Protein AF-A0A1V2YFG5-F1 (afdb_monomer)

Sequence (477 aa):
MMEQLKQEFSERKSLYIMLTVICTMIVMVLFNLSYLQMQFYIQFDNTSGIIKIISAQATKEEETQKWYFRAGLNYLLDDMSAQSVNFFQSNFSKFNSNDQDKILATFNNQEKFFSNNNEVFETLARMNYTTENQKYINRMSIEQFELALSDYFGPELYVNPTYVELLYNISSKYKTRLSLNNFQISMYNLFSLATNNDMAVNVLQNIDKTVLYNNLFKELEVRPVHADVFEDWMELLNKLGTLTTQEYAKFTNNYTILNQLLAQYEQLRMQENELNYMKAQMELEILPLYNELEEYHNEIMELIDSVKEAEQYLMELQDYETYEFYIGDMLPNGDYVASNPVRTFFGGYSYGDEDMRIVLTKTIPNNEGMYTITAIQDGVTEEGLPHFIELSRMQELEMVALASSIDTTNNKIAYTASKYDELYLLIQDKIDNSGLDQNQELLEALYNQMANLETRILDQKEVIEEAFGVGELEVYY

Structure (mmCIF, N/CA/C/O backbone):
data_AF-A0A1V2YFG5-F1
#
_entry.id   AF-A0A1V2YFG5-F1
#
loop_
_atom_site.group_PDB
_atom_site.id
_atom_site.type_symbol
_atom_site.label_atom_id
_atom_site.label_alt_id
_atom_site.label_comp_id
_atom_site.label_asym_id
_atom_site.label_entity_id
_atom_site.label_seq_id
_atom_site.pdbx_PDB_ins_code
_atom_site.Cartn_x
_atom_site.Cartn_y
_atom_site.Cartn_z
_atom_site.occupancy
_atom_site.B_iso_or_equiv
_atom_site.auth_seq_id
_atom_site.auth_comp_id
_atom_site.auth_asym_id
_atom_site.auth_atom_id
_atom_site.pdbx_PDB_model_num
ATOM 1 N N . MET A 1 1 ? -21.021 62.438 81.975 1.00 57.00 1 MET A N 1
ATOM 2 C CA . MET A 1 1 ? -21.282 61.686 80.725 1.00 57.00 1 MET A CA 1
ATOM 3 C C . MET A 1 1 ? -20.838 60.223 80.818 1.00 57.00 1 MET A C 1
ATOM 5 O O . MET A 1 1 ? -21.683 59.356 80.668 1.00 57.00 1 MET A O 1
ATOM 9 N N . MET A 1 2 ? -19.571 59.917 81.139 1.00 56.97 2 MET A N 1
ATOM 10 C CA . MET A 1 2 ? -19.104 58.519 81.253 1.00 56.97 2 MET A CA 1
ATOM 11 C C . MET A 1 2 ? -19.666 57.766 82.478 1.00 56.97 2 MET A C 1
ATOM 13 O O . MET A 1 2 ? -19.910 56.567 82.398 1.00 56.97 2 MET A O 1
ATOM 17 N N . GLU A 1 3 ? -19.932 58.463 83.588 1.00 65.19 3 GLU A N 1
ATOM 18 C CA . GLU A 1 3 ? -20.612 57.889 84.766 1.00 65.19 3 GLU A CA 1
ATOM 19 C C . GLU A 1 3 ? -22.113 57.656 84.543 1.00 65.19 3 GLU A C 1
ATOM 21 O O . GLU A 1 3 ? -22.618 56.603 84.914 1.00 65.19 3 GLU A O 1
ATOM 26 N N . GLN A 1 4 ? -22.808 58.570 83.856 1.00 63.25 4 GLN A N 1
ATOM 27 C CA . GLN A 1 4 ? -24.220 58.390 83.478 1.00 63.25 4 GLN A CA 1
ATOM 28 C C . GLN A 1 4 ? -24.410 57.204 82.525 1.00 63.25 4 GLN A C 1
ATOM 30 O O . GLN A 1 4 ? -25.295 56.386 82.747 1.00 63.25 4 GLN A O 1
ATOM 35 N N . LEU A 1 5 ? -23.525 57.045 81.532 1.00 58.47 5 LEU A N 1
ATOM 36 C CA . LEU A 1 5 ? -23.513 55.868 80.658 1.00 58.47 5 LEU A CA 1
ATOM 37 C C . LEU A 1 5 ? -23.274 54.568 81.442 1.00 58.47 5 LEU A C 1
ATOM 39 O O . LEU A 1 5 ? -23.927 53.569 81.167 1.00 58.47 5 LEU A O 1
ATOM 43 N N . LYS A 1 6 ? -22.384 54.564 82.448 1.00 64.06 6 LYS A N 1
ATOM 44 C CA . LYS A 1 6 ? -22.164 53.392 83.320 1.00 64.06 6 LYS A CA 1
ATOM 45 C C . LYS A 1 6 ? -23.390 53.055 84.172 1.00 64.06 6 LYS A C 1
ATOM 47 O O . LYS A 1 6 ? -23.669 51.877 84.386 1.00 64.06 6 LYS A O 1
ATOM 52 N N . GLN A 1 7 ? -24.115 54.066 84.641 1.00 67.69 7 GLN A N 1
ATOM 53 C CA . GLN A 1 7 ? -25.302 53.896 85.475 1.00 67.69 7 GLN A CA 1
ATOM 54 C C . GLN A 1 7 ? -26.508 53.405 84.656 1.00 67.69 7 GLN A C 1
ATOM 56 O O . GLN A 1 7 ? -27.133 52.419 85.040 1.00 67.69 7 GLN A O 1
ATOM 61 N N . GLU A 1 8 ? -26.750 53.964 83.465 1.00 63.84 8 GLU A N 1
ATOM 62 C CA . GLU A 1 8 ? -27.763 53.447 82.529 1.00 63.84 8 GLU A CA 1
ATOM 63 C C . GLU A 1 8 ? -27.440 52.027 82.040 1.00 63.84 8 GLU A C 1
ATOM 65 O O . GLU A 1 8 ? -28.339 51.194 81.898 1.00 63.84 8 GLU A O 1
ATOM 70 N N . PHE A 1 9 ? -26.159 51.712 81.816 1.00 62.41 9 PHE A N 1
ATOM 71 C CA . PHE A 1 9 ? -25.732 50.362 81.440 1.00 62.41 9 PHE A CA 1
ATOM 72 C C . PHE A 1 9 ? -25.923 49.359 82.585 1.00 62.41 9 PHE A C 1
ATOM 74 O O . PHE A 1 9 ? -26.264 48.207 82.333 1.00 62.41 9 PHE A O 1
ATOM 81 N N . SER A 1 10 ? -25.740 49.791 83.839 1.00 67.56 10 SER A N 1
ATOM 82 C CA . SER A 1 10 ? -25.999 48.992 85.044 1.00 67.56 10 SER A CA 1
ATOM 83 C C . SER A 1 10 ? -27.491 48.700 85.231 1.00 67.56 10 SER A C 1
ATOM 85 O O . SER A 1 10 ? -27.862 47.556 85.488 1.00 67.56 10 SER A O 1
ATOM 87 N N . GLU A 1 11 ? -28.354 49.704 85.061 1.00 70.62 11 GLU A N 1
ATOM 88 C CA . GLU A 1 11 ? -29.806 49.569 85.252 1.00 70.62 11 GLU A CA 1
ATOM 89 C C . GLU A 1 11 ? -30.489 48.781 84.127 1.00 70.62 11 GLU A C 1
ATOM 91 O O . GLU A 1 11 ? -31.405 48.001 84.381 1.00 70.62 11 GLU A O 1
ATOM 96 N N . ARG A 1 12 ? -30.022 48.921 82.878 1.00 72.25 12 ARG A N 1
ATOM 97 C CA . ARG A 1 12 ? -30.575 48.210 81.7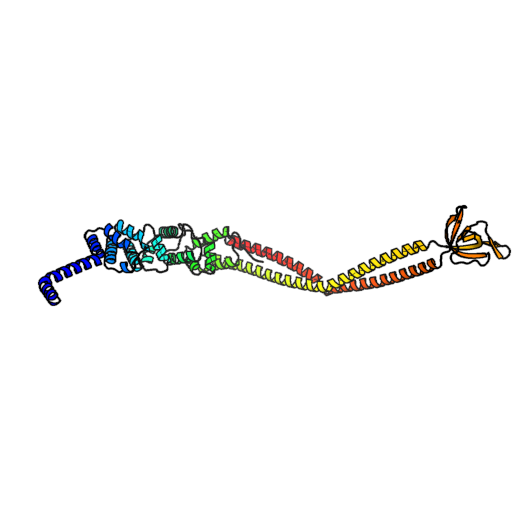08 1.00 72.25 12 ARG A CA 1
ATOM 98 C C . ARG A 1 12 ? -29.764 46.979 81.301 1.00 72.25 12 ARG A C 1
ATOM 100 O O . ARG A 1 12 ? -30.019 46.396 80.247 1.00 72.25 12 ARG A O 1
ATOM 107 N N . LYS A 1 13 ? -28.813 46.551 82.139 1.00 74.12 13 LYS A N 1
ATOM 108 C CA . LYS A 1 13 ? -27.907 45.417 81.890 1.00 74.12 13 LYS A CA 1
ATOM 109 C C . LYS A 1 13 ? -28.653 44.151 81.467 1.00 74.12 13 LYS A C 1
ATOM 111 O O . LYS A 1 13 ? -28.252 43.489 80.516 1.00 74.12 13 LYS A O 1
ATOM 116 N N . SER A 1 14 ? -29.749 43.828 82.152 1.00 73.31 14 SER A N 1
ATOM 117 C CA . SER A 1 14 ? -30.589 42.662 81.851 1.00 73.31 14 SER A CA 1
ATOM 118 C C . SER A 1 14 ? -31.243 42.754 80.470 1.00 73.31 14 SER A C 1
ATOM 120 O O . SER A 1 14 ? -31.279 41.764 79.745 1.00 73.31 14 SER A O 1
ATOM 122 N N . LEU A 1 15 ? -31.700 43.946 80.081 1.00 78.25 15 LEU A N 1
ATOM 123 C CA . LEU A 1 15 ? -32.343 44.202 78.796 1.00 78.25 15 LEU A CA 1
ATOM 124 C C . LEU A 1 1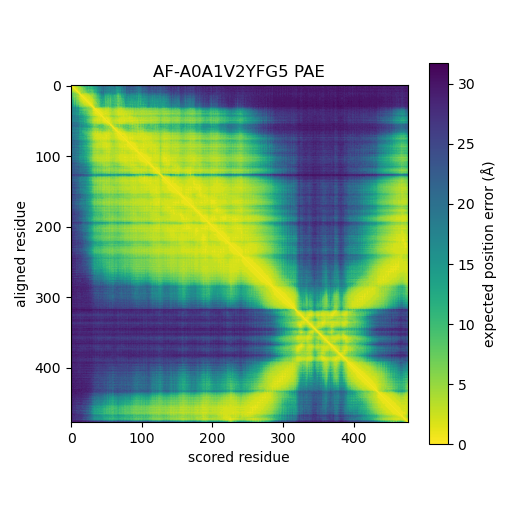5 ? -31.335 44.117 77.641 1.00 78.25 15 LEU A C 1
ATOM 126 O O . LEU A 1 15 ? -31.627 43.485 76.632 1.00 78.25 15 LEU A O 1
ATOM 130 N N . TYR A 1 16 ? -30.123 44.655 77.815 1.00 78.94 16 TYR A N 1
ATOM 131 C CA . TYR A 1 16 ? -29.044 44.507 76.832 1.00 78.94 16 TYR A CA 1
ATOM 132 C C . TYR A 1 16 ? -28.563 43.061 76.695 1.00 78.94 16 TYR A C 1
ATOM 134 O O . TYR A 1 16 ? -28.351 42.606 75.574 1.00 78.94 16 TYR A O 1
ATOM 142 N N . ILE A 1 17 ? -28.444 42.308 77.795 1.00 80.06 17 ILE A N 1
ATOM 143 C CA . ILE A 1 17 ? -28.132 40.870 77.741 1.00 80.06 17 ILE A CA 1
ATOM 144 C C . ILE A 1 17 ? -29.222 40.123 76.965 1.00 80.06 17 ILE A C 1
ATOM 146 O O . ILE A 1 17 ? -28.901 39.348 76.071 1.00 80.06 17 ILE A O 1
ATOM 150 N N . MET A 1 18 ? -30.499 40.391 77.250 1.00 80.19 18 MET A N 1
ATOM 151 C CA . MET A 1 18 ? -31.622 39.738 76.573 1.00 80.19 18 MET A CA 1
ATOM 152 C C . MET A 1 18 ? -31.657 40.071 75.074 1.00 80.19 18 MET A C 1
ATOM 154 O O . MET A 1 18 ? -31.801 39.169 74.252 1.00 80.19 18 MET A O 1
ATOM 158 N N . LEU A 1 19 ? -31.448 41.340 74.708 1.00 81.50 19 LEU A N 1
ATOM 159 C CA . LEU A 1 19 ? -31.391 41.775 73.311 1.00 81.50 19 LEU A CA 1
ATOM 160 C C . LEU A 1 19 ? -30.200 41.148 72.579 1.00 81.50 19 LEU A C 1
ATOM 162 O O . LEU A 1 19 ? -30.344 40.708 71.444 1.00 81.50 19 LEU A O 1
ATOM 166 N N . THR A 1 20 ? -29.045 41.057 73.246 1.00 79.19 20 THR A N 1
ATOM 167 C CA . THR A 1 20 ? -27.861 40.396 72.690 1.00 79.19 20 THR A CA 1
ATOM 168 C C . THR A 1 20 ? -28.163 38.925 72.450 1.00 79.19 20 THR A C 1
ATOM 170 O O . THR A 1 20 ? -27.998 38.490 71.326 1.00 79.19 20 THR A O 1
ATOM 173 N N . VAL A 1 21 ? -28.700 38.193 73.437 1.00 81.75 21 VAL A N 1
ATOM 174 C CA . VAL A 1 21 ? -29.085 36.773 73.312 1.00 81.75 21 VAL A CA 1
ATOM 175 C C . VAL A 1 21 ? -30.083 36.544 72.173 1.00 81.75 21 VAL A C 1
ATOM 177 O O . VAL A 1 21 ? -29.891 35.624 71.381 1.00 81.75 21 VAL A O 1
ATOM 180 N N . ILE A 1 22 ? -31.118 37.381 72.055 1.00 81.81 22 ILE A N 1
ATOM 181 C CA . ILE A 1 22 ? -32.098 37.298 70.962 1.00 81.81 22 ILE A CA 1
ATOM 182 C C . ILE A 1 22 ? -31.417 37.553 69.614 1.00 81.81 22 ILE A C 1
ATOM 184 O O . ILE A 1 22 ? -31.614 36.775 68.684 1.00 81.81 22 ILE A O 1
ATOM 188 N N . CYS A 1 23 ? -30.573 38.582 69.504 1.00 79.75 23 CYS A N 1
ATOM 189 C CA . CYS A 1 23 ? -29.792 38.834 68.295 1.00 79.75 23 CYS A CA 1
ATOM 190 C C . CYS A 1 23 ? -28.861 37.661 67.967 1.00 79.75 23 CYS A C 1
ATOM 192 O O . CYS A 1 23 ? -28.817 37.254 66.812 1.00 79.75 23 CYS A O 1
ATOM 194 N N . THR A 1 24 ? -28.172 37.058 68.944 1.00 76.50 24 THR A N 1
ATOM 195 C CA . THR A 1 24 ? -27.323 35.882 68.701 1.00 76.50 24 THR A CA 1
ATOM 196 C C . THR A 1 24 ? -28.145 34.685 68.236 1.00 76.50 24 THR A C 1
ATOM 198 O O . THR A 1 24 ? -27.706 33.984 67.331 1.00 76.50 24 THR A O 1
ATOM 201 N N . MET A 1 25 ? -29.341 34.462 68.794 1.00 75.25 25 MET A N 1
ATOM 202 C CA . MET A 1 25 ? -30.247 33.403 68.334 1.00 75.25 25 MET A CA 1
ATOM 203 C C . MET A 1 25 ? -30.749 33.660 66.911 1.00 75.25 25 MET A C 1
ATOM 205 O O . MET A 1 25 ? -30.706 32.753 66.087 1.00 75.25 25 MET A O 1
ATOM 209 N N . ILE A 1 26 ? -31.178 34.886 66.592 1.00 76.81 26 ILE A N 1
ATOM 210 C CA . ILE A 1 26 ? -31.624 35.258 65.241 1.00 76.81 26 ILE A CA 1
ATOM 211 C C . ILE A 1 26 ? -30.477 35.088 64.243 1.00 76.81 26 ILE A C 1
ATOM 213 O O . ILE A 1 26 ? -30.672 34.500 63.185 1.00 76.81 26 ILE A O 1
ATOM 217 N N . VAL A 1 27 ? -29.270 35.539 64.593 1.00 73.56 27 VAL A N 1
ATOM 218 C CA . VAL A 1 27 ? -28.066 35.359 63.774 1.00 73.56 27 VAL A CA 1
ATOM 219 C C . VAL A 1 27 ? -27.764 33.868 63.599 1.00 73.56 27 VAL A C 1
ATOM 221 O O . VAL A 1 27 ? -27.594 33.428 62.468 1.00 73.56 27 VAL A O 1
ATOM 224 N N . MET A 1 28 ? -27.794 33.052 64.658 1.00 70.44 28 MET A N 1
ATOM 225 C CA . MET A 1 28 ? -27.611 31.597 64.549 1.00 70.44 28 MET A CA 1
ATOM 226 C C . MET A 1 28 ? -28.658 30.928 63.648 1.00 70.44 28 MET A C 1
ATOM 228 O O . MET A 1 28 ? -28.298 30.056 62.859 1.00 70.44 28 MET A O 1
ATOM 232 N N . VAL A 1 29 ? -29.927 31.336 63.731 1.00 70.06 29 VAL A N 1
ATOM 233 C CA . VAL A 1 29 ? -31.016 30.822 62.882 1.00 70.06 29 VAL A CA 1
ATOM 234 C C . VAL A 1 29 ? -30.823 31.241 61.426 1.00 70.06 29 VAL A C 1
ATOM 236 O O . VAL A 1 29 ? -30.962 30.408 60.537 1.00 70.06 29 VAL A O 1
ATOM 239 N N . LEU A 1 30 ? -30.451 32.497 61.169 1.00 67.38 30 LEU A N 1
ATOM 240 C CA . LEU A 1 30 ? -30.193 33.001 59.818 1.00 67.38 30 LEU A CA 1
ATOM 241 C C . LEU A 1 30 ? -28.968 32.330 59.180 1.00 67.38 30 LEU A C 1
ATOM 243 O O . LEU A 1 30 ? -29.028 31.957 58.011 1.00 67.38 30 LEU A O 1
ATOM 247 N N . PHE A 1 31 ? -27.895 32.101 59.944 1.00 67.44 31 PHE A N 1
ATOM 248 C CA . PHE A 1 31 ? -26.709 31.377 59.470 1.00 67.44 31 PHE A CA 1
ATOM 249 C C . PHE A 1 31 ? -26.979 29.886 59.201 1.00 67.44 31 PHE A C 1
ATOM 251 O O . PHE A 1 31 ? -26.295 29.288 58.374 1.00 67.44 31 PHE A O 1
ATOM 258 N N . ASN A 1 32 ? -27.983 29.289 59.856 1.00 75.62 32 ASN A N 1
ATOM 259 C CA . ASN A 1 32 ? -28.334 27.869 59.722 1.00 75.62 32 ASN A CA 1
ATOM 260 C C . ASN A 1 32 ? -29.703 27.639 59.061 1.00 75.62 32 ASN A C 1
ATOM 262 O O . ASN A 1 32 ? -30.284 26.561 59.199 1.00 75.62 32 ASN A O 1
ATOM 266 N N . LEU A 1 33 ? -30.233 28.622 58.326 1.00 80.00 33 LEU A N 1
ATOM 267 C CA . LEU A 1 33 ? -31.585 28.548 57.769 1.00 80.00 33 LEU A CA 1
ATOM 268 C C . LEU A 1 33 ? -31.765 27.316 56.866 1.00 80.00 33 LEU A C 1
ATOM 270 O O . LEU A 1 33 ? -32.758 26.608 56.994 1.00 80.00 33 LEU A O 1
ATOM 274 N N . SER A 1 34 ? -30.774 27.005 56.024 1.00 77.56 34 SER A N 1
ATOM 275 C CA . SER A 1 34 ? -30.788 25.824 55.148 1.00 77.56 34 SER A CA 1
ATOM 276 C C . SER A 1 34 ? -30.817 24.506 55.925 1.00 77.56 34 SER A C 1
ATOM 278 O O . SER A 1 34 ? -31.468 23.555 55.503 1.00 77.56 34 SER A O 1
ATOM 280 N N . TYR A 1 35 ? -30.150 24.448 57.082 1.00 82.25 35 TYR A N 1
ATOM 281 C CA . TYR A 1 35 ? -30.189 23.288 57.975 1.00 82.25 35 TYR A CA 1
ATOM 282 C C . TYR A 1 35 ? -31.582 23.104 58.578 1.00 82.25 35 TYR A C 1
ATOM 284 O O . TYR A 1 35 ? -32.135 22.008 58.526 1.00 82.25 35 TYR A O 1
ATOM 292 N N . LEU A 1 36 ? -32.169 24.181 59.108 1.00 82.50 36 LEU A N 1
ATOM 293 C CA . LEU A 1 36 ? -33.495 24.137 59.727 1.00 82.50 36 LEU A CA 1
ATOM 294 C C . LEU A 1 36 ? -34.587 23.822 58.700 1.00 82.50 36 LEU A C 1
ATOM 296 O O . LEU A 1 36 ? -35.467 23.013 58.977 1.00 82.50 36 LEU A O 1
ATOM 300 N N . GLN A 1 37 ? -34.504 24.403 57.500 1.00 84.88 37 GLN A N 1
ATOM 301 C CA . GLN A 1 37 ? -35.407 24.086 56.394 1.00 84.88 37 GLN A CA 1
ATOM 302 C C . GLN A 1 37 ? -35.272 22.625 55.954 1.00 84.88 37 GLN A C 1
ATOM 304 O O . GLN A 1 37 ? -36.287 21.972 55.734 1.00 84.88 37 GLN A O 1
ATOM 309 N N . MET A 1 38 ? -34.047 22.096 55.873 1.00 88.56 38 MET A N 1
ATOM 310 C CA . MET A 1 38 ? -33.820 20.688 55.542 1.00 88.56 38 MET A CA 1
ATOM 311 C C . MET A 1 38 ? -34.437 19.757 56.589 1.00 88.56 38 MET A C 1
ATOM 313 O O . MET A 1 38 ? -35.170 18.843 56.231 1.00 88.56 38 MET A O 1
ATOM 317 N N . GLN A 1 39 ? -34.191 20.004 57.879 1.00 85.50 39 GLN A N 1
ATOM 318 C CA . GLN A 1 39 ? -34.778 19.206 58.960 1.00 85.50 39 GLN A CA 1
ATOM 319 C C . GLN A 1 39 ? -36.304 19.279 58.971 1.00 85.50 39 GLN A C 1
ATOM 321 O O . GLN A 1 39 ? -36.961 18.254 59.121 1.00 85.50 39 GLN A O 1
ATOM 326 N N . PHE A 1 40 ? -36.867 20.468 58.744 1.00 89.12 40 PHE A N 1
ATOM 327 C CA . PHE A 1 40 ? -38.307 20.638 58.591 1.00 89.12 40 PHE A CA 1
ATOM 328 C C . PHE A 1 40 ? -38.843 19.801 57.422 1.00 89.12 40 PHE A C 1
ATOM 330 O O . PHE A 1 40 ? -39.796 19.053 57.599 1.00 89.12 40 PHE A O 1
ATOM 337 N N . TYR A 1 41 ? -38.225 19.861 56.239 1.00 90.94 41 TYR A N 1
ATOM 338 C CA . TYR A 1 41 ? -38.704 19.076 55.101 1.00 90.94 41 TYR A CA 1
ATOM 339 C C . TYR A 1 41 ? -38.540 17.567 55.291 1.00 90.94 41 TYR A C 1
ATOM 341 O O . TYR A 1 41 ? -39.440 16.839 54.890 1.00 90.94 41 TYR A O 1
ATOM 349 N N . ILE A 1 42 ? -37.464 17.108 55.937 1.00 89.56 42 ILE A N 1
ATOM 350 C CA . ILE A 1 42 ? -37.278 15.693 56.296 1.00 89.56 42 ILE A CA 1
ATOM 351 C C . ILE A 1 42 ? -38.363 15.236 57.280 1.00 89.56 42 ILE A C 1
ATOM 353 O O . ILE A 1 42 ? -38.949 14.182 57.089 1.00 89.56 42 ILE A O 1
ATOM 357 N N . GLN A 1 43 ? -38.678 16.029 58.309 1.00 89.62 43 GLN A N 1
ATOM 358 C CA . GLN A 1 43 ? -39.678 15.664 59.321 1.00 89.62 43 GLN A CA 1
ATOM 359 C C . GLN A 1 43 ? -41.100 15.512 58.752 1.00 89.62 43 GLN A C 1
ATOM 361 O O . GLN A 1 43 ? -41.912 14.779 59.315 1.00 89.62 43 GLN A O 1
ATOM 366 N N . PHE A 1 44 ? -41.413 16.234 57.676 1.00 90.75 44 PHE A N 1
ATOM 367 C CA . PHE A 1 44 ? -42.724 16.214 57.021 1.00 90.75 44 PHE A CA 1
ATOM 368 C C . PHE A 1 44 ? -42.715 15.457 55.682 1.00 90.75 44 PHE A C 1
ATOM 370 O O . PHE A 1 44 ? -43.612 15.677 54.870 1.00 90.75 44 PHE A O 1
ATOM 377 N N . ASP A 1 45 ? -41.697 14.623 55.435 1.00 87.69 45 ASP A N 1
ATOM 378 C CA . ASP A 1 45 ? -41.520 13.820 54.216 1.00 87.69 45 ASP A CA 1
ATOM 379 C C . ASP A 1 45 ? -41.695 14.624 52.905 1.00 87.69 45 ASP A C 1
ATOM 381 O O . ASP A 1 45 ? -42.241 14.163 51.900 1.00 87.69 45 ASP A O 1
ATOM 385 N N . ASN A 1 46 ? -41.251 15.887 52.899 1.00 90.69 46 ASN A N 1
ATOM 386 C CA . ASN A 1 46 ? -41.404 16.796 51.766 1.00 90.69 46 ASN A CA 1
ATOM 387 C C . ASN A 1 46 ? -40.222 16.679 50.792 1.00 90.69 46 ASN A C 1
ATOM 389 O O . ASN A 1 46 ? -39.362 17.564 50.709 1.00 90.69 46 ASN A O 1
ATOM 393 N N . THR A 1 47 ? -40.221 15.604 50.004 1.00 90.69 47 THR A N 1
ATOM 394 C CA . THR A 1 47 ? -39.191 15.294 48.998 1.00 90.69 47 THR A CA 1
ATOM 395 C C . THR A 1 47 ? -38.943 16.450 48.020 1.00 90.69 47 THR A C 1
ATOM 397 O O . THR A 1 47 ? -37.795 16.787 47.728 1.00 90.69 47 THR A O 1
ATOM 400 N N . SER A 1 48 ? -39.993 17.150 47.575 1.00 89.12 48 SER A N 1
ATOM 401 C CA . SER A 1 48 ? -39.860 18.323 46.691 1.00 89.12 48 SER A CA 1
ATOM 402 C C . SER A 1 48 ? -39.080 19.472 47.344 1.00 89.12 48 SER A C 1
ATOM 404 O O . SER A 1 48 ? -38.240 20.111 46.704 1.00 89.12 48 SER A O 1
ATOM 406 N N . GLY A 1 49 ? -39.346 19.739 48.626 1.00 87.19 49 GLY A N 1
ATOM 407 C CA . GLY A 1 49 ? -38.640 20.753 49.410 1.00 87.19 49 GLY A CA 1
ATOM 408 C C . GLY A 1 49 ? -37.160 20.417 49.593 1.00 87.19 49 GLY A C 1
ATOM 409 O O . GLY A 1 49 ? -36.306 21.290 49.429 1.00 87.19 49 GLY A O 1
ATOM 410 N N . ILE A 1 50 ? -36.855 19.143 49.852 1.00 89.50 50 ILE A N 1
ATOM 411 C CA . ILE A 1 50 ? -35.486 18.624 49.985 1.00 89.50 50 ILE A CA 1
ATOM 412 C C . ILE A 1 50 ? -34.725 18.774 48.665 1.00 89.50 50 ILE A C 1
ATOM 414 O O . ILE A 1 50 ? -33.656 19.389 48.642 1.00 89.50 50 ILE A O 1
ATOM 418 N N . ILE A 1 51 ? -35.309 18.310 47.553 1.00 91.19 51 ILE A N 1
ATOM 419 C CA . ILE A 1 51 ? -34.732 18.448 46.208 1.00 91.19 51 ILE A CA 1
ATOM 420 C C . ILE A 1 51 ? -34.422 19.915 45.905 1.00 91.19 51 ILE A C 1
ATOM 422 O O . ILE A 1 51 ? -33.332 20.218 45.422 1.00 91.19 51 ILE A O 1
ATOM 426 N N . LYS A 1 52 ? -35.330 20.846 46.220 1.00 87.38 52 LYS A N 1
ATOM 427 C CA . LYS A 1 52 ? -35.122 22.280 45.971 1.00 87.38 52 LYS A CA 1
ATOM 428 C C . LYS A 1 52 ? -33.887 22.831 46.694 1.00 87.38 52 LYS A C 1
ATOM 430 O O . LYS A 1 52 ? -33.167 23.642 46.113 1.00 87.38 52 LYS A O 1
ATOM 435 N N . ILE A 1 53 ? -33.631 22.396 47.931 1.00 85.19 53 ILE A N 1
ATOM 436 C CA . ILE A 1 53 ? -32.438 22.810 48.685 1.00 85.19 53 ILE A CA 1
ATOM 437 C C . ILE A 1 53 ? -31.172 22.196 48.074 1.00 85.19 53 ILE A C 1
ATOM 439 O O . ILE A 1 53 ? -30.202 22.915 47.844 1.00 85.19 53 ILE A O 1
ATOM 443 N N . ILE A 1 54 ? -31.177 20.890 47.793 1.00 88.25 54 ILE A N 1
ATOM 444 C CA . ILE A 1 54 ? -29.990 20.167 47.301 1.00 88.25 54 ILE A CA 1
ATOM 445 C C . ILE A 1 54 ? -29.617 20.624 45.889 1.00 88.25 54 ILE A C 1
ATOM 447 O O . ILE A 1 54 ? -28.448 20.889 45.622 1.00 88.25 54 ILE A O 1
ATOM 451 N N . SER A 1 55 ? -30.598 20.795 45.000 1.00 83.25 55 SER A N 1
ATOM 452 C CA . SER A 1 55 ? -30.381 21.197 43.600 1.00 83.25 55 SER A CA 1
ATOM 453 C C . SER A 1 55 ? -29.603 22.508 43.479 1.00 83.25 55 SER A C 1
ATOM 455 O O . SER A 1 55 ? -28.742 22.640 42.617 1.00 83.25 55 SER A O 1
ATOM 457 N N .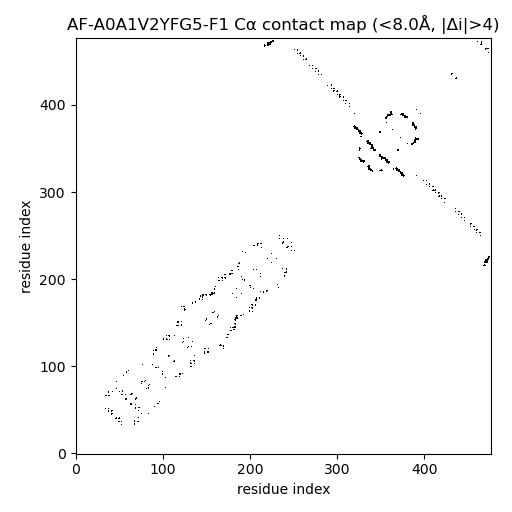 ALA A 1 56 ? -29.883 23.477 44.357 1.00 74.62 56 ALA A N 1
ATOM 458 C CA . ALA A 1 56 ? -29.227 24.785 44.350 1.00 74.62 56 ALA A CA 1
ATOM 459 C C . ALA A 1 56 ? -27.755 24.742 44.808 1.00 74.62 56 ALA A C 1
ATOM 461 O O . ALA A 1 56 ? -27.033 25.730 44.649 1.00 74.62 56 ALA A O 1
ATOM 462 N N . GLN A 1 57 ? -27.330 23.623 45.401 1.00 77.69 57 GLN A N 1
ATOM 463 C CA . GLN A 1 57 ? -26.046 23.477 46.085 1.00 77.69 57 GLN A CA 1
ATOM 464 C C . GLN A 1 57 ? -25.194 22.317 45.551 1.00 77.69 57 GLN A C 1
ATOM 466 O O . GLN A 1 57 ? -24.003 22.274 45.839 1.00 77.69 57 GLN A O 1
ATOM 471 N N . ALA A 1 58 ? -25.767 21.410 44.752 1.00 70.25 58 ALA A N 1
ATOM 472 C CA . ALA A 1 58 ? -25.105 20.194 44.273 1.00 70.25 58 ALA A CA 1
ATOM 473 C C . ALA A 1 58 ? -23.800 20.454 43.503 1.00 70.25 58 ALA A C 1
ATOM 475 O O . ALA A 1 58 ? -22.886 19.647 43.582 1.00 70.25 58 ALA A O 1
ATOM 476 N N . THR A 1 59 ? -23.680 21.598 42.822 1.00 68.88 59 THR A N 1
ATOM 477 C CA . THR A 1 59 ? -22.490 21.969 42.037 1.00 68.88 59 THR A CA 1
ATOM 478 C C . THR A 1 59 ? -21.434 22.748 42.830 1.00 68.88 59 THR A C 1
ATOM 480 O O . THR A 1 59 ? -20.424 23.151 42.260 1.00 68.88 59 THR A O 1
ATOM 483 N N . LYS A 1 60 ? -21.671 23.050 44.115 1.00 77.75 60 LYS A N 1
ATOM 484 C CA . LYS A 1 60 ? -20.767 23.858 44.947 1.00 77.75 60 LYS A CA 1
ATOM 485 C C . LYS A 1 60 ? -20.083 22.969 45.973 1.00 77.75 60 LYS A C 1
ATOM 487 O O . LYS A 1 60 ? -20.695 22.590 46.968 1.00 77.75 60 LYS A O 1
ATOM 492 N N . GLU A 1 61 ? -18.806 22.680 45.757 1.00 72.56 61 GLU A N 1
ATOM 493 C CA . GLU A 1 61 ? -18.043 21.725 46.569 1.00 72.56 61 GLU A CA 1
ATOM 494 C C . GLU A 1 61 ? -18.122 22.022 48.078 1.00 72.56 61 GLU A C 1
ATOM 496 O O . GLU A 1 61 ? -18.474 21.139 48.862 1.00 72.56 61 GLU A O 1
ATOM 501 N N . GLU A 1 62 ? -17.935 23.282 48.485 1.00 77.06 62 GLU A N 1
ATOM 502 C CA . GLU A 1 62 ? -18.046 23.711 49.889 1.00 77.06 62 GLU A CA 1
ATOM 503 C C . GLU A 1 62 ? -19.426 23.431 50.508 1.00 77.06 62 GLU A C 1
ATOM 505 O O . GLU A 1 62 ? -19.539 23.147 51.701 1.00 77.06 62 GLU A O 1
ATOM 510 N N . GLU A 1 63 ? -20.494 23.498 49.712 1.00 78.94 63 GLU A N 1
ATOM 511 C CA . GLU A 1 63 ? -21.864 23.275 50.175 1.00 78.94 63 GLU A CA 1
ATOM 512 C C . GLU A 1 63 ? -22.189 21.781 50.268 1.00 78.94 63 GLU A C 1
ATOM 514 O O . GLU A 1 63 ? -22.870 21.368 51.208 1.00 78.94 63 GLU A O 1
ATOM 519 N N . THR A 1 64 ? -21.638 20.952 49.371 1.00 78.12 64 THR A N 1
ATOM 520 C CA . THR A 1 64 ? -21.811 19.485 49.415 1.00 78.12 64 THR A CA 1
ATOM 521 C C . THR A 1 64 ? -21.214 18.848 50.675 1.00 78.12 64 THR A C 1
ATOM 523 O O . THR A 1 64 ? -21.675 17.808 51.151 1.00 78.12 64 THR A O 1
ATOM 526 N N . GLN A 1 65 ? -20.225 19.502 51.291 1.00 79.12 65 GLN A N 1
ATOM 527 C CA . GLN A 1 65 ? -19.633 19.044 52.548 1.00 79.12 65 GLN A CA 1
ATOM 528 C C . GLN A 1 65 ? -20.485 19.378 53.780 1.00 79.12 65 GLN A C 1
ATOM 530 O O . GLN A 1 65 ? -20.276 18.786 54.845 1.00 79.12 65 GLN A O 1
ATOM 535 N N . LYS A 1 66 ? -21.455 20.295 53.665 1.00 83.56 66 LYS A N 1
ATOM 536 C CA . LYS A 1 66 ? -22.268 20.731 54.804 1.00 83.56 66 LYS A CA 1
ATOM 537 C C . LYS A 1 66 ? -23.251 19.648 55.233 1.00 83.56 66 LYS A C 1
ATOM 539 O O . LYS A 1 66 ? -23.800 18.895 54.431 1.00 83.56 66 LYS A O 1
ATOM 544 N N . TRP A 1 67 ? -23.520 19.607 56.536 1.00 82.56 67 TRP A N 1
ATOM 545 C CA . TRP A 1 67 ? -24.354 18.567 57.139 1.00 82.56 67 TRP A CA 1
ATOM 546 C C . TRP A 1 67 ? -25.762 18.503 56.540 1.00 82.56 67 TRP A C 1
ATOM 548 O O . TRP A 1 67 ? -26.270 17.415 56.297 1.00 82.56 67 TRP A O 1
ATOM 558 N N . TYR A 1 68 ? -26.379 19.656 56.258 1.00 84.06 68 TYR A N 1
ATOM 559 C CA . TYR A 1 68 ? -27.735 19.697 55.706 1.00 84.06 68 TYR A CA 1
ATOM 560 C C . TYR A 1 68 ? -27.805 19.073 54.305 1.00 84.06 68 TYR A C 1
ATOM 562 O O . TYR A 1 68 ? -28.786 18.409 53.989 1.00 84.06 68 TYR A O 1
ATOM 570 N N . PHE A 1 69 ? -26.758 19.232 53.488 1.00 88.44 69 PHE A N 1
ATOM 571 C CA . PHE A 1 69 ? -26.685 18.607 52.172 1.00 88.44 69 PHE A CA 1
ATOM 572 C C . PHE A 1 69 ? -26.602 17.087 52.311 1.00 88.44 69 PHE A C 1
ATOM 574 O O . PHE A 1 69 ? -27.394 16.378 51.703 1.00 88.44 69 PHE A O 1
ATOM 581 N N . ARG A 1 70 ? -25.716 16.589 53.185 1.00 88.00 70 ARG A N 1
ATOM 582 C CA . ARG A 1 70 ? -25.570 15.149 53.458 1.00 88.00 70 ARG A CA 1
ATOM 583 C C . ARG A 1 70 ? -26.846 14.523 54.022 1.00 88.00 70 ARG A C 1
ATOM 585 O O . ARG A 1 70 ? -27.216 13.435 53.601 1.00 88.00 70 ARG A O 1
ATOM 592 N N . ALA A 1 71 ? -27.522 15.206 54.947 1.00 88.06 71 ALA A N 1
ATOM 593 C CA . ALA A 1 71 ? -28.789 14.744 55.514 1.00 88.06 71 ALA A CA 1
ATOM 594 C C . ALA A 1 71 ? -29.881 14.643 54.441 1.00 88.06 71 ALA A C 1
ATOM 596 O O . ALA A 1 71 ? -30.575 13.635 54.365 1.00 88.06 71 ALA A O 1
ATOM 597 N N . GLY A 1 72 ? -29.989 15.658 53.579 1.00 90.62 72 GLY A N 1
ATOM 598 C CA . GLY A 1 72 ? -30.920 15.633 52.458 1.00 90.62 72 GLY A CA 1
ATOM 599 C C . GLY A 1 72 ? -30.576 14.563 51.420 1.00 90.62 72 GLY A C 1
ATOM 600 O O . GLY A 1 72 ? -31.468 13.865 50.954 1.00 90.62 72 GLY A O 1
ATOM 601 N N . LEU A 1 73 ? -29.294 14.400 51.075 1.00 92.06 73 LEU A N 1
ATOM 602 C CA . LEU A 1 73 ? -28.838 13.374 50.137 1.00 92.06 73 LEU A CA 1
ATOM 603 C C . LEU A 1 73 ? -29.176 11.973 50.654 1.00 92.06 73 LEU A C 1
ATOM 605 O O . LEU A 1 73 ? -29.772 11.193 49.921 1.00 92.06 73 LEU A O 1
ATOM 609 N N . ASN A 1 74 ? -28.852 11.678 51.916 1.00 92.19 74 ASN A N 1
ATOM 610 C CA . ASN A 1 74 ? -29.177 10.394 52.538 1.00 92.19 74 ASN A CA 1
ATOM 611 C C . ASN A 1 74 ? -30.689 10.150 52.565 1.00 92.19 74 ASN A C 1
ATOM 613 O O . ASN A 1 74 ? -31.120 9.066 52.198 1.00 92.19 74 ASN A O 1
ATOM 617 N N . TYR A 1 75 ? -31.494 11.169 52.895 1.00 94.00 75 TYR A N 1
ATOM 618 C CA . TYR A 1 75 ? -32.951 11.054 52.813 1.00 94.00 75 TYR A CA 1
ATOM 619 C C . TYR A 1 75 ? -33.409 10.655 51.402 1.00 94.00 75 TYR A C 1
ATOM 621 O O . TYR A 1 75 ? -34.211 9.740 51.261 1.00 94.00 75 TYR A O 1
ATOM 629 N N . LEU A 1 76 ? -32.896 11.300 50.345 1.00 93.94 76 LEU A N 1
ATOM 630 C CA . LEU A 1 76 ? -33.286 10.963 48.969 1.00 93.94 76 LEU A CA 1
ATOM 631 C C . LEU A 1 76 ? -32.815 9.559 48.549 1.00 93.94 76 LEU A C 1
ATOM 633 O O . LEU A 1 76 ? -33.519 8.883 47.796 1.00 93.94 76 LEU A O 1
ATOM 637 N N . LEU A 1 77 ? -31.642 9.126 49.029 1.00 94.06 77 LEU A N 1
ATOM 638 C CA . LEU A 1 77 ? -31.108 7.775 48.813 1.00 94.06 77 LEU A CA 1
ATOM 639 C C . LEU A 1 77 ? -31.920 6.696 49.546 1.00 94.06 77 LEU A C 1
ATOM 641 O O . LEU A 1 77 ? -31.974 5.570 49.060 1.00 94.06 77 LEU A O 1
ATOM 645 N N . ASP A 1 78 ? -32.553 7.027 50.671 1.00 92.12 78 ASP A N 1
ATOM 646 C CA . ASP A 1 78 ? -33.439 6.117 51.404 1.00 92.12 78 ASP A CA 1
ATOM 647 C C . ASP A 1 78 ? -34.859 6.109 50.807 1.00 92.12 78 ASP A C 1
ATOM 649 O O . ASP A 1 78 ? -35.455 5.046 50.633 1.00 92.12 78 ASP A O 1
ATOM 653 N N . ASP A 1 79 ? -35.392 7.283 50.446 1.00 92.69 79 ASP A N 1
ATOM 654 C CA . ASP A 1 79 ? -36.742 7.461 49.897 1.00 92.69 79 ASP A CA 1
ATOM 655 C C . ASP A 1 79 ? -36.913 6.758 48.541 1.00 92.69 79 ASP A C 1
ATOM 657 O O . ASP A 1 79 ? -37.889 6.038 48.332 1.00 92.69 79 ASP A O 1
ATOM 661 N N . MET A 1 80 ? -35.971 6.957 47.605 1.00 89.94 80 MET A N 1
ATOM 662 C CA . MET A 1 80 ? -35.960 6.329 46.268 1.00 89.94 80 MET A CA 1
ATOM 663 C C . MET A 1 80 ? -37.310 6.351 45.520 1.00 89.94 80 MET A C 1
ATOM 665 O O . MET A 1 80 ? -37.563 5.507 44.645 1.00 89.94 80 MET A O 1
ATOM 669 N N . SER A 1 81 ? -38.164 7.335 45.827 1.00 91.06 81 SER A N 1
ATOM 670 C CA . SER A 1 81 ? -39.417 7.596 45.126 1.00 91.06 81 SER A CA 1
ATOM 671 C C . SER A 1 81 ? -39.150 8.048 43.689 1.00 91.06 81 SER A C 1
ATOM 673 O O . SER A 1 81 ? -38.024 8.383 43.318 1.00 91.06 81 SER A O 1
ATOM 675 N N . ALA A 1 82 ? -40.194 8.115 42.859 1.00 90.00 82 ALA A N 1
ATOM 676 C CA . ALA A 1 82 ? -40.059 8.604 41.485 1.00 90.00 82 ALA A CA 1
ATOM 677 C C . ALA A 1 82 ? -39.438 10.016 41.415 1.00 90.00 82 ALA A C 1
ATOM 679 O O . ALA A 1 82 ? -38.669 10.302 40.502 1.00 90.00 82 ALA A O 1
ATOM 680 N N . GLN A 1 83 ? -39.719 10.886 42.396 1.00 91.25 83 GLN A N 1
ATOM 681 C CA . GLN A 1 83 ? -39.134 12.231 42.459 1.00 91.25 83 GLN A CA 1
ATOM 682 C C . GLN A 1 83 ? -37.633 12.180 42.761 1.00 91.25 83 GLN A C 1
ATOM 684 O O . GLN A 1 83 ? -36.854 12.837 42.071 1.00 91.25 83 GLN A O 1
ATOM 689 N N . SER A 1 84 ? -37.230 11.374 43.745 1.00 91.88 84 SER A N 1
ATOM 690 C CA . SER A 1 84 ? -35.826 11.189 44.128 1.00 91.88 84 SER A CA 1
ATOM 691 C C . SER A 1 84 ? -35.018 10.544 43.002 1.00 91.88 84 SER A C 1
ATOM 693 O O . SER A 1 84 ? -33.947 11.033 42.648 1.00 91.88 84 SER A O 1
ATOM 695 N N . VAL A 1 85 ? -35.570 9.512 42.355 1.00 91.75 85 VAL A N 1
ATOM 696 C CA . VAL A 1 85 ? -34.956 8.863 41.188 1.00 91.75 85 VAL A CA 1
ATOM 697 C C . VAL A 1 85 ? -34.780 9.859 40.040 1.00 91.75 85 VAL A C 1
ATOM 699 O O . VAL A 1 85 ? -33.669 9.993 39.532 1.00 91.75 85 VAL A O 1
ATOM 702 N N . ASN A 1 86 ? -35.824 10.605 39.665 1.00 91.06 86 ASN A N 1
ATOM 703 C CA . ASN A 1 86 ? -35.733 11.613 38.603 1.00 91.06 86 ASN A CA 1
ATOM 704 C C . ASN A 1 86 ? -34.709 12.706 38.927 1.00 91.06 86 ASN A C 1
ATOM 706 O O . ASN A 1 86 ? -33.992 13.168 38.038 1.00 91.06 86 ASN A O 1
ATOM 710 N N . PHE A 1 87 ? -34.619 13.115 40.194 1.00 91.12 87 PHE A N 1
ATOM 711 C CA . PHE A 1 87 ? -33.612 14.067 40.643 1.00 91.12 87 PHE A CA 1
ATOM 712 C C . PHE A 1 87 ? -32.188 13.531 40.460 1.00 91.12 87 PHE A C 1
ATOM 714 O O . PHE A 1 87 ? -31.365 14.241 39.878 1.00 91.12 87 PHE A O 1
ATOM 721 N N . PHE A 1 88 ? -31.908 12.296 40.894 1.00 92.06 88 PHE A N 1
ATOM 722 C CA . PHE A 1 88 ? -30.594 11.675 40.705 1.00 92.06 88 PHE A CA 1
ATOM 723 C C . PHE A 1 88 ? -30.251 11.512 39.227 1.00 92.06 88 PHE A C 1
ATOM 725 O O . PHE A 1 88 ? -29.164 11.908 38.816 1.00 92.06 88 PHE A O 1
ATOM 732 N N . GLN A 1 89 ? -31.192 11.020 38.417 1.00 90.06 89 GLN A N 1
ATOM 733 C CA . GLN A 1 89 ? -31.003 10.861 36.973 1.00 90.06 89 GLN A CA 1
ATOM 734 C C . GLN A 1 89 ? -30.682 12.189 36.277 1.00 90.06 89 GLN A C 1
ATOM 736 O O . GLN A 1 89 ? -29.819 12.230 35.411 1.00 90.06 89 GLN A O 1
ATOM 741 N N . SER A 1 90 ? -31.321 13.287 36.691 1.00 88.12 90 SER A N 1
ATOM 742 C CA . SER A 1 90 ? -31.164 14.599 36.040 1.00 88.12 90 SER A CA 1
ATOM 743 C C . SER A 1 90 ? -29.948 15.402 36.520 1.00 88.12 90 SER A C 1
ATOM 745 O O . SER A 1 90 ? -29.677 16.482 35.993 1.00 88.12 90 SER A O 1
ATOM 747 N N . ASN A 1 91 ? -29.265 14.959 37.579 1.00 87.88 91 ASN A N 1
ATOM 748 C CA . ASN A 1 91 ? -28.179 15.722 38.205 1.00 87.88 91 ASN A CA 1
ATOM 749 C C . ASN A 1 91 ? -26.935 14.874 38.491 1.00 87.88 91 ASN A C 1
ATOM 751 O O . ASN A 1 91 ? -26.046 15.349 39.190 1.00 87.88 91 ASN A O 1
ATOM 755 N N . PHE A 1 92 ? -26.853 13.647 37.971 1.00 89.38 92 PHE A N 1
ATOM 756 C CA . PHE A 1 92 ? -25.790 12.699 38.305 1.00 89.38 92 PHE A CA 1
ATOM 757 C C . PHE A 1 92 ? -24.376 13.265 38.086 1.00 89.38 92 PHE A C 1
ATOM 759 O O . PHE A 1 92 ? -23.555 13.234 39.002 1.00 89.38 92 PHE A O 1
ATOM 766 N N . SER A 1 93 ? -24.110 13.882 36.931 1.00 86.00 93 SER A N 1
ATOM 767 C CA . SER A 1 93 ? -22.818 14.525 36.624 1.00 86.00 93 SER A CA 1
ATOM 768 C C . SER A 1 93 ? -22.471 15.732 37.493 1.00 86.00 93 SER A C 1
ATOM 770 O O . SER A 1 93 ? -21.313 16.141 37.532 1.00 86.00 93 SER A O 1
ATOM 772 N N . LYS A 1 94 ? -23.450 16.320 38.190 1.00 84.56 94 LYS A N 1
ATOM 773 C CA . LYS A 1 94 ? -23.232 17.487 39.058 1.00 84.56 94 LYS A CA 1
ATOM 774 C C . LYS A 1 94 ? -22.709 17.105 40.435 1.00 84.56 94 LYS A C 1
ATOM 776 O O . LYS A 1 94 ? -22.194 17.973 41.132 1.00 84.56 94 LYS A O 1
ATOM 781 N N . PHE A 1 95 ? -22.876 15.849 40.843 1.00 86.25 95 PHE A N 1
ATOM 782 C CA . PHE A 1 95 ? -22.362 15.362 42.117 1.00 86.25 95 PHE A CA 1
ATOM 783 C C . PHE A 1 95 ? -20.856 15.103 42.037 1.00 86.25 95 PHE A C 1
ATOM 785 O O . PHE A 1 95 ? -20.321 14.757 40.988 1.00 86.25 95 PHE A O 1
ATOM 792 N N . ASN A 1 96 ? -20.169 15.246 43.172 1.00 85.06 96 ASN A N 1
ATOM 793 C CA . ASN A 1 96 ? -18.783 14.795 43.291 1.00 85.06 96 ASN A CA 1
ATOM 794 C C . ASN A 1 96 ? -18.708 13.255 43.224 1.00 85.06 96 ASN A C 1
ATOM 796 O O . ASN A 1 96 ? -19.702 12.564 43.454 1.00 85.06 96 ASN A O 1
ATOM 800 N N . SER A 1 97 ? -17.514 12.712 42.981 1.00 85.81 97 SER A N 1
ATOM 801 C CA . SER A 1 97 ? -17.311 11.269 42.780 1.00 85.81 97 SER A CA 1
ATOM 802 C C . SER A 1 97 ? -17.770 10.394 43.955 1.00 85.81 97 SER A C 1
ATOM 804 O O . SER A 1 97 ? -18.311 9.318 43.739 1.00 85.81 97 SER A O 1
ATOM 806 N N . ASN A 1 98 ? -17.624 10.853 45.203 1.00 87.38 98 ASN A N 1
ATOM 807 C CA . ASN A 1 98 ? -18.074 10.093 46.378 1.00 87.38 98 ASN A CA 1
ATOM 808 C C . ASN A 1 98 ? -19.607 10.003 46.446 1.00 87.38 98 ASN A C 1
ATOM 810 O O . ASN A 1 98 ? -20.172 8.977 46.817 1.00 87.38 98 ASN A O 1
ATOM 814 N N . ASP A 1 99 ? -20.301 11.082 46.097 1.00 88.94 99 ASP A N 1
ATOM 815 C CA . ASP A 1 99 ? -21.760 11.088 46.084 1.00 88.94 99 ASP A CA 1
ATOM 816 C C . ASP A 1 99 ? -2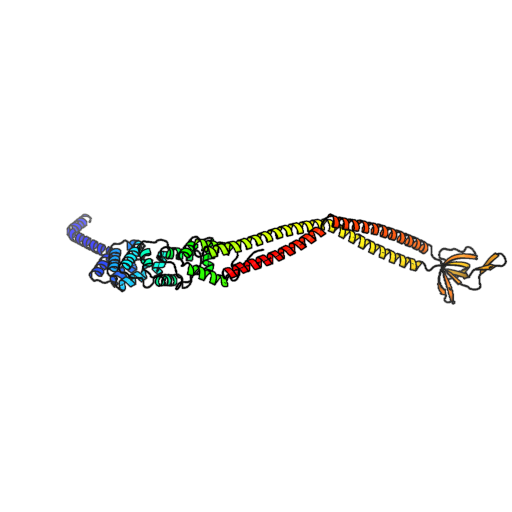2.311 10.329 44.865 1.00 88.94 99 ASP A C 1
ATOM 818 O O . ASP A 1 99 ? -23.297 9.608 45.011 1.00 88.94 99 ASP A O 1
ATOM 822 N N . GLN A 1 100 ? -21.637 10.389 43.710 1.00 89.94 100 GLN A N 1
ATOM 823 C CA . GLN A 1 100 ? -21.932 9.532 42.552 1.00 89.94 100 GLN A CA 1
ATOM 824 C C . GLN A 1 100 ? -21.840 8.042 42.909 1.00 89.94 100 GLN A C 1
ATOM 826 O O . GLN A 1 100 ? -22.769 7.289 42.613 1.00 89.94 100 GLN A O 1
ATOM 831 N N . ASP A 1 101 ? -20.787 7.633 43.619 1.00 91.00 101 ASP A N 1
ATOM 832 C CA . ASP A 1 101 ? -20.616 6.258 44.097 1.00 91.00 101 ASP A CA 1
ATOM 833 C C . ASP A 1 101 ? -21.744 5.810 45.023 1.00 91.00 101 ASP A C 1
ATOM 835 O O . ASP A 1 101 ? -22.276 4.713 44.860 1.00 91.00 101 ASP A O 1
ATOM 839 N N . LYS A 1 102 ? -22.159 6.651 45.978 1.00 92.38 102 LYS A N 1
ATOM 840 C CA . LYS A 1 102 ? -23.291 6.329 46.866 1.00 92.38 102 LYS A CA 1
ATOM 841 C C . LYS A 1 102 ? -24.592 6.182 46.091 1.00 92.38 102 LYS A C 1
ATOM 843 O O . LYS A 1 102 ? -25.363 5.266 46.368 1.00 92.38 102 LYS A O 1
ATOM 848 N N . ILE A 1 103 ? -24.836 7.069 45.125 1.00 93.50 103 ILE A N 1
ATOM 849 C CA . ILE A 1 103 ? -26.015 6.990 44.259 1.00 93.50 103 ILE A CA 1
ATOM 850 C C . ILE A 1 103 ? -25.997 5.661 43.497 1.00 93.50 103 ILE A C 1
ATOM 852 O O . ILE A 1 103 ? -26.985 4.926 43.535 1.00 93.50 103 ILE A O 1
ATOM 856 N N . LEU A 1 104 ? -24.874 5.300 42.869 1.00 94.00 104 LEU A N 1
ATOM 857 C CA . LEU A 1 104 ? -24.742 4.025 42.162 1.00 94.00 104 LEU A CA 1
ATOM 858 C C . LEU A 1 104 ? -24.869 2.819 43.099 1.00 94.00 104 LEU A C 1
ATOM 860 O O . LEU A 1 104 ? -25.554 1.865 42.737 1.00 94.00 104 LEU A O 1
ATOM 864 N N . ALA A 1 105 ? -24.312 2.871 44.312 1.00 95.00 105 ALA A N 1
ATOM 865 C CA . ALA A 1 105 ? -24.468 1.824 45.322 1.00 95.00 105 ALA A CA 1
ATOM 866 C C . ALA A 1 105 ? -25.944 1.581 45.659 1.00 95.00 105 ALA A C 1
ATOM 868 O O . ALA A 1 105 ? -26.405 0.437 45.678 1.00 95.00 105 ALA A O 1
ATOM 869 N N . THR A 1 106 ? -26.713 2.651 45.867 1.00 95.25 106 THR A N 1
ATOM 870 C CA . THR A 1 106 ? -28.152 2.557 46.126 1.00 95.25 106 THR A CA 1
ATOM 871 C C . THR A 1 106 ? -28.905 2.000 44.919 1.00 95.25 106 THR A C 1
ATOM 873 O O . THR A 1 106 ? -29.716 1.089 45.081 1.00 95.25 106 THR A O 1
ATOM 876 N N . PHE A 1 107 ? -28.617 2.469 43.700 1.00 94.75 107 PHE A N 1
ATOM 877 C CA . PHE A 1 107 ? -29.220 1.916 42.478 1.00 94.75 107 PHE A CA 1
ATOM 878 C C . PHE A 1 107 ? -28.885 0.430 42.293 1.00 94.75 107 PHE A C 1
ATOM 880 O O . PHE A 1 107 ? -29.758 -0.355 41.921 1.00 94.75 107 PHE A O 1
ATOM 887 N N . ASN A 1 108 ? -27.651 0.031 42.607 1.00 94.75 108 ASN A N 1
ATOM 888 C CA . ASN A 1 108 ? -27.202 -1.355 42.587 1.00 94.75 108 ASN A CA 1
ATOM 889 C C . ASN A 1 108 ? -27.937 -2.227 43.600 1.00 94.75 108 ASN A C 1
ATOM 891 O O . ASN A 1 108 ? -28.373 -3.319 43.245 1.00 94.75 108 ASN A O 1
ATOM 895 N N . ASN A 1 109 ? -28.101 -1.750 44.832 1.00 94.38 109 ASN A N 1
ATOM 896 C CA . ASN A 1 109 ? -28.787 -2.489 45.892 1.00 94.38 109 ASN A CA 1
ATOM 897 C C . ASN A 1 109 ? -30.299 -2.603 45.652 1.00 94.38 109 ASN A C 1
ATOM 899 O O . ASN A 1 109 ? -30.904 -3.589 46.053 1.00 94.38 109 ASN A O 1
ATOM 903 N N . GLN A 1 110 ? -30.898 -1.612 44.990 1.00 92.44 110 GLN A N 1
ATOM 904 C CA . GLN A 1 110 ? -32.323 -1.587 44.635 1.00 92.44 110 GLN A CA 1
ATOM 905 C C . GLN A 1 110 ? -32.623 -2.253 43.285 1.00 92.44 110 GLN A C 1
ATOM 907 O O . GLN A 1 110 ? -33.753 -2.197 42.809 1.00 92.44 110 GLN A O 1
ATOM 912 N N . GLU A 1 111 ? -31.606 -2.817 42.633 1.00 91.69 111 GLU A N 1
ATOM 913 C CA . GLU A 1 111 ? -31.689 -3.411 41.300 1.00 91.69 111 GLU A CA 1
ATOM 914 C C . GLU A 1 111 ? -32.288 -2.484 40.218 1.00 91.69 111 GLU A C 1
ATOM 916 O O . GLU A 1 111 ? -32.840 -2.938 39.216 1.00 91.69 111 GLU A O 1
ATOM 921 N N . LYS A 1 112 ? -32.108 -1.166 40.354 1.00 90.19 112 LYS A N 1
ATOM 922 C CA . LYS A 1 112 ? -32.592 -0.165 39.390 1.00 90.19 112 LYS A CA 1
ATOM 923 C C . LYS A 1 112 ? -31.513 0.204 38.369 1.00 90.19 112 LYS A C 1
ATOM 925 O O . LYS A 1 112 ? -30.316 0.044 38.623 1.00 90.19 112 LYS A O 1
ATOM 930 N N . PHE A 1 113 ? -31.962 0.725 37.229 1.00 91.56 113 PHE A N 1
ATOM 931 C CA . PHE A 1 113 ? -31.138 1.395 36.224 1.00 91.56 113 PHE A CA 1
ATOM 932 C C . PHE A 1 113 ? -31.611 2.840 36.043 1.00 91.56 113 PHE A C 1
ATOM 934 O O . PHE A 1 113 ? -32.759 3.185 36.336 1.00 91.56 113 PHE A O 1
ATOM 941 N N . PHE A 1 114 ? -30.709 3.690 35.573 1.00 90.81 114 PHE A N 1
ATOM 942 C CA . PHE A 1 114 ? -31.030 5.007 35.056 1.00 90.81 114 PHE A CA 1
ATOM 943 C C . PHE A 1 114 ? -31.820 4.852 33.755 1.00 90.81 114 PHE A C 1
ATOM 945 O O . PHE A 1 114 ? -31.523 3.978 32.942 1.00 90.81 114 PHE A O 1
ATOM 952 N N . SER A 1 115 ? -32.820 5.712 33.553 1.00 87.56 115 SER A N 1
ATOM 953 C CA . SER A 1 115 ? -33.603 5.727 32.310 1.00 87.56 115 SER A CA 1
ATOM 954 C C . SER A 1 115 ? -32.765 6.209 31.121 1.00 87.56 115 SER A C 1
ATOM 956 O O . SER A 1 115 ? -32.997 5.784 29.999 1.00 87.56 115 SER A O 1
ATOM 958 N N . ASN A 1 116 ? -31.790 7.087 31.379 1.00 86.81 116 ASN A N 1
ATOM 959 C CA . ASN A 1 116 ? -30.771 7.532 30.435 1.00 86.81 116 ASN A CA 1
ATOM 960 C C . ASN A 1 116 ? -29.396 7.277 31.068 1.00 86.81 116 ASN A C 1
ATOM 962 O O . ASN A 1 116 ? -29.116 7.783 32.156 1.00 86.81 116 ASN A O 1
ATOM 966 N N . ASN A 1 117 ? -28.559 6.481 30.403 1.00 89.88 117 ASN A N 1
ATOM 967 C CA . ASN A 1 117 ? -27.252 6.082 30.922 1.00 89.88 117 ASN A CA 1
ATOM 968 C C . ASN A 1 117 ? -26.109 7.019 30.502 1.00 89.88 117 ASN A C 1
ATOM 970 O O . ASN A 1 117 ? -24.992 6.816 30.972 1.00 89.88 117 ASN A O 1
ATOM 974 N N . ASN A 1 118 ? -26.362 8.054 29.693 1.00 89.44 118 ASN A N 1
ATOM 975 C CA . ASN A 1 118 ? -25.323 8.936 29.150 1.00 89.44 118 ASN A CA 1
ATOM 976 C C . ASN A 1 118 ? -24.476 9.581 30.247 1.00 89.44 118 ASN A C 1
ATOM 978 O O . ASN A 1 118 ? -23.257 9.562 30.166 1.00 89.44 118 ASN A O 1
ATOM 982 N N . GLU A 1 119 ? -25.105 10.076 31.312 1.00 87.00 119 GLU A N 1
ATOM 983 C CA . GLU A 1 119 ? -24.415 10.698 32.453 1.00 87.00 119 GLU A CA 1
ATOM 984 C C . GLU A 1 119 ? -23.521 9.694 33.209 1.00 87.00 119 GLU A C 1
ATOM 986 O O . GLU A 1 119 ? -22.436 10.023 33.699 1.00 87.00 119 GLU A O 1
ATOM 991 N N . VAL A 1 120 ? -23.965 8.434 33.294 1.00 88.94 120 VAL A N 1
ATOM 992 C CA . VAL A 1 120 ? -23.169 7.350 33.883 1.00 88.94 120 VAL A CA 1
ATOM 993 C C . VAL A 1 120 ? -21.986 7.035 32.969 1.00 88.94 120 VAL A C 1
ATOM 995 O O . VAL A 1 120 ? -20.858 6.964 33.443 1.00 88.94 120 VAL A O 1
ATOM 998 N N . PHE A 1 121 ? -22.214 6.908 31.662 1.00 91.38 121 PHE A N 1
ATOM 999 C CA . PHE A 1 121 ? -21.183 6.581 30.675 1.00 91.38 121 PHE A CA 1
ATOM 1000 C C . PHE A 1 121 ? -20.153 7.699 30.522 1.00 91.38 121 PHE A C 1
ATOM 1002 O O . PHE A 1 121 ? -18.960 7.417 30.464 1.00 91.38 121 PHE A O 1
ATOM 1009 N N . GLU A 1 122 ? -20.574 8.960 30.595 1.00 88.75 122 GLU A N 1
ATOM 1010 C CA . GLU A 1 122 ? -19.674 10.108 30.660 1.00 88.75 122 GLU A CA 1
ATOM 1011 C C . GLU A 1 122 ? -18.753 10.033 31.885 1.00 88.75 122 GLU A C 1
ATOM 1013 O O . GLU A 1 122 ? -17.563 10.334 31.797 1.00 88.75 122 GLU A O 1
ATOM 1018 N N . THR A 1 123 ? -19.278 9.576 33.025 1.00 85.69 123 THR A N 1
ATOM 1019 C CA . THR A 1 123 ? -18.480 9.372 34.241 1.00 85.69 123 THR A CA 1
ATOM 1020 C C . THR A 1 123 ? -17.476 8.227 34.062 1.00 85.69 123 THR A C 1
ATOM 1022 O O . THR A 1 123 ? -16.308 8.375 34.422 1.00 85.69 123 THR A O 1
ATOM 1025 N N . LEU A 1 124 ? -17.895 7.111 33.453 1.00 87.44 124 LEU A N 1
ATOM 1026 C CA . LEU A 1 124 ? -17.025 5.965 33.145 1.00 87.44 124 LEU A CA 1
ATOM 1027 C C . LEU A 1 124 ? -15.903 6.333 32.164 1.00 87.44 124 LEU A C 1
ATOM 1029 O O . LEU A 1 124 ? -14.783 5.838 32.287 1.00 87.44 124 LEU A O 1
ATOM 1033 N N . ALA A 1 125 ? -16.181 7.223 31.213 1.00 88.62 125 ALA A N 1
ATOM 1034 C CA . ALA A 1 125 ? -15.229 7.612 30.183 1.00 88.62 125 ALA A CA 1
ATOM 1035 C C . ALA A 1 125 ? -14.033 8.425 30.729 1.00 88.62 125 ALA A C 1
ATOM 1037 O O . ALA A 1 125 ? -12.968 8.430 30.116 1.00 88.62 125 ALA A O 1
ATOM 1038 N N . ARG A 1 126 ? -14.167 9.061 31.905 1.00 83.19 126 ARG A N 1
ATOM 1039 C CA . ARG A 1 126 ? -13.164 9.951 32.536 1.00 83.19 126 ARG A CA 1
ATOM 1040 C C . ARG A 1 126 ? -12.087 9.227 33.381 1.00 83.19 126 ARG A C 1
ATOM 1042 O O . ARG A 1 126 ? -11.481 9.847 34.249 1.00 83.19 126 ARG A O 1
ATOM 1049 N N . MET A 1 127 ? -11.856 7.927 33.165 1.00 66.50 127 MET A N 1
ATOM 1050 C CA . MET A 1 127 ? -10.862 7.055 33.844 1.00 66.50 127 MET A CA 1
ATOM 1051 C C . MET A 1 127 ? -10.979 6.842 35.372 1.00 66.50 127 MET A C 1
ATOM 1053 O O . MET A 1 127 ? -10.206 6.064 35.931 1.00 66.50 127 MET A O 1
ATOM 1057 N N . ASN A 1 128 ? -11.959 7.421 36.070 1.00 70.38 128 ASN A N 1
ATOM 1058 C CA . ASN A 1 128 ? -12.147 7.216 37.516 1.00 70.38 128 ASN A CA 1
ATOM 1059 C C . ASN A 1 128 ? -13.161 6.101 37.811 1.00 70.38 128 ASN A C 1
ATOM 1061 O O . ASN A 1 128 ? -14.283 6.356 38.244 1.00 70.38 128 ASN A O 1
ATOM 1065 N N . TYR A 1 129 ? -12.771 4.851 37.555 1.00 75.69 129 TYR A N 1
ATOM 1066 C CA . TYR A 1 129 ? -13.625 3.693 37.826 1.00 75.69 129 TYR A CA 1
ATOM 1067 C C . TYR A 1 129 ? -13.678 3.331 39.305 1.00 75.69 129 TYR A C 1
ATOM 1069 O O . TYR A 1 129 ? -12.649 3.116 39.945 1.00 75.69 129 TYR A O 1
ATOM 1077 N N . THR A 1 130 ? -14.892 3.143 39.806 1.00 85.62 130 THR A N 1
ATOM 1078 C CA . THR A 1 130 ? -15.147 2.626 41.151 1.00 85.62 130 THR A CA 1
ATOM 1079 C C . THR A 1 130 ? -15.803 1.247 41.072 1.00 85.62 130 THR A C 1
ATOM 1081 O O . THR A 1 130 ? -16.270 0.802 40.016 1.00 85.62 130 THR A O 1
ATOM 1084 N N . THR A 1 131 ? -15.835 0.530 42.195 1.00 88.50 131 THR A N 1
ATOM 1085 C CA . THR A 1 131 ? -16.477 -0.791 42.271 1.00 88.50 131 THR A CA 1
ATOM 1086 C C . THR A 1 131 ? -17.966 -0.715 41.922 1.00 88.50 131 THR A C 1
ATOM 1088 O O . THR A 1 131 ? -18.502 -1.630 41.295 1.00 88.50 131 THR A O 1
ATOM 1091 N N . GLU A 1 132 ? -18.637 0.383 42.281 1.00 91.88 132 GLU A N 1
ATOM 1092 C CA . GLU A 1 132 ? -20.069 0.561 42.033 1.00 91.88 132 GLU A CA 1
ATOM 1093 C C . GLU A 1 132 ? -20.364 0.869 40.567 1.00 91.88 132 GLU A C 1
ATOM 1095 O O . GLU A 1 132 ? -21.309 0.303 40.012 1.00 91.88 132 GLU A O 1
ATOM 1100 N N . ASN A 1 133 ? -19.505 1.654 39.911 1.00 90.00 133 ASN A N 1
ATOM 1101 C CA . ASN A 1 133 ? -19.509 1.848 38.461 1.00 90.00 133 ASN A CA 1
ATOM 1102 C C . ASN A 1 133 ? -19.436 0.507 37.719 1.00 90.00 133 ASN A C 1
ATOM 1104 O O . ASN A 1 133 ? -20.278 0.211 36.869 1.00 90.00 133 ASN A O 1
ATOM 1108 N N . GLN A 1 134 ? -18.467 -0.339 38.081 1.00 90.31 134 GLN A N 1
ATOM 1109 C CA . GLN A 1 134 ? -18.288 -1.644 37.448 1.00 90.31 134 GLN A CA 1
ATOM 1110 C C . GLN A 1 134 ? -19.467 -2.590 37.728 1.00 90.31 134 GLN A C 1
ATOM 1112 O O . GLN A 1 134 ? -19.941 -3.279 36.823 1.00 90.31 134 GLN A O 1
ATOM 1117 N N . LYS A 1 135 ? -19.967 -2.631 38.970 1.00 93.00 135 LYS A N 1
ATOM 1118 C CA . LYS A 1 135 ? -21.137 -3.441 39.342 1.00 93.00 135 LYS A CA 1
ATOM 1119 C C . LYS A 1 135 ? -22.385 -3.004 38.575 1.00 93.00 135 LYS A C 1
ATOM 1121 O O . LYS A 1 135 ? -23.146 -3.862 38.133 1.00 93.00 135 LYS A O 1
ATOM 1126 N N . TYR A 1 136 ? -22.564 -1.699 38.381 1.00 94.00 136 TYR A N 1
ATOM 1127 C CA . TYR A 1 136 ? -23.698 -1.131 37.661 1.00 94.00 136 TYR A CA 1
ATOM 1128 C C . TYR A 1 136 ? -23.722 -1.574 36.194 1.00 94.00 136 TYR A C 1
ATOM 1130 O O . TYR A 1 136 ? -24.702 -2.186 35.764 1.00 94.00 136 TYR A O 1
ATOM 1138 N N . ILE A 1 137 ? -22.629 -1.373 35.446 1.00 93.62 137 ILE A N 1
ATOM 1139 C CA . ILE A 1 137 ? -22.574 -1.796 34.036 1.00 93.62 137 ILE A CA 1
ATOM 1140 C C . ILE A 1 137 ? -22.666 -3.315 33.892 1.00 93.62 137 ILE A C 1
ATOM 1142 O O . ILE A 1 137 ? -23.365 -3.809 33.017 1.00 93.62 137 ILE A O 1
ATOM 1146 N N . ASN A 1 138 ? -22.065 -4.087 34.802 1.00 94.75 138 ASN A N 1
ATOM 1147 C CA . ASN A 1 138 ? -22.082 -5.548 34.728 1.00 94.75 138 ASN A CA 1
ATOM 1148 C C . ASN A 1 138 ? -23.432 -6.178 35.081 1.00 94.75 138 ASN A C 1
ATOM 1150 O O . ASN A 1 138 ? -23.611 -7.382 34.884 1.00 94.75 138 ASN A O 1
ATOM 1154 N N . ARG A 1 139 ? -24.398 -5.401 35.576 1.00 94.94 139 ARG A N 1
ATOM 1155 C CA . ARG A 1 139 ? -25.792 -5.843 35.702 1.00 94.94 139 ARG A CA 1
ATOM 1156 C C . ARG A 1 139 ? -26.571 -5.704 34.394 1.00 94.94 139 ARG A C 1
ATOM 1158 O O . ARG A 1 139 ? -27.560 -6.412 34.234 1.00 94.94 139 ARG A O 1
ATOM 1165 N N . MET A 1 140 ? -26.140 -4.841 33.472 1.00 95.38 140 MET A N 1
ATOM 1166 C CA . MET A 1 140 ? -26.787 -4.687 32.169 1.00 95.38 140 MET A CA 1
ATOM 1167 C C . MET A 1 140 ? -26.613 -5.956 31.330 1.00 95.38 140 MET A C 1
ATOM 1169 O O . MET A 1 140 ? -25.533 -6.560 31.294 1.00 95.38 140 MET A O 1
ATOM 1173 N N . SER A 1 141 ? -27.679 -6.349 30.633 1.00 95.44 141 SER A N 1
ATOM 1174 C CA . SER A 1 141 ? -27.565 -7.285 29.509 1.00 95.44 141 SER A CA 1
ATOM 1175 C C . SER A 1 141 ? -26.729 -6.667 28.382 1.00 95.44 141 SER A C 1
ATOM 1177 O O . SER A 1 141 ? -26.580 -5.445 28.327 1.00 95.44 141 SER A O 1
ATOM 1179 N N . ILE A 1 142 ? -26.193 -7.496 27.482 1.00 96.12 142 ILE A N 1
ATOM 1180 C CA . ILE A 1 142 ? -25.391 -7.003 26.352 1.00 96.12 142 ILE A CA 1
ATOM 1181 C C . ILE A 1 142 ? -26.196 -6.040 25.469 1.00 96.12 142 ILE A C 1
ATOM 1183 O O . ILE A 1 142 ? -25.689 -4.993 25.084 1.00 96.12 142 ILE A O 1
ATOM 1187 N N . GLU A 1 143 ? -27.477 -6.339 25.245 1.00 95.81 143 GLU A N 1
ATOM 1188 C CA . GLU A 1 143 ? -28.397 -5.487 24.486 1.00 95.81 143 GLU A CA 1
ATOM 1189 C C . GLU A 1 143 ? -28.549 -4.106 25.136 1.00 95.81 143 GLU A C 1
ATOM 1191 O O . GLU A 1 143 ? -28.397 -3.086 24.471 1.00 95.81 143 GLU A O 1
ATOM 1196 N N . GLN A 1 144 ? -28.781 -4.059 26.452 1.00 95.12 144 GLN A N 1
ATOM 1197 C CA . GLN A 1 144 ? -28.892 -2.799 27.194 1.00 95.12 144 GLN A CA 1
ATOM 1198 C C . GLN A 1 144 ? -27.580 -2.011 27.205 1.00 95.12 144 GLN A C 1
ATOM 1200 O O . GLN A 1 144 ? -27.607 -0.785 27.128 1.00 95.12 144 GLN A O 1
ATOM 1205 N N . PHE A 1 145 ? -26.443 -2.701 27.316 1.00 96.25 145 PHE A N 1
ATOM 1206 C CA . PHE A 1 145 ? -25.131 -2.064 27.320 1.00 96.25 145 PHE A CA 1
ATOM 1207 C C . PHE A 1 145 ? -24.804 -1.442 25.958 1.00 96.25 145 PHE A C 1
ATOM 1209 O O . PHE A 1 145 ? -24.375 -0.294 25.902 1.00 96.25 145 PHE A O 1
ATOM 1216 N N . GLU A 1 146 ? -25.060 -2.155 24.860 1.00 96.38 146 GLU A N 1
ATOM 1217 C CA . GLU A 1 146 ? -24.855 -1.626 23.508 1.00 96.38 146 GLU A CA 1
ATOM 1218 C C . GLU A 1 146 ? -25.824 -0.493 23.166 1.00 96.38 146 GLU A C 1
ATOM 1220 O O . GLU A 1 146 ? -25.402 0.489 22.566 1.00 96.38 146 GLU A O 1
ATOM 1225 N N . LEU A 1 147 ? -27.090 -0.566 23.594 1.00 95.31 147 LEU A N 1
ATOM 1226 C CA . LEU A 1 147 ? -28.018 0.561 23.447 1.00 95.31 147 LEU A CA 1
ATOM 1227 C C . LEU A 1 147 ? -27.523 1.796 24.209 1.00 95.31 147 LEU A C 1
ATOM 1229 O O . LEU A 1 147 ? -27.551 2.894 23.668 1.00 95.31 147 LEU A O 1
ATOM 1233 N N . ALA A 1 148 ? -26.987 1.621 25.421 1.00 94.56 148 ALA A N 1
ATOM 1234 C CA . ALA A 1 148 ? -26.390 2.722 26.175 1.00 94.56 148 ALA A CA 1
ATOM 1235 C C . ALA A 1 148 ? -25.115 3.280 25.511 1.00 94.56 148 ALA A C 1
ATOM 1237 O O . ALA A 1 148 ? -24.901 4.491 25.531 1.00 94.56 148 ALA A O 1
ATOM 1238 N N . LEU A 1 149 ? -24.283 2.430 24.892 1.00 96.12 149 LEU A N 1
ATOM 1239 C CA . LEU A 1 149 ? -23.159 2.886 24.063 1.00 96.12 149 LEU A CA 1
ATOM 1240 C C . LEU A 1 149 ? -23.656 3.699 22.863 1.00 96.12 149 LEU A C 1
ATOM 1242 O O . LEU A 1 149 ? -23.108 4.765 22.594 1.00 96.12 149 LEU A O 1
ATOM 1246 N N . SER A 1 150 ? -24.708 3.228 22.190 1.00 95.94 150 SER A N 1
ATOM 1247 C CA . SER A 1 150 ? -25.332 3.920 21.061 1.00 95.94 150 SER A CA 1
ATOM 1248 C C . SER A 1 150 ? -25.939 5.266 21.467 1.00 95.94 150 SER A C 1
ATOM 1250 O O . SER A 1 150 ? -25.807 6.247 20.742 1.00 95.94 150 SER A O 1
ATOM 1252 N N . ASP A 1 151 ? -26.577 5.355 22.632 1.00 94.19 151 ASP A N 1
ATOM 1253 C CA . ASP A 1 151 ? -27.130 6.615 23.142 1.00 94.19 151 ASP A CA 1
ATOM 1254 C C . ASP A 1 151 ? -26.032 7.639 23.490 1.00 94.19 151 ASP A C 1
ATOM 1256 O O . ASP A 1 151 ? -26.263 8.850 23.406 1.00 94.19 151 ASP A O 1
ATOM 1260 N N . TYR A 1 152 ? -24.839 7.163 23.872 1.00 94.44 152 TYR A N 1
ATOM 1261 C CA . TYR A 1 152 ? -23.704 8.002 24.261 1.00 94.44 152 TYR A CA 1
ATOM 1262 C C . TYR A 1 152 ? -22.831 8.435 23.072 1.00 94.44 152 TYR A C 1
ATOM 1264 O O . TYR A 1 152 ? -22.502 9.614 22.950 1.00 94.44 152 TYR A O 1
ATOM 1272 N N . PHE A 1 153 ? -22.455 7.503 22.191 1.00 95.12 153 PHE A N 1
ATOM 1273 C CA . PHE A 1 153 ? -21.578 7.760 21.039 1.00 95.12 153 PHE A CA 1
ATOM 1274 C C . PHE A 1 153 ? -22.336 8.052 19.737 1.00 95.12 153 PHE A C 1
ATOM 1276 O O . PHE A 1 153 ? -21.742 8.564 18.789 1.00 95.12 153 PHE A O 1
ATOM 1283 N N . GLY A 1 154 ? -23.630 7.739 19.683 1.00 94.38 154 GLY A N 1
ATOM 1284 C CA . GLY A 1 154 ? -24.384 7.585 18.442 1.00 94.38 154 GLY A CA 1
ATOM 1285 C C . GLY A 1 154 ? -24.433 6.120 17.976 1.00 94.38 154 GLY A C 1
ATOM 1286 O O . GLY A 1 154 ? -23.699 5.277 18.493 1.00 94.38 154 GLY A O 1
ATOM 1287 N N . PRO A 1 155 ? -25.280 5.799 16.980 1.00 91.31 155 PRO A N 1
ATOM 1288 C CA . PRO A 1 155 ? -25.487 4.425 16.502 1.00 91.31 155 PRO A CA 1
ATOM 1289 C C . PRO A 1 155 ? -24.231 3.780 15.900 1.00 91.31 155 PRO A C 1
ATOM 1291 O O . PRO A 1 155 ? -24.111 2.555 15.888 1.00 91.31 155 PRO A O 1
ATOM 1294 N N . GLU A 1 156 ? -23.295 4.598 15.417 1.00 94.75 156 GLU A N 1
ATOM 1295 C CA . GLU A 1 156 ? -21.990 4.179 14.917 1.00 94.75 156 GLU A CA 1
ATOM 1296 C C . GLU A 1 156 ? -20.896 5.044 15.550 1.00 94.75 156 GLU A C 1
ATOM 1298 O O . GLU A 1 156 ? -20.990 6.274 15.565 1.00 94.75 156 GLU A O 1
ATOM 1303 N N . LEU A 1 157 ? -19.846 4.402 16.064 1.00 96.31 157 LEU A N 1
ATOM 1304 C CA . LEU A 1 157 ? -18.693 5.089 16.633 1.00 96.31 157 LEU A CA 1
ATOM 1305 C C . LEU A 1 157 ? -17.883 5.802 15.545 1.00 96.31 157 LEU A C 1
ATOM 1307 O O . LEU A 1 157 ? -17.353 5.169 14.631 1.00 96.31 157 LEU A O 1
ATOM 1311 N N . TYR A 1 158 ? -17.645 7.102 15.723 1.00 95.81 158 TYR A N 1
ATOM 1312 C CA . TYR A 1 158 ? -16.618 7.802 14.955 1.00 95.81 158 TYR A CA 1
ATOM 1313 C C . TYR A 1 158 ? -15.216 7.397 15.438 1.00 95.81 158 TYR A C 1
ATOM 1315 O O . TYR A 1 158 ? -14.747 7.851 16.483 1.00 95.81 158 TYR A O 1
ATOM 1323 N N . VAL A 1 159 ? -14.545 6.523 14.686 1.00 95.62 159 VAL A N 1
ATOM 1324 C CA . VAL A 1 159 ? -13.245 5.954 15.070 1.00 95.62 159 VAL A CA 1
ATOM 1325 C C . VAL A 1 159 ? -12.135 7.007 14.977 1.00 95.62 159 VAL A C 1
ATOM 1327 O O . VAL A 1 159 ? -11.657 7.345 13.898 1.00 95.62 159 VAL A O 1
ATOM 1330 N N . ASN A 1 160 ? -11.706 7.516 16.131 1.00 95.69 160 ASN A N 1
ATOM 1331 C CA . ASN A 1 160 ? -10.520 8.356 16.297 1.00 95.69 160 ASN A CA 1
ATOM 1332 C C . ASN A 1 160 ? -9.881 8.093 17.679 1.00 95.69 160 ASN A C 1
ATOM 1334 O O . ASN A 1 160 ? -10.528 7.462 18.520 1.00 95.69 160 ASN A O 1
ATOM 1338 N N . PRO A 1 161 ? -8.652 8.575 17.956 1.00 95.25 161 PRO A N 1
ATOM 1339 C CA . PRO A 1 161 ? -7.974 8.304 19.226 1.00 95.25 161 PRO A CA 1
ATOM 1340 C C . PRO A 1 161 ? -8.805 8.650 20.470 1.00 95.25 161 PRO A C 1
ATOM 1342 O O . PRO A 1 161 ? -8.874 7.845 21.392 1.00 95.25 161 PRO A O 1
ATOM 1345 N N . THR A 1 162 ? -9.485 9.802 20.475 1.00 94.88 162 THR A N 1
ATOM 1346 C CA . THR A 1 162 ? -10.294 10.264 21.612 1.00 94.88 162 THR A CA 1
ATOM 1347 C C . THR A 1 162 ? -11.502 9.365 21.855 1.00 94.88 162 THR A C 1
ATOM 1349 O O . THR A 1 162 ? -11.707 8.901 22.969 1.00 94.88 162 THR A O 1
ATOM 1352 N N . TYR A 1 163 ? -12.310 9.079 20.835 1.00 95.62 163 TYR A N 1
ATOM 1353 C CA . TYR A 1 163 ? -13.504 8.249 21.015 1.00 95.62 163 TYR A CA 1
ATOM 1354 C C . TYR A 1 163 ? -13.164 6.784 21.297 1.00 95.62 163 TYR A C 1
ATOM 1356 O O . TYR A 1 163 ? -13.878 6.135 22.059 1.00 95.62 163 TYR A O 1
ATOM 1364 N N . VAL A 1 164 ? -12.057 6.276 20.749 1.00 96.81 164 VAL A N 1
ATOM 1365 C CA . VAL A 1 164 ? -11.562 4.930 21.067 1.00 96.81 164 VAL A CA 1
ATOM 1366 C C . VAL A 1 164 ? -11.065 4.847 22.506 1.00 96.81 164 VAL A C 1
ATOM 1368 O O . VAL A 1 164 ? -11.357 3.862 23.174 1.00 96.81 164 VAL A O 1
ATOM 1371 N N . GLU A 1 165 ? -10.397 5.878 23.024 1.00 95.25 165 GLU A N 1
ATOM 1372 C CA . GLU A 1 165 ? -10.033 5.966 24.442 1.00 95.25 165 GLU A CA 1
ATOM 1373 C C . GLU A 1 165 ? -11.274 5.962 25.349 1.00 95.25 165 GLU A C 1
ATOM 1375 O O . GLU A 1 165 ? -11.342 5.188 26.306 1.00 95.25 165 GLU A O 1
ATOM 1380 N N . LEU A 1 166 ? -12.297 6.763 25.026 1.00 94.94 166 LEU A N 1
ATOM 1381 C CA . LEU A 1 166 ? -13.553 6.777 25.784 1.00 94.94 166 LEU A CA 1
ATOM 1382 C C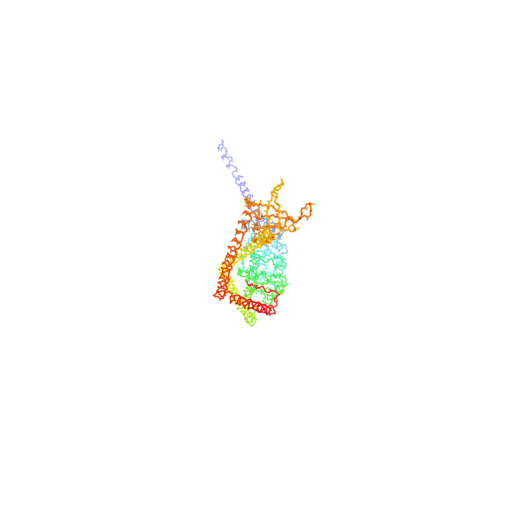 . LEU A 1 166 ? -14.247 5.405 25.738 1.00 94.94 166 LEU A C 1
ATOM 1384 O O . LEU A 1 166 ? -14.684 4.899 26.775 1.00 94.94 166 LEU A O 1
ATOM 1388 N N . LEU A 1 167 ? -14.318 4.772 24.561 1.00 96.19 167 LEU A N 1
ATOM 1389 C CA . LEU A 1 167 ? -14.898 3.438 24.413 1.00 96.19 167 LEU A CA 1
ATOM 1390 C C . LEU A 1 167 ? -14.080 2.383 25.162 1.00 96.19 167 LEU A C 1
ATOM 1392 O O . LEU A 1 167 ? -14.663 1.508 25.797 1.00 96.19 167 LEU A O 1
ATOM 1396 N N . TYR A 1 168 ? -12.752 2.450 25.126 1.00 95.44 168 TYR A N 1
ATOM 1397 C CA . TYR A 1 168 ? -11.871 1.571 25.893 1.00 95.44 168 TYR A CA 1
ATOM 1398 C C . TYR A 1 168 ? -12.138 1.704 27.396 1.00 95.44 168 TYR A C 1
ATOM 1400 O O . TYR A 1 168 ? -12.351 0.697 28.081 1.00 95.44 168 TYR A O 1
ATOM 1408 N N . ASN A 1 169 ? -12.213 2.936 27.905 1.00 93.00 169 ASN A N 1
ATOM 1409 C CA . ASN A 1 169 ? -12.508 3.200 29.310 1.00 93.00 169 ASN A CA 1
ATOM 1410 C C . ASN A 1 169 ? -13.860 2.588 29.708 1.00 93.00 169 ASN A C 1
ATOM 1412 O O . ASN A 1 169 ? -13.957 1.916 30.733 1.00 93.00 169 ASN A O 1
ATOM 1416 N N . ILE A 1 170 ? -14.894 2.731 28.876 1.00 93.19 170 ILE A N 1
ATOM 1417 C CA . ILE A 1 170 ? -16.227 2.177 29.153 1.00 93.19 170 ILE A CA 1
ATOM 1418 C C . ILE A 1 170 ? -16.255 0.639 29.025 1.00 93.19 170 ILE A C 1
ATOM 1420 O O . ILE A 1 170 ? -16.718 -0.057 29.927 1.00 93.19 170 ILE A O 1
ATOM 1424 N N . SER A 1 171 ? -15.759 0.089 27.918 1.00 93.25 171 SER A N 1
ATOM 1425 C CA . SER A 1 171 ? -15.915 -1.331 27.563 1.00 93.25 171 SER A CA 1
ATOM 1426 C C . SER A 1 171 ? -14.971 -2.272 28.314 1.00 93.25 171 SER A C 1
ATOM 1428 O O . SER A 1 171 ? -15.360 -3.397 28.615 1.00 93.25 171 SER A O 1
ATOM 1430 N N . SER A 1 172 ? -13.770 -1.824 28.699 1.00 91.00 172 SER A N 1
ATOM 1431 C CA . SER A 1 172 ? -12.741 -2.677 29.330 1.00 91.00 172 SER A CA 1
ATOM 1432 C C . SER A 1 172 ? -13.132 -3.281 30.681 1.00 91.00 172 SER A C 1
ATOM 1434 O O . SER A 1 172 ? -12.461 -4.187 31.178 1.00 91.00 172 SER A O 1
ATOM 1436 N N . LYS A 1 173 ? -14.197 -2.776 31.311 1.00 88.69 173 LYS A N 1
ATOM 1437 C CA . LYS A 1 173 ? -14.704 -3.251 32.609 1.00 88.69 173 LYS A CA 1
ATOM 1438 C C . LYS A 1 173 ? -16.002 -4.042 32.497 1.00 88.69 173 LYS A C 1
ATOM 1440 O O . LYS A 1 173 ? -16.465 -4.583 33.511 1.00 88.69 173 LYS A O 1
ATOM 1445 N N . TYR A 1 174 ? -16.569 -4.111 31.294 1.00 93.75 174 TYR A N 1
ATOM 1446 C CA . TYR A 1 174 ? -17.771 -4.874 31.028 1.00 93.75 174 TYR A CA 1
ATOM 1447 C C . TYR A 1 174 ? -17.448 -6.370 30.929 1.00 93.75 174 TYR A C 1
ATOM 1449 O O . TYR A 1 174 ? -16.443 -6.789 30.363 1.00 93.75 174 TYR A O 1
ATOM 1457 N N . LYS A 1 175 ? -18.296 -7.196 31.540 1.00 93.31 175 LYS A N 1
ATOM 1458 C CA . LYS A 1 175 ? -18.057 -8.632 31.759 1.00 93.31 175 LYS A CA 1
ATOM 1459 C C . LYS A 1 175 ? -18.185 -9.494 30.500 1.00 93.31 175 LYS A C 1
ATOM 1461 O O . LYS A 1 175 ? -17.806 -10.662 30.527 1.00 93.31 175 LYS A O 1
ATOM 1466 N N . THR A 1 176 ? -18.799 -8.973 29.444 1.00 95.12 176 THR A N 1
ATOM 1467 C CA . THR A 1 176 ? -19.145 -9.729 28.238 1.00 95.12 176 THR A CA 1
ATOM 1468 C C . THR A 1 176 ? -18.595 -9.010 27.019 1.00 95.12 176 THR A C 1
ATOM 1470 O O . THR A 1 176 ? -18.511 -7.788 27.002 1.00 95.12 176 THR A O 1
ATOM 1473 N N . ARG A 1 177 ? -18.204 -9.772 26.000 1.00 95.38 177 ARG A N 1
ATOM 1474 C CA . ARG A 1 177 ? -17.726 -9.194 24.747 1.00 95.38 177 ARG A CA 1
ATOM 1475 C C . ARG A 1 177 ? -18.864 -8.541 23.968 1.00 95.38 177 ARG A C 1
ATOM 1477 O O . ARG A 1 177 ? -19.992 -9.030 24.003 1.00 95.38 177 ARG A O 1
ATOM 1484 N N . LEU A 1 178 ? -18.547 -7.456 23.274 1.00 96.62 178 LEU A N 1
ATOM 1485 C CA . LEU A 1 178 ? -19.470 -6.707 22.435 1.00 96.62 178 LEU A CA 1
ATOM 1486 C C . LEU A 1 178 ? -19.890 -7.545 21.229 1.00 96.62 178 LEU A C 1
ATOM 1488 O O . LEU A 1 178 ? -19.046 -8.043 20.488 1.00 96.62 178 LEU A O 1
ATOM 1492 N N . SER A 1 179 ? -21.195 -7.683 21.041 1.00 95.38 179 SER A N 1
ATOM 1493 C CA . SER A 1 179 ? -21.805 -8.370 19.901 1.00 95.38 179 SER A CA 1
ATOM 1494 C C . SER A 1 179 ? -22.058 -7.446 18.705 1.00 95.38 179 SER A C 1
ATOM 1496 O O . SER A 1 179 ? -22.279 -7.933 17.604 1.00 95.38 179 SER A O 1
ATOM 1498 N N . LEU A 1 180 ? -22.006 -6.127 18.924 1.00 95.69 180 LEU A N 1
ATOM 1499 C CA . LEU A 1 180 ? -22.221 -5.061 17.941 1.00 95.69 180 LEU A CA 1
ATOM 1500 C C . LEU A 1 180 ? -23.558 -5.180 17.190 1.00 95.69 180 LEU A C 1
ATOM 1502 O O . LEU A 1 180 ? -23.664 -4.854 16.009 1.00 95.69 180 LEU A O 1
ATOM 1506 N N . ASN A 1 181 ? -24.600 -5.638 17.883 1.00 94.81 181 ASN A N 1
ATOM 1507 C CA . ASN A 1 181 ? -25.945 -5.752 17.324 1.00 94.81 181 ASN A CA 1
ATOM 1508 C C . ASN A 1 181 ? -26.686 -4.410 17.370 1.00 94.81 181 ASN A C 1
ATOM 1510 O O . ASN A 1 181 ? -27.418 -4.082 16.440 1.00 94.81 181 ASN A O 1
ATOM 1514 N N . ASN A 1 182 ? -26.485 -3.627 18.436 1.00 94.88 182 ASN A N 1
ATOM 1515 C CA . ASN A 1 182 ? -27.149 -2.329 18.630 1.00 94.88 182 ASN A CA 1
ATOM 1516 C C . ASN A 1 182 ? -26.189 -1.133 18.576 1.00 94.88 182 ASN A C 1
ATOM 1518 O O . ASN A 1 182 ? -26.629 0.007 18.681 1.00 94.88 182 ASN A O 1
ATOM 1522 N N . PHE A 1 183 ? -24.890 -1.386 18.419 1.00 96.19 183 PHE A N 1
ATOM 1523 C CA . PHE A 1 183 ? -23.851 -0.367 18.355 1.00 96.19 183 PHE A CA 1
ATOM 1524 C C . PHE A 1 183 ? -22.811 -0.766 17.312 1.00 96.19 183 PHE A C 1
ATOM 1526 O O . PHE A 1 183 ? -22.234 -1.848 17.411 1.00 96.19 183 PHE A O 1
ATOM 1533 N N . GLN A 1 184 ? -22.599 0.080 16.306 1.00 95.44 184 GLN A N 1
ATOM 1534 C CA . GLN A 1 184 ? -21.710 -0.212 15.183 1.00 95.44 184 GLN A CA 1
ATOM 1535 C C . GLN A 1 184 ? -20.342 0.449 15.360 1.00 95.44 184 GLN A C 1
ATOM 1537 O O . GLN A 1 184 ? -20.216 1.541 15.915 1.00 95.44 184 GLN A O 1
ATOM 1542 N N . ILE A 1 185 ? -19.302 -0.216 14.864 1.00 96.88 185 ILE A N 1
ATOM 1543 C CA . ILE A 1 185 ? -17.934 0.299 14.822 1.00 96.88 185 ILE A CA 1
ATOM 1544 C C . ILE A 1 185 ? -17.338 -0.132 13.482 1.00 96.88 185 ILE A C 1
ATOM 1546 O O . ILE A 1 185 ? -17.392 -1.316 13.156 1.00 96.88 185 ILE A O 1
ATOM 1550 N N . SER A 1 186 ? -16.751 0.806 12.738 1.00 96.75 186 SER A N 1
ATOM 1551 C CA . SER A 1 186 ? -15.964 0.501 11.535 1.00 96.75 186 SER A CA 1
ATOM 1552 C C . SER A 1 186 ? -14.730 -0.319 11.923 1.00 96.75 186 SER A C 1
ATOM 1554 O O . SER A 1 186 ? -13.810 0.206 12.562 1.00 96.75 186 SER A O 1
ATOM 1556 N N . MET A 1 187 ? -14.715 -1.609 11.572 1.00 96.75 187 MET A N 1
ATOM 1557 C CA . MET A 1 187 ? -13.591 -2.499 11.869 1.00 96.75 187 MET A CA 1
ATOM 1558 C C . MET A 1 187 ? -12.357 -2.073 11.086 1.00 96.75 187 MET A C 1
ATOM 1560 O O . MET A 1 187 ? -11.276 -2.045 11.664 1.00 96.75 187 MET A O 1
ATOM 1564 N N . TYR A 1 188 ? -12.514 -1.664 9.823 1.00 96.69 188 TYR A N 1
ATOM 1565 C CA . TYR A 1 188 ? -11.402 -1.191 9.000 1.00 96.69 188 TYR A CA 1
ATOM 1566 C C . TYR A 1 188 ? -10.669 -0.034 9.689 1.00 96.69 188 TYR A C 1
ATOM 1568 O O . TYR A 1 188 ? -9.470 -0.115 9.936 1.00 96.69 188 TYR A O 1
ATOM 1576 N N . ASN A 1 189 ? -11.403 1.007 10.107 1.00 96.62 189 ASN A N 1
ATOM 1577 C CA . ASN A 1 189 ? -10.793 2.170 10.759 1.00 96.62 189 ASN A CA 1
ATOM 1578 C C . ASN A 1 189 ? -10.195 1.817 12.127 1.00 96.62 189 ASN A C 1
ATOM 1580 O O . ASN A 1 189 ? -9.185 2.396 12.531 1.00 96.62 189 ASN A O 1
ATOM 1584 N N . LEU A 1 190 ? -10.824 0.894 12.864 1.00 97.38 190 LEU A N 1
ATOM 1585 C CA . LEU A 1 190 ? -10.331 0.476 14.174 1.00 97.38 190 LEU A CA 1
ATOM 1586 C C . LEU A 1 190 ? -9.023 -0.313 14.049 1.00 97.38 190 LEU A C 1
ATOM 1588 O O . LEU A 1 190 ? -8.103 -0.069 14.828 1.00 97.38 190 LEU A O 1
ATOM 1592 N N . PHE A 1 191 ? -8.915 -1.193 13.052 1.00 97.19 191 PHE A N 1
ATOM 1593 C CA . PHE A 1 191 ? -7.683 -1.907 12.722 1.00 97.19 191 PHE A CA 1
ATOM 1594 C C . PHE A 1 191 ? -6.582 -0.960 12.233 1.00 97.19 191 PHE A C 1
ATOM 1596 O O . PHE A 1 191 ? -5.463 -1.045 12.735 1.00 97.19 191 PHE A O 1
ATOM 1603 N N . SER A 1 192 ? -6.897 0.008 11.360 1.00 95.19 192 SER A N 1
ATOM 1604 C CA . SER A 1 192 ? -5.932 1.041 10.946 1.00 95.19 192 SER A CA 1
ATOM 1605 C C . SER A 1 192 ? -5.363 1.817 12.138 1.00 95.19 192 SER A C 1
ATOM 1607 O O . SER A 1 192 ? -4.184 2.162 12.159 1.00 95.19 192 SER A O 1
ATOM 1609 N N . LEU A 1 193 ? -6.194 2.107 13.145 1.00 95.62 193 LEU A N 1
ATOM 1610 C CA . LEU A 1 193 ? -5.749 2.801 14.351 1.00 95.62 193 LEU A CA 1
ATOM 1611 C C . LEU A 1 193 ? -4.952 1.883 15.294 1.00 95.62 193 LEU A C 1
ATOM 1613 O O . LEU A 1 193 ? -4.025 2.347 15.960 1.00 95.62 193 LEU A O 1
ATOM 1617 N N . ALA A 1 194 ? -5.300 0.595 15.354 1.00 94.62 194 ALA A N 1
ATOM 1618 C CA . ALA A 1 194 ? -4.692 -0.390 16.246 1.00 94.62 194 ALA A CA 1
ATOM 1619 C C . ALA A 1 194 ? -3.200 -0.619 15.993 1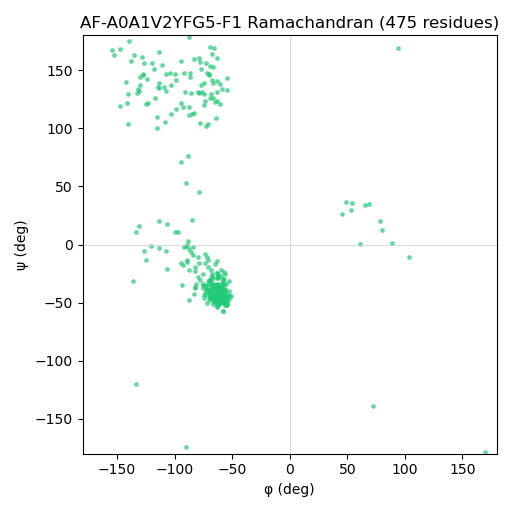.00 94.62 194 ALA A C 1
ATOM 1621 O O . ALA A 1 194 ? -2.489 -0.920 16.949 1.00 94.62 194 ALA A O 1
ATOM 1622 N N . THR A 1 195 ? -2.709 -0.389 14.772 1.00 85.81 195 THR A N 1
ATOM 1623 C CA . THR A 1 195 ? -1.279 -0.497 14.433 1.00 85.81 195 THR A CA 1
ATOM 1624 C C . THR A 1 195 ? -0.383 0.333 15.363 1.00 85.81 195 THR A C 1
ATOM 1626 O O . THR A 1 195 ? 0.737 -0.070 15.651 1.00 85.81 195 THR A O 1
ATOM 1629 N N . ASN A 1 196 ? -0.874 1.466 15.884 1.00 88.31 196 ASN A N 1
ATOM 1630 C CA . ASN A 1 196 ? -0.099 2.367 16.748 1.00 88.31 196 ASN A CA 1
ATOM 1631 C C . ASN A 1 196 ? -0.836 2.776 18.038 1.00 88.31 196 ASN A C 1
ATOM 1633 O O . ASN A 1 196 ? -0.470 3.767 18.675 1.00 88.31 196 ASN A O 1
ATOM 1637 N N . ASN A 1 197 ? -1.905 2.069 18.417 1.00 93.06 197 ASN A N 1
ATOM 1638 C CA . ASN A 1 197 ? -2.734 2.443 19.561 1.00 93.06 197 ASN A CA 1
ATOM 1639 C C . ASN A 1 197 ? -3.187 1.215 20.365 1.00 93.06 197 ASN A C 1
ATOM 1641 O O . ASN A 1 197 ? -4.145 0.528 20.005 1.00 93.06 197 ASN A O 1
ATOM 1645 N N . ASP A 1 198 ? -2.552 1.002 21.520 1.00 93.50 198 ASP A N 1
ATOM 1646 C CA . ASP A 1 198 ? -2.875 -0.101 22.432 1.00 93.50 198 ASP A CA 1
ATOM 1647 C C . ASP A 1 198 ? -4.338 -0.085 22.903 1.00 93.50 198 ASP A C 1
ATOM 1649 O O . ASP A 1 198 ? -4.926 -1.139 23.150 1.00 93.50 198 ASP A O 1
ATOM 1653 N N . MET A 1 199 ? -4.970 1.087 23.029 1.00 94.94 199 MET A N 1
ATOM 1654 C CA . MET A 1 199 ? -6.378 1.165 23.433 1.00 94.94 199 MET A CA 1
ATOM 1655 C C . MET A 1 199 ? -7.294 0.607 22.344 1.00 94.94 199 MET A C 1
ATOM 1657 O O . MET A 1 199 ? -8.239 -0.110 22.665 1.00 94.94 199 MET A O 1
ATOM 1661 N N . ALA A 1 200 ? -6.988 0.854 21.067 1.00 96.94 200 ALA A N 1
ATOM 1662 C CA . ALA A 1 200 ? -7.719 0.253 19.952 1.00 96.94 200 ALA A CA 1
ATOM 1663 C C . ALA A 1 200 ? -7.580 -1.279 19.954 1.00 96.94 200 ALA A C 1
ATOM 1665 O O . ALA A 1 200 ? -8.583 -1.981 19.825 1.00 96.94 200 ALA A O 1
ATOM 1666 N N . VAL A 1 201 ? -6.376 -1.807 20.217 1.00 96.06 201 VAL A N 1
ATOM 1667 C CA . VAL A 1 201 ? -6.152 -3.255 20.394 1.00 96.06 201 VAL A CA 1
ATOM 1668 C C . VAL A 1 201 ? -7.004 -3.816 21.538 1.00 96.06 201 VAL A C 1
ATOM 1670 O O . VAL A 1 201 ? -7.628 -4.867 21.394 1.00 96.06 201 VAL A O 1
ATOM 1673 N N . ASN A 1 202 ? -7.088 -3.113 22.668 1.00 95.00 202 ASN A N 1
ATOM 1674 C CA . ASN A 1 202 ? -7.921 -3.539 23.793 1.00 95.00 202 ASN A CA 1
ATOM 1675 C C . ASN A 1 202 ? -9.427 -3.469 23.484 1.00 95.00 202 ASN A C 1
ATOM 1677 O O . ASN A 1 202 ? -10.180 -4.333 23.933 1.00 95.00 202 ASN A O 1
ATOM 1681 N N . VAL A 1 203 ? -9.888 -2.483 22.705 1.00 96.81 203 VAL A N 1
ATOM 1682 C CA . VAL A 1 203 ? -11.279 -2.454 22.218 1.00 96.81 203 VAL A CA 1
ATOM 1683 C C . VAL A 1 203 ? -11.553 -3.677 21.343 1.00 96.81 203 VAL A C 1
ATOM 1685 O O . VAL A 1 203 ? -12.550 -4.359 21.570 1.00 96.81 203 VAL A O 1
ATOM 1688 N N . LEU A 1 204 ? -10.648 -4.020 20.419 1.00 97.31 204 LEU A N 1
ATOM 1689 C CA . LEU A 1 204 ? -10.759 -5.226 19.589 1.00 97.31 204 LEU A CA 1
ATOM 1690 C C . LEU A 1 204 ? -10.846 -6.509 20.435 1.00 97.31 204 LEU A C 1
ATOM 1692 O O . LEU A 1 204 ? -11.672 -7.374 20.157 1.00 97.31 204 LEU A O 1
ATOM 1696 N N . GLN A 1 205 ? -10.070 -6.619 21.519 1.00 95.69 205 GLN A N 1
ATOM 1697 C CA . GLN A 1 205 ? -10.139 -7.759 22.452 1.00 95.69 205 GLN A CA 1
ATOM 1698 C C . GLN A 1 205 ? -11.495 -7.905 23.159 1.00 95.69 205 GLN A C 1
ATOM 1700 O O . GLN A 1 205 ? -11.873 -9.020 23.549 1.00 95.69 205 GLN A O 1
ATOM 1705 N N . ASN A 1 206 ? -12.213 -6.793 23.332 1.00 95.31 206 ASN A N 1
ATOM 1706 C CA . ASN A 1 206 ? -13.525 -6.750 23.967 1.00 95.31 206 ASN A CA 1
ATOM 1707 C C . ASN A 1 206 ? -14.676 -7.000 22.989 1.00 95.31 206 ASN A C 1
ATOM 1709 O O . ASN A 1 206 ? -15.813 -7.080 23.440 1.00 95.31 206 ASN A O 1
ATOM 1713 N N . ILE A 1 207 ? -14.423 -7.151 21.690 1.00 97.44 207 ILE A N 1
ATOM 1714 C CA . ILE A 1 207 ? -15.445 -7.493 20.692 1.00 97.44 207 ILE A CA 1
ATOM 1715 C C . ILE A 1 207 ? -15.507 -9.021 20.522 1.00 97.44 207 ILE A C 1
ATOM 1717 O O . ILE A 1 207 ? -14.518 -9.736 20.716 1.00 97.44 207 ILE A O 1
ATOM 1721 N N . ASP A 1 208 ? -16.692 -9.560 20.225 1.00 96.50 208 ASP A N 1
ATOM 1722 C CA . ASP A 1 208 ? -16.840 -10.973 19.881 1.00 96.50 208 ASP A CA 1
ATOM 1723 C C . ASP A 1 208 ? -15.996 -11.316 18.646 1.00 96.50 208 ASP A C 1
ATOM 1725 O O . ASP A 1 208 ? -16.010 -10.605 17.644 1.00 96.50 208 ASP A O 1
ATOM 1729 N N . LYS A 1 209 ? -15.262 -12.430 18.706 1.00 95.81 209 LYS A N 1
ATOM 1730 C CA . LYS A 1 209 ? -14.292 -12.802 17.664 1.00 95.81 209 LYS A CA 1
ATOM 1731 C C . LYS A 1 209 ? -14.956 -13.013 16.307 1.00 95.81 209 LYS A C 1
ATOM 1733 O O . LYS A 1 209 ? -14.396 -12.622 15.291 1.00 95.81 209 LYS A O 1
ATOM 1738 N N . THR A 1 210 ? -16.140 -13.619 16.301 1.00 95.12 210 THR A N 1
ATOM 1739 C CA . THR A 1 210 ? -16.875 -13.933 15.071 1.00 95.12 210 THR A CA 1
ATOM 1740 C C . THR A 1 210 ? -17.371 -12.652 14.417 1.00 95.12 210 THR A C 1
ATOM 1742 O O . THR A 1 210 ? -17.264 -12.486 13.207 1.00 95.12 210 THR A O 1
ATOM 1745 N N . VAL A 1 211 ? -17.877 -11.724 15.233 1.00 95.75 211 VAL A N 1
ATOM 1746 C CA . VAL A 1 211 ? -18.340 -10.408 14.779 1.00 95.75 211 VAL A CA 1
ATOM 1747 C C . VAL A 1 211 ? -17.176 -9.587 14.234 1.00 95.75 211 VAL A C 1
ATOM 1749 O O . VAL A 1 211 ? -17.284 -9.021 13.152 1.00 95.75 211 VAL A O 1
ATOM 1752 N N . LEU A 1 212 ? -16.049 -9.574 14.948 1.00 96.00 212 LEU A N 1
ATOM 1753 C CA . LEU A 1 212 ? -14.830 -8.884 14.539 1.00 96.00 212 LEU A CA 1
ATOM 1754 C C . LEU A 1 212 ? -14.323 -9.401 13.184 1.00 96.00 212 LEU A C 1
ATOM 1756 O O . LEU A 1 212 ? -14.076 -8.594 12.292 1.00 96.00 212 LEU A O 1
ATOM 1760 N N . TYR A 1 213 ? -14.225 -10.726 13.013 1.00 95.50 213 TYR A N 1
ATOM 1761 C CA . TYR A 1 213 ? -13.837 -11.347 11.742 1.00 95.50 213 TYR A CA 1
ATOM 1762 C C . TYR A 1 213 ? -14.791 -10.944 10.613 1.00 95.50 213 TYR A C 1
ATOM 1764 O O . TYR A 1 213 ? -14.374 -10.344 9.626 1.00 95.50 213 TYR A O 1
ATOM 1772 N N . ASN A 1 214 ? -16.087 -11.217 10.783 1.00 95.00 214 ASN A N 1
ATOM 1773 C CA . ASN A 1 214 ? -17.078 -11.006 9.731 1.00 95.00 214 ASN A CA 1
ATOM 1774 C C . ASN A 1 214 ? -17.178 -9.537 9.312 1.00 95.00 214 ASN A C 1
ATOM 1776 O O . ASN A 1 214 ? -17.279 -9.251 8.123 1.00 95.00 214 ASN A O 1
ATOM 1780 N N . ASN A 1 215 ? -17.151 -8.603 10.266 1.00 95.56 215 ASN A N 1
ATOM 1781 C CA . ASN A 1 215 ? -17.277 -7.183 9.955 1.00 95.56 215 ASN A CA 1
ATOM 1782 C C . ASN A 1 215 ? -16.020 -6.634 9.270 1.00 95.56 215 ASN A C 1
ATOM 1784 O O . ASN A 1 215 ? -16.157 -5.860 8.328 1.00 95.56 215 ASN A O 1
ATOM 1788 N N . LEU A 1 216 ? -14.817 -7.052 9.688 1.00 96.62 216 LEU A N 1
ATOM 1789 C CA . LEU A 1 216 ? -13.585 -6.632 9.017 1.00 96.62 216 LEU A CA 1
ATOM 1790 C C . LEU A 1 216 ? -13.558 -7.112 7.565 1.00 96.62 216 LEU A C 1
ATOM 1792 O O . LEU A 1 216 ? -13.366 -6.300 6.665 1.00 96.62 216 LEU A O 1
ATOM 1796 N N . PHE A 1 217 ? -13.786 -8.407 7.330 1.00 95.75 217 PHE A N 1
ATOM 1797 C CA . PHE A 1 217 ? -13.722 -8.960 5.976 1.00 95.75 217 PHE A CA 1
ATOM 1798 C C . PHE A 1 217 ? -14.842 -8.433 5.079 1.00 95.75 217 PHE A C 1
ATOM 1800 O O . PHE A 1 217 ? -14.586 -8.102 3.929 1.00 95.75 217 PHE A O 1
ATOM 1807 N N . LYS A 1 218 ? -16.040 -8.194 5.624 1.00 95.81 218 LYS A N 1
ATOM 1808 C CA . LYS A 1 218 ? -17.111 -7.496 4.901 1.00 95.81 218 LYS A CA 1
ATOM 1809 C C . LYS A 1 218 ? -16.724 -6.072 4.486 1.00 95.81 218 LYS A C 1
ATOM 1811 O O . LYS A 1 218 ? -17.138 -5.607 3.430 1.00 95.81 218 LYS A O 1
ATOM 1816 N N . GLU A 1 219 ? -15.980 -5.342 5.316 1.00 96.75 219 GLU A N 1
ATOM 1817 C CA . GLU A 1 219 ? -15.482 -4.016 4.931 1.00 96.75 219 GLU A CA 1
ATOM 1818 C C . GLU A 1 219 ? -14.362 -4.106 3.883 1.00 96.75 219 GLU A C 1
ATOM 1820 O O . GLU A 1 219 ? -14.316 -3.266 2.985 1.00 96.75 219 GLU A O 1
ATOM 1825 N N . LEU A 1 220 ? -13.506 -5.129 3.963 1.00 96.88 220 LEU A N 1
ATOM 1826 C CA . LEU A 1 220 ? -12.427 -5.396 3.004 1.00 96.88 220 LEU A CA 1
ATOM 1827 C C . LEU A 1 220 ? -12.915 -5.883 1.630 1.00 96.88 220 LEU A C 1
ATOM 1829 O O . LEU A 1 220 ? -12.183 -5.741 0.657 1.00 96.88 220 LEU A O 1
ATOM 1833 N N . GLU A 1 221 ? -14.147 -6.386 1.504 1.00 95.56 221 GLU A N 1
ATOM 1834 C CA . GLU A 1 221 ? -14.761 -6.689 0.197 1.00 95.56 221 GLU A CA 1
ATOM 1835 C C . GLU A 1 221 ? -14.863 -5.449 -0.710 1.00 95.56 221 GLU A C 1
ATOM 1837 O O . GLU A 1 221 ? -14.903 -5.571 -1.932 1.00 95.56 221 GLU A O 1
ATOM 1842 N N . VAL A 1 222 ? -14.947 -4.250 -0.122 1.00 94.75 222 VAL A N 1
ATOM 1843 C CA . VAL A 1 222 ? -15.196 -2.993 -0.853 1.00 94.75 222 VAL A CA 1
ATOM 1844 C C . VAL A 1 222 ? -14.169 -1.899 -0.572 1.00 94.75 222 VAL A C 1
ATOM 1846 O O . VAL A 1 222 ? -14.248 -0.826 -1.171 1.00 94.75 222 VAL A O 1
ATOM 1849 N N . ARG A 1 223 ? -13.237 -2.125 0.360 1.00 95.12 223 ARG A N 1
ATOM 1850 C CA . ARG A 1 223 ? -12.177 -1.174 0.703 1.00 95.12 223 ARG A CA 1
ATOM 1851 C C . ARG A 1 223 ? -10.815 -1.788 0.393 1.00 95.12 223 ARG A C 1
ATOM 1853 O O . ARG A 1 223 ? -10.539 -2.864 0.923 1.00 95.12 223 ARG A O 1
ATOM 1860 N N . PRO A 1 224 ? -9.973 -1.105 -0.401 1.00 94.81 224 PRO A N 1
ATOM 1861 C CA . PRO A 1 224 ? -8.633 -1.588 -0.678 1.00 94.81 224 PRO A CA 1
ATOM 1862 C C . PRO A 1 224 ? -7.781 -1.565 0.591 1.00 94.81 224 PRO A C 1
ATOM 1864 O O . PRO A 1 224 ? -8.006 -0.755 1.494 1.00 94.81 224 PRO A O 1
ATOM 1867 N N . VAL A 1 225 ? -6.794 -2.452 0.652 1.00 95.69 225 VAL A N 1
ATOM 1868 C CA . VAL A 1 225 ? -5.795 -2.484 1.723 1.00 95.69 225 VAL A CA 1
ATOM 1869 C C . VAL A 1 225 ? -4.434 -2.841 1.141 1.00 95.69 225 VAL A C 1
ATOM 1871 O O . VAL A 1 225 ? -4.331 -3.713 0.280 1.00 95.69 225 VAL A O 1
ATOM 1874 N N . HIS A 1 226 ? -3.375 -2.189 1.615 1.00 95.31 226 HIS A N 1
ATOM 1875 C CA . HIS A 1 226 ? -2.022 -2.575 1.231 1.00 95.31 226 HIS A CA 1
ATOM 1876 C C . HIS A 1 226 ? -1.617 -3.914 1.843 1.00 95.31 226 HIS A C 1
ATOM 1878 O O . HIS A 1 226 ? -2.009 -4.247 2.961 1.00 95.31 226 HIS A O 1
ATOM 1884 N N . ALA A 1 227 ? -0.808 -4.674 1.108 1.00 93.81 227 ALA A N 1
ATOM 1885 C CA . ALA A 1 227 ? -0.385 -6.009 1.512 1.00 93.81 227 ALA A CA 1
ATOM 1886 C C . ALA A 1 227 ? 0.377 -6.036 2.852 1.00 93.81 227 ALA A C 1
ATOM 1888 O O . ALA A 1 227 ? 0.143 -6.938 3.654 1.00 93.81 227 ALA A O 1
ATOM 1889 N N . ASP A 1 228 ? 1.218 -5.036 3.124 1.00 92.88 228 ASP A N 1
ATOM 1890 C CA . ASP A 1 228 ? 1.958 -4.883 4.385 1.00 92.88 228 ASP A CA 1
ATOM 1891 C C . ASP A 1 228 ? 1.025 -4.581 5.569 1.00 92.88 228 ASP A C 1
ATOM 1893 O O . ASP A 1 228 ? 1.076 -5.240 6.606 1.00 92.88 228 ASP A O 1
ATOM 1897 N N . VAL A 1 229 ? 0.087 -3.649 5.393 1.00 94.69 229 VAL A N 1
ATOM 1898 C CA . VAL A 1 229 ? -0.936 -3.333 6.400 1.00 94.69 229 VAL A CA 1
ATOM 1899 C C . VAL A 1 229 ? -1.838 -4.542 6.654 1.00 94.69 229 VAL A C 1
ATOM 1901 O O . VAL A 1 229 ? -2.219 -4.822 7.793 1.00 94.69 229 VAL A O 1
ATOM 1904 N N . PHE A 1 230 ? -2.179 -5.285 5.602 1.00 95.62 230 PHE A N 1
ATOM 1905 C CA . PHE A 1 230 ? -2.989 -6.488 5.716 1.00 95.62 230 PHE A CA 1
ATOM 1906 C C . PHE A 1 230 ? -2.255 -7.605 6.473 1.00 95.62 230 PHE A C 1
ATOM 1908 O O . PHE A 1 230 ? -2.882 -8.292 7.279 1.00 95.62 230 PHE A O 1
ATOM 1915 N N . GLU A 1 231 ? -0.937 -7.756 6.299 1.00 95.44 231 GLU A N 1
ATOM 1916 C CA . GLU A 1 231 ? -0.110 -8.658 7.115 1.00 95.44 231 GLU A CA 1
ATOM 1917 C C . GLU A 1 231 ? -0.207 -8.324 8.606 1.00 95.44 231 GLU A C 1
ATOM 1919 O O . GLU A 1 231 ? -0.517 -9.213 9.408 1.00 95.44 231 GLU A O 1
ATOM 1924 N N . ASP A 1 232 ? -0.024 -7.053 8.971 1.00 95.38 232 ASP A N 1
ATOM 1925 C CA . ASP A 1 232 ? -0.135 -6.596 10.359 1.00 95.38 232 ASP A CA 1
ATOM 1926 C C . ASP A 1 232 ? -1.518 -6.918 10.945 1.00 95.38 232 ASP A C 1
ATOM 1928 O O . ASP A 1 232 ? -1.651 -7.374 12.088 1.00 95.38 232 ASP A O 1
ATOM 1932 N N . TRP A 1 233 ? -2.577 -6.718 10.154 1.00 96.31 233 TRP A N 1
ATOM 1933 C CA . TRP A 1 233 ? -3.946 -7.008 10.577 1.00 96.31 233 TRP A CA 1
ATOM 1934 C C . TRP A 1 233 ? -4.180 -8.505 10.759 1.00 96.31 233 TRP A C 1
ATOM 1936 O O . TRP A 1 233 ? -4.805 -8.910 11.742 1.00 96.31 233 TRP A O 1
ATOM 1946 N N . MET A 1 234 ? -3.644 -9.339 9.870 1.00 96.19 234 MET A N 1
ATOM 1947 C CA . MET A 1 234 ? -3.716 -10.795 9.982 1.00 96.19 234 MET A CA 1
ATOM 1948 C C . MET A 1 234 ? -2.937 -11.319 11.193 1.00 96.19 234 MET A C 1
ATOM 1950 O O . MET A 1 234 ? -3.424 -12.206 11.905 1.00 96.19 234 MET A O 1
ATOM 1954 N N . GLU A 1 235 ? -1.771 -10.745 11.497 1.00 95.62 235 GLU A N 1
ATOM 1955 C CA . GLU A 1 235 ? -1.016 -11.069 12.709 1.00 95.62 235 GLU A CA 1
ATOM 1956 C C . GLU A 1 235 ? -1.795 -10.662 13.971 1.00 95.62 235 GLU A C 1
ATOM 1958 O O . GLU A 1 235 ? -1.895 -11.443 14.926 1.00 95.62 235 GLU A O 1
ATOM 1963 N N . LEU A 1 236 ? -2.410 -9.475 13.972 1.00 96.12 236 LEU A N 1
ATOM 1964 C CA . LEU A 1 236 ? -3.250 -9.013 15.073 1.00 96.12 236 LEU A CA 1
ATOM 1965 C C . LEU A 1 236 ? -4.469 -9.925 15.270 1.00 96.12 236 LEU A C 1
ATOM 1967 O O . LEU A 1 236 ? -4.721 -10.369 16.390 1.00 96.12 236 LEU A O 1
ATOM 1971 N N . LEU A 1 237 ? -5.188 -10.281 14.204 1.00 96.31 237 LEU A N 1
ATOM 1972 C CA . LEU A 1 237 ? -6.304 -11.231 14.258 1.00 96.31 237 LEU A CA 1
ATOM 1973 C C . LEU A 1 237 ? -5.881 -12.583 14.848 1.00 96.31 237 LEU A C 1
ATOM 1975 O O . LEU A 1 237 ? -6.610 -13.168 15.656 1.00 96.31 237 LEU A O 1
ATOM 1979 N N . ASN A 1 238 ? -4.694 -13.074 14.488 1.00 96.31 238 ASN A N 1
ATOM 1980 C CA . ASN A 1 238 ? -4.132 -14.297 15.051 1.00 96.31 238 ASN A CA 1
ATOM 1981 C C . ASN A 1 238 ? -3.794 -14.142 16.547 1.00 96.31 238 ASN A C 1
ATOM 1983 O O . ASN A 1 238 ? -4.166 -15.001 17.346 1.00 96.31 238 ASN A O 1
ATOM 1987 N N . LYS A 1 239 ? -3.183 -13.022 16.963 1.00 94.94 239 LYS A N 1
ATOM 1988 C CA . LYS A 1 239 ? -2.905 -12.705 18.382 1.00 94.94 239 LYS A CA 1
ATOM 1989 C C . LYS A 1 239 ? -4.185 -12.607 19.219 1.00 94.94 239 LYS A C 1
ATOM 1991 O O . LYS A 1 239 ? -4.212 -13.056 20.364 1.00 94.94 239 LYS A O 1
ATOM 1996 N N . LEU A 1 240 ? -5.265 -12.078 18.642 1.00 94.31 240 LEU A N 1
ATOM 1997 C CA . LEU A 1 240 ? -6.598 -12.039 19.256 1.00 94.31 240 LEU A CA 1
ATOM 1998 C C . LEU A 1 240 ? -7.272 -13.427 19.300 1.00 94.31 240 LEU A C 1
ATOM 2000 O O . LEU A 1 240 ? -8.283 -13.626 19.988 1.00 94.31 240 LEU A O 1
ATOM 2004 N N . GLY A 1 241 ? -6.701 -14.415 18.604 1.00 93.94 241 GLY A N 1
ATOM 2005 C CA . GLY A 1 241 ? -7.231 -15.765 18.456 1.00 93.94 241 GLY A CA 1
ATOM 2006 C C . GLY A 1 241 ? -8.546 -15.783 17.684 1.00 93.94 241 GLY A C 1
ATOM 2007 O O . GLY A 1 241 ? -9.441 -16.548 18.051 1.00 93.94 241 GLY A O 1
ATOM 2008 N N . THR A 1 242 ? -8.691 -14.874 16.721 1.00 95.38 242 THR A N 1
ATOM 2009 C CA . THR A 1 242 ? -9.836 -14.781 15.811 1.00 95.38 242 THR A CA 1
ATOM 2010 C C . THR A 1 242 ? -9.686 -15.758 14.645 1.00 95.38 242 THR A C 1
ATOM 2012 O O . THR A 1 242 ? -10.671 -16.360 14.234 1.00 95.38 242 THR A O 1
ATOM 2015 N N . LEU A 1 243 ? -8.457 -15.956 14.162 1.00 94.62 243 LEU A N 1
ATOM 2016 C CA . LEU A 1 243 ? -8.138 -16.918 13.106 1.00 94.62 243 LEU A CA 1
ATOM 2017 C C . LEU A 1 243 ? -7.878 -18.308 13.684 1.00 94.62 243 LEU A C 1
ATOM 2019 O O . LEU A 1 243 ? -7.312 -18.462 14.771 1.00 94.62 243 LEU A O 1
ATOM 2023 N N . THR A 1 244 ? -8.229 -19.336 12.921 1.00 94.00 244 THR A N 1
ATOM 2024 C CA . THR A 1 244 ? -7.737 -20.691 13.164 1.00 94.00 244 THR A CA 1
ATOM 2025 C C . THR A 1 244 ? -6.265 -20.810 12.762 1.00 94.00 244 THR A C 1
ATOM 2027 O O . THR A 1 244 ? -5.766 -20.096 11.890 1.00 94.00 244 THR A O 1
ATOM 2030 N N . THR A 1 245 ? -5.556 -21.783 13.343 1.00 93.56 245 THR A N 1
ATOM 2031 C CA . THR A 1 245 ? -4.161 -22.078 12.970 1.00 93.56 245 THR A CA 1
ATOM 2032 C C . THR A 1 245 ? -4.013 -22.390 11.478 1.00 93.56 245 THR A C 1
ATOM 2034 O O . THR A 1 245 ? -2.998 -22.044 10.881 1.00 93.56 245 THR A O 1
ATOM 2037 N N . GLN A 1 246 ? -5.018 -23.026 10.865 1.00 94.81 246 GLN A N 1
ATOM 2038 C CA . GLN A 1 246 ? -4.996 -23.368 9.445 1.00 94.81 246 GLN A CA 1
ATOM 2039 C C . GLN A 1 246 ? -5.159 -22.133 8.551 1.00 94.81 246 GLN A C 1
ATOM 2041 O O . GLN A 1 246 ? -4.429 -22.007 7.570 1.00 94.81 246 GLN A O 1
ATOM 2046 N N . GLU A 1 247 ? -6.078 -21.223 8.882 1.00 93.88 247 GLU A N 1
ATOM 2047 C CA . GLU A 1 247 ? -6.269 -19.969 8.138 1.00 93.88 247 GLU A CA 1
ATOM 2048 C C . GLU A 1 247 ? -5.027 -19.088 8.213 1.00 93.88 247 GLU A C 1
ATOM 2050 O O . GLU A 1 247 ? -4.543 -18.625 7.182 1.00 93.88 247 GLU A O 1
ATOM 2055 N N . TYR A 1 248 ? -4.465 -18.923 9.414 1.00 95.94 248 TYR A N 1
ATOM 2056 C CA . TYR A 1 248 ? -3.257 -18.126 9.594 1.00 95.94 248 TYR A CA 1
ATOM 2057 C C . TYR A 1 248 ? -2.060 -18.732 8.848 1.00 95.94 248 TYR A C 1
ATOM 2059 O O . TYR A 1 248 ? -1.376 -18.030 8.114 1.00 95.94 248 TYR A O 1
ATOM 2067 N N . ALA A 1 249 ? -1.851 -20.052 8.934 1.00 94.88 249 ALA A N 1
ATOM 2068 C CA . ALA A 1 249 ? -0.787 -20.715 8.179 1.00 94.88 249 ALA A CA 1
ATOM 2069 C C . ALA A 1 249 ? -0.973 -20.583 6.656 1.00 94.88 249 ALA A C 1
ATOM 2071 O O . ALA A 1 249 ? 0.004 -20.390 5.933 1.00 94.88 249 ALA A O 1
ATOM 2072 N N . LYS A 1 250 ? -2.217 -20.664 6.158 1.00 95.19 250 LYS A N 1
ATOM 2073 C CA . LYS A 1 250 ? -2.532 -20.441 4.738 1.00 95.19 250 LYS A CA 1
ATOM 2074 C C . LYS A 1 250 ? -2.181 -19.012 4.317 1.00 95.19 250 LYS A C 1
ATOM 2076 O O . LYS A 1 250 ? -1.540 -18.847 3.282 1.00 95.19 250 LYS A O 1
ATOM 2081 N N . PHE A 1 251 ? -2.549 -18.014 5.126 1.00 96.00 251 PHE A N 1
ATOM 2082 C CA . PHE A 1 251 ? -2.191 -16.615 4.888 1.00 96.00 251 PHE A CA 1
ATOM 2083 C C . PHE A 1 251 ? -0.675 -16.446 4.810 1.00 96.00 251 PHE A C 1
ATOM 2085 O O . PHE A 1 251 ? -0.162 -16.021 3.780 1.00 96.00 251 PHE A O 1
ATOM 2092 N N . THR A 1 252 ? 0.042 -16.852 5.863 1.00 95.81 252 THR A N 1
ATOM 2093 C CA . THR A 1 252 ? 1.495 -16.686 5.955 1.00 95.81 252 THR A CA 1
ATOM 2094 C C . THR A 1 252 ? 2.213 -17.337 4.776 1.00 95.81 252 THR A C 1
ATOM 2096 O O . THR A 1 252 ? 3.133 -16.736 4.231 1.00 95.81 252 THR A O 1
ATOM 2099 N N . ASN A 1 253 ? 1.791 -18.527 4.337 1.00 95.94 253 ASN A N 1
ATOM 2100 C CA . ASN A 1 253 ? 2.395 -19.191 3.180 1.00 95.94 253 ASN A CA 1
ATOM 2101 C C . ASN A 1 253 ? 2.203 -18.389 1.884 1.00 95.94 253 ASN A C 1
ATOM 2103 O O . ASN A 1 253 ? 3.179 -18.130 1.185 1.00 95.94 253 ASN A O 1
ATOM 2107 N N . ASN A 1 254 ? 0.971 -17.973 1.581 1.00 96.19 254 ASN A N 1
ATOM 2108 C CA . ASN A 1 254 ? 0.669 -17.213 0.364 1.00 96.19 254 ASN A CA 1
ATOM 2109 C C . ASN A 1 254 ? 1.368 -15.847 0.364 1.00 96.19 254 ASN A C 1
ATOM 2111 O O . ASN A 1 254 ? 1.988 -15.458 -0.623 1.00 96.19 254 ASN A O 1
ATOM 2115 N N . TYR A 1 255 ? 1.323 -15.150 1.496 1.00 95.94 255 TYR A N 1
ATOM 2116 C CA . TYR A 1 255 ? 1.966 -13.856 1.667 1.00 95.94 255 TYR A CA 1
ATOM 2117 C C . TYR A 1 255 ? 3.501 -13.952 1.602 1.00 95.94 255 TYR A C 1
ATOM 2119 O O . TYR A 1 255 ? 4.153 -13.121 0.977 1.00 95.94 255 TYR A O 1
ATOM 2127 N N . THR A 1 256 ? 4.099 -15.021 2.143 1.00 96.44 256 THR A N 1
ATOM 2128 C CA . THR A 1 256 ? 5.545 -15.274 1.998 1.00 96.44 256 THR A CA 1
ATOM 2129 C C . THR A 1 256 ? 5.939 -15.447 0.532 1.00 96.44 256 THR A C 1
ATOM 2131 O O . THR A 1 256 ? 6.973 -14.929 0.117 1.00 96.44 256 THR A O 1
ATOM 2134 N N . ILE A 1 257 ? 5.130 -16.156 -0.263 1.00 96.50 257 ILE A N 1
ATOM 2135 C CA . ILE A 1 257 ? 5.377 -16.308 -1.704 1.00 96.50 257 ILE A CA 1
ATOM 2136 C C . ILE A 1 257 ? 5.279 -14.945 -2.396 1.00 96.50 257 ILE A C 1
ATOM 2138 O O . ILE A 1 257 ? 6.178 -14.601 -3.160 1.00 96.50 257 ILE A O 1
ATOM 2142 N N . LEU A 1 258 ? 4.249 -14.149 -2.090 1.00 96.56 258 LEU A N 1
ATOM 2143 C CA . LEU A 1 258 ? 4.102 -12.794 -2.628 1.00 96.56 258 LEU A CA 1
ATOM 2144 C C . LEU A 1 258 ? 5.342 -11.937 -2.331 1.00 96.56 258 LEU A C 1
ATOM 2146 O O . LEU A 1 258 ? 5.942 -11.389 -3.252 1.00 96.56 258 LEU A O 1
ATOM 2150 N N . ASN A 1 259 ? 5.800 -11.907 -1.078 1.00 95.38 259 ASN A N 1
ATOM 2151 C CA . ASN A 1 259 ? 6.993 -11.153 -0.687 1.00 95.38 259 ASN A CA 1
ATOM 2152 C C . ASN A 1 259 ? 8.277 -11.658 -1.354 1.00 95.38 259 ASN A C 1
ATOM 2154 O O . ASN A 1 259 ? 9.152 -10.861 -1.686 1.00 95.38 259 ASN A O 1
ATOM 2158 N N . GLN A 1 260 ? 8.408 -12.966 -1.591 1.00 96.44 260 GLN A N 1
ATOM 2159 C CA . GLN A 1 260 ? 9.535 -13.508 -2.354 1.00 96.44 260 GLN A CA 1
ATOM 2160 C C . GLN A 1 260 ? 9.519 -13.046 -3.813 1.00 96.44 260 GLN A C 1
ATOM 2162 O O . GLN A 1 260 ? 10.586 -12.790 -4.369 1.00 96.44 260 GLN A O 1
ATOM 2167 N N . LEU A 1 261 ? 8.339 -12.945 -4.430 1.00 96.94 261 LEU A N 1
ATOM 2168 C CA . LEU A 1 261 ? 8.192 -12.436 -5.793 1.00 96.94 261 LEU A CA 1
ATOM 2169 C C . LEU A 1 261 ? 8.491 -10.934 -5.859 1.00 96.94 261 LEU A C 1
ATOM 2171 O O . LEU A 1 261 ? 9.262 -10.517 -6.716 1.00 96.94 261 LEU A O 1
ATOM 2175 N N . LEU A 1 262 ? 7.971 -10.141 -4.918 1.00 95.62 262 LEU A N 1
ATOM 2176 C CA . LEU A 1 262 ? 8.263 -8.706 -4.822 1.00 95.62 262 LEU A CA 1
ATOM 2177 C C . LEU A 1 262 ? 9.763 -8.446 -4.615 1.00 95.62 262 LEU A C 1
ATOM 2179 O O . LEU A 1 262 ? 10.351 -7.609 -5.293 1.00 95.62 262 LEU A O 1
ATOM 2183 N N . ALA A 1 263 ? 10.420 -9.221 -3.748 1.00 95.06 263 ALA A N 1
ATOM 2184 C CA . ALA A 1 263 ? 11.863 -9.116 -3.545 1.00 95.06 263 ALA A CA 1
ATOM 2185 C C . ALA A 1 263 ? 12.671 -9.498 -4.799 1.00 95.06 263 ALA A C 1
ATOM 2187 O O . ALA A 1 263 ? 13.697 -8.879 -5.075 1.00 95.06 263 ALA A O 1
ATOM 2188 N N . GLN A 1 264 ? 12.225 -10.503 -5.564 1.00 96.44 264 GLN A N 1
ATOM 2189 C CA . GLN A 1 264 ? 12.836 -10.844 -6.856 1.00 96.44 264 GLN A CA 1
ATOM 2190 C C . GLN A 1 264 ? 12.651 -9.714 -7.872 1.00 96.44 264 GLN A C 1
ATOM 2192 O O . GLN A 1 264 ? 13.601 -9.371 -8.568 1.00 96.44 264 GLN A O 1
ATOM 2197 N N . TYR A 1 265 ? 11.463 -9.112 -7.930 1.00 96.31 265 TYR A N 1
ATOM 2198 C CA . TYR A 1 265 ? 11.182 -7.990 -8.820 1.00 96.31 265 TYR A CA 1
ATOM 2199 C C . TYR A 1 265 ? 12.072 -6.777 -8.508 1.00 96.31 265 TYR A C 1
ATOM 2201 O O . TYR A 1 265 ? 12.719 -6.249 -9.409 1.00 96.31 265 TYR A O 1
ATOM 2209 N N . GLU A 1 266 ? 12.219 -6.407 -7.231 1.00 94.69 266 GLU A N 1
ATOM 2210 C CA . GLU A 1 266 ? 13.114 -5.313 -6.824 1.00 94.69 266 GLU A CA 1
ATOM 2211 C C . GLU A 1 266 ? 14.580 -5.603 -7.189 1.00 94.69 266 GLU A C 1
ATOM 2213 O O . GLU A 1 266 ? 15.314 -4.706 -7.605 1.00 94.69 266 GLU A O 1
ATOM 2218 N N . GLN A 1 267 ? 15.022 -6.863 -7.094 1.00 95.50 267 GLN A N 1
ATOM 2219 C CA . GLN A 1 267 ? 16.358 -7.259 -7.552 1.00 95.50 267 GLN A CA 1
ATOM 2220 C C . GLN A 1 267 ? 16.542 -7.058 -9.057 1.00 95.50 267 GLN A C 1
ATOM 2222 O O . GLN A 1 267 ? 17.588 -6.553 -9.467 1.00 95.50 267 GLN A O 1
ATOM 2227 N N . LEU A 1 268 ? 15.542 -7.407 -9.871 1.00 95.94 268 LEU A N 1
ATOM 2228 C CA . LEU A 1 268 ? 15.590 -7.146 -11.311 1.00 95.94 268 LEU A CA 1
ATOM 2229 C C . LEU A 1 268 ? 15.574 -5.643 -11.604 1.00 95.94 268 LEU A C 1
ATOM 2231 O O . LEU A 1 268 ? 16.346 -5.192 -12.441 1.00 95.94 268 LEU A O 1
ATOM 2235 N N . ARG A 1 269 ? 14.799 -4.845 -10.864 1.00 95.25 269 ARG A N 1
ATOM 2236 C CA . ARG A 1 269 ? 14.793 -3.379 -11.004 1.00 95.25 269 ARG A CA 1
ATOM 2237 C C . ARG A 1 269 ? 16.155 -2.756 -10.684 1.00 95.25 269 ARG A C 1
ATOM 2239 O O . ARG A 1 269 ? 16.594 -1.817 -11.344 1.00 95.25 269 ARG A O 1
ATOM 2246 N N . MET A 1 270 ? 16.865 -3.281 -9.685 1.00 95.12 270 MET A N 1
ATOM 2247 C CA . MET A 1 270 ? 18.247 -2.864 -9.417 1.00 95.12 270 MET A CA 1
ATOM 2248 C C . MET A 1 270 ? 19.182 -3.222 -10.581 1.00 95.12 270 MET A C 1
ATOM 2250 O O . MET A 1 270 ? 19.965 -2.372 -11.001 1.00 95.12 270 MET A O 1
ATOM 2254 N N . GLN A 1 271 ? 19.059 -4.427 -11.148 1.00 95.44 271 GLN A N 1
ATOM 2255 C CA . GLN A 1 271 ? 19.832 -4.838 -12.329 1.00 95.44 271 GLN A CA 1
ATOM 2256 C C . GLN A 1 271 ? 19.513 -3.981 -13.562 1.00 95.44 271 GLN A C 1
ATOM 2258 O O . GLN A 1 271 ? 20.417 -3.647 -14.323 1.00 95.44 271 GLN A O 1
ATOM 2263 N N . GLU A 1 272 ? 18.254 -3.576 -13.744 1.00 96.38 272 GLU A N 1
ATOM 2264 C CA . GLU A 1 272 ? 17.831 -2.685 -14.828 1.00 96.38 272 GLU A CA 1
ATOM 2265 C C . GLU A 1 272 ? 18.575 -1.350 -14.748 1.00 96.38 272 GLU A C 1
ATOM 2267 O O . GLU A 1 272 ? 19.151 -0.885 -15.732 1.00 96.38 272 GLU A O 1
ATOM 2272 N N . ASN A 1 273 ? 18.605 -0.754 -13.554 1.00 94.75 273 ASN A N 1
ATOM 2273 C CA . ASN A 1 273 ? 19.305 0.503 -13.316 1.00 94.75 273 ASN A CA 1
ATOM 2274 C C . ASN A 1 273 ? 20.808 0.385 -13.612 1.00 94.75 273 ASN A C 1
ATOM 2276 O O . ASN A 1 273 ? 21.384 1.290 -14.217 1.00 94.75 273 ASN A O 1
ATOM 2280 N N . GLU A 1 274 ? 21.442 -0.725 -13.223 1.00 93.75 274 GLU A N 1
ATOM 2281 C CA . GLU A 1 274 ? 22.855 -0.988 -13.517 1.00 93.75 274 GLU A CA 1
ATOM 2282 C C . GLU A 1 274 ? 23.113 -1.134 -15.023 1.00 93.75 274 GLU A C 1
ATOM 2284 O O . GLU A 1 274 ? 24.022 -0.496 -15.558 1.00 93.75 274 GLU A O 1
ATOM 2289 N N . LEU A 1 275 ? 22.296 -1.922 -15.729 1.00 94.19 275 LEU A N 1
ATOM 2290 C CA . LEU A 1 275 ? 22.444 -2.132 -17.169 1.00 94.19 275 LEU A CA 1
ATOM 2291 C C . LEU A 1 275 ? 22.200 -0.844 -17.962 1.00 94.19 275 LEU A C 1
ATOM 2293 O O . LEU A 1 275 ? 22.998 -0.528 -18.844 1.00 94.19 275 LEU A O 1
ATOM 2297 N N . ASN A 1 276 ? 21.173 -0.064 -17.611 1.00 94.81 276 ASN A N 1
ATOM 2298 C CA . ASN A 1 276 ? 20.906 1.241 -18.220 1.00 94.81 276 ASN A CA 1
ATOM 2299 C C . ASN A 1 276 ? 22.052 2.231 -17.984 1.00 94.81 276 ASN A C 1
ATOM 2301 O O . ASN A 1 276 ? 22.424 2.980 -18.888 1.00 94.81 276 ASN A O 1
ATOM 2305 N N . TYR A 1 277 ? 22.648 2.219 -16.790 1.00 93.06 277 TYR A N 1
ATOM 2306 C CA . TYR A 1 277 ? 23.825 3.031 -16.502 1.00 93.06 277 TYR A CA 1
ATOM 2307 C C . TYR A 1 277 ? 25.023 2.621 -17.369 1.00 93.06 277 TYR A C 1
ATOM 2309 O O . TYR A 1 277 ? 25.659 3.480 -17.979 1.00 93.06 277 TYR A O 1
ATOM 2317 N N . MET A 1 278 ? 25.306 1.319 -17.477 1.00 89.94 278 MET A N 1
ATOM 2318 C CA . MET A 1 278 ? 26.371 0.805 -18.346 1.00 89.94 278 MET A CA 1
ATOM 2319 C C . MET A 1 278 ? 26.132 1.179 -19.812 1.00 89.94 278 MET A C 1
ATOM 2321 O O . MET A 1 278 ? 27.057 1.642 -20.478 1.00 89.94 278 MET A O 1
ATOM 2325 N N . LYS A 1 279 ? 24.894 1.040 -20.303 1.00 92.19 279 LYS A N 1
ATOM 2326 C CA . LYS A 1 279 ? 24.500 1.456 -21.653 1.00 92.19 279 LYS A CA 1
ATOM 2327 C C . LYS A 1 279 ? 24.805 2.929 -21.896 1.00 92.19 279 LYS A C 1
ATOM 2329 O O . LYS A 1 279 ? 25.504 3.252 -22.851 1.00 92.19 279 LYS A O 1
ATOM 2334 N N . ALA A 1 280 ? 24.354 3.805 -21.000 1.00 90.50 280 ALA A N 1
ATOM 2335 C CA . ALA A 1 280 ? 24.593 5.238 -21.117 1.00 90.50 280 ALA A CA 1
ATOM 2336 C C . ALA A 1 280 ? 26.095 5.581 -21.110 1.00 90.50 280 ALA A C 1
ATOM 2338 O O . ALA A 1 280 ? 26.530 6.457 -21.854 1.00 90.50 280 ALA A O 1
ATOM 2339 N N . GLN A 1 281 ? 26.907 4.884 -20.306 1.00 89.12 281 GLN A N 1
ATOM 2340 C CA . GLN A 1 281 ? 28.362 5.066 -20.317 1.00 89.12 281 GLN A CA 1
ATOM 2341 C C . GLN A 1 281 ? 28.994 4.667 -21.655 1.00 89.12 281 GLN A C 1
ATOM 2343 O O . GLN A 1 281 ? 29.825 5.410 -22.172 1.00 89.12 281 GLN A O 1
ATOM 2348 N N . MET A 1 282 ? 28.591 3.531 -22.229 1.00 87.44 282 MET A N 1
ATOM 2349 C CA . MET A 1 282 ? 29.088 3.081 -23.534 1.00 87.44 282 MET A CA 1
ATOM 2350 C C . MET A 1 282 ? 28.662 4.036 -24.656 1.00 87.44 282 MET A C 1
ATOM 2352 O O . MET A 1 282 ? 29.477 4.411 -25.497 1.00 87.44 282 MET A O 1
ATOM 2356 N N . GLU A 1 283 ? 27.412 4.503 -24.637 1.00 88.38 283 GLU A N 1
ATOM 2357 C CA . GLU A 1 283 ? 26.900 5.475 -25.609 1.00 88.38 283 GLU A CA 1
ATOM 2358 C C . GLU A 1 283 ? 27.640 6.819 -25.530 1.00 88.38 283 GLU A C 1
ATOM 2360 O O . GLU A 1 283 ? 27.922 7.418 -26.567 1.00 88.38 283 GLU A O 1
ATOM 2365 N N . LEU A 1 284 ? 28.037 7.271 -24.333 1.00 88.62 284 LEU A N 1
ATOM 2366 C CA . LEU A 1 284 ? 28.847 8.484 -24.159 1.00 88.62 284 LEU A CA 1
ATOM 2367 C C . LEU A 1 284 ? 30.229 8.396 -24.821 1.00 88.62 284 LEU A C 1
ATOM 2369 O O . LEU A 1 284 ? 30.770 9.427 -25.220 1.00 88.62 284 LEU A O 1
ATOM 2373 N N . GLU A 1 285 ? 30.809 7.201 -24.946 1.00 84.94 285 GLU A N 1
ATOM 2374 C CA . GLU A 1 285 ? 32.089 7.015 -25.639 1.00 84.94 285 GLU A CA 1
ATOM 2375 C C . GLU A 1 285 ? 31.950 6.992 -27.163 1.00 84.94 285 GLU A C 1
ATOM 2377 O O . GLU A 1 285 ? 32.900 7.334 -27.871 1.00 84.94 285 GLU A O 1
ATOM 2382 N N . ILE A 1 286 ? 30.790 6.570 -27.670 1.00 88.06 286 ILE A N 1
ATOM 2383 C CA . ILE A 1 286 ? 30.550 6.361 -29.101 1.00 88.06 286 ILE A CA 1
ATOM 2384 C C . ILE A 1 286 ? 29.927 7.610 -29.743 1.00 88.06 286 ILE A C 1
ATOM 2386 O O . ILE A 1 286 ? 30.259 7.950 -30.877 1.00 88.06 286 ILE A O 1
ATOM 2390 N N . LEU A 1 287 ? 29.074 8.341 -29.020 1.00 89.25 287 LEU A N 1
ATOM 2391 C CA . LEU A 1 287 ? 28.360 9.514 -29.534 1.00 89.25 287 LEU A CA 1
ATOM 2392 C C . LEU A 1 287 ? 29.279 10.598 -30.138 1.00 89.25 287 LEU A C 1
ATOM 2394 O O . LEU A 1 287 ? 28.966 11.081 -31.226 1.00 89.25 287 LEU A O 1
ATOM 2398 N N . PRO A 1 288 ? 30.420 10.974 -29.523 1.00 91.94 288 PRO A N 1
ATOM 2399 C CA . PRO A 1 288 ? 31.325 11.953 -30.126 1.00 91.94 288 PRO A CA 1
ATOM 2400 C C . PRO A 1 288 ? 31.898 11.485 -31.468 1.00 91.94 288 PRO A C 1
ATOM 2402 O O . PRO A 1 288 ? 32.090 12.301 -32.362 1.00 91.94 288 PRO A O 1
ATOM 2405 N N . LEU A 1 289 ? 32.133 10.176 -31.615 1.00 92.38 289 LEU A N 1
ATOM 2406 C CA . LEU A 1 289 ? 32.659 9.590 -32.847 1.00 92.38 289 LEU A CA 1
ATOM 2407 C C . LEU A 1 289 ? 31.604 9.603 -33.956 1.00 92.38 289 LEU A C 1
ATOM 2409 O O . LEU A 1 289 ? 31.939 9.890 -35.098 1.00 92.38 289 LEU A O 1
ATOM 2413 N N . TYR A 1 290 ? 30.331 9.347 -33.633 1.00 91.25 290 TYR A N 1
ATOM 2414 C CA . TYR A 1 290 ? 29.243 9.498 -34.605 1.00 91.25 290 TYR A CA 1
ATOM 2415 C C . TYR A 1 290 ? 29.109 10.937 -35.102 1.00 91.25 290 TYR A C 1
ATOM 2417 O O . TYR A 1 290 ? 28.936 11.139 -36.301 1.00 91.25 290 TYR A O 1
ATOM 2425 N N . ASN A 1 291 ? 29.233 11.923 -34.210 1.00 93.00 291 ASN A N 1
ATOM 2426 C CA . ASN A 1 291 ? 29.190 13.332 -34.605 1.00 93.00 291 ASN A CA 1
ATOM 2427 C C . ASN A 1 291 ? 30.356 13.682 -35.544 1.00 93.00 291 ASN A C 1
ATOM 2429 O O . ASN A 1 291 ? 30.140 14.318 -36.569 1.00 93.00 291 ASN A O 1
ATOM 2433 N N . GLU A 1 292 ? 31.576 13.226 -35.241 1.00 94.25 292 GLU A N 1
ATOM 2434 C CA . GLU A 1 292 ? 32.739 13.434 -36.118 1.00 94.25 292 GLU A CA 1
ATOM 2435 C C . GLU A 1 292 ? 32.570 12.715 -37.474 1.00 94.25 292 GLU A C 1
ATOM 2437 O O . GLU A 1 292 ? 32.929 13.246 -38.525 1.00 94.25 292 GLU A O 1
ATOM 2442 N N . LEU A 1 293 ? 31.954 11.528 -37.484 1.00 94.00 293 LEU A N 1
ATOM 2443 C CA . LEU A 1 293 ? 31.640 10.797 -38.712 1.00 94.00 293 LEU A CA 1
ATOM 2444 C C . LEU A 1 293 ? 30.621 11.556 -39.583 1.00 94.00 293 LEU A C 1
ATOM 2446 O O . LEU A 1 293 ? 30.762 11.599 -40.808 1.00 94.00 293 LEU A O 1
ATOM 2450 N N . GLU A 1 294 ? 29.608 12.163 -38.961 1.00 94.06 294 GLU A N 1
ATOM 2451 C CA . GLU A 1 294 ? 28.625 13.019 -39.632 1.00 94.06 294 GLU A CA 1
ATOM 2452 C C . GLU A 1 294 ? 29.272 14.298 -40.189 1.00 94.06 294 GLU A C 1
ATOM 2454 O O . GLU A 1 294 ? 28.975 14.690 -41.318 1.00 94.06 294 GLU A O 1
ATOM 2459 N N . GLU A 1 295 ? 30.211 14.908 -39.458 1.00 95.31 295 GLU A N 1
ATOM 2460 C CA . GLU A 1 295 ? 31.001 16.047 -39.944 1.00 95.31 295 GLU A CA 1
ATOM 2461 C C . GLU A 1 295 ? 31.791 15.689 -41.212 1.00 95.31 295 GLU A C 1
ATOM 2463 O O . GLU A 1 295 ? 31.683 16.403 -42.211 1.00 95.31 295 GLU A O 1
ATOM 2468 N N . TYR A 1 296 ? 32.504 14.553 -41.230 1.00 96.00 296 TYR A N 1
ATOM 2469 C CA . TYR A 1 296 ? 33.209 14.099 -42.437 1.00 96.00 296 TYR A CA 1
ATOM 2470 C C . TYR A 1 296 ? 32.258 13.799 -43.598 1.00 96.00 296 TYR A C 1
ATOM 2472 O O . TYR A 1 296 ? 32.580 14.106 -44.746 1.00 96.00 296 TYR A O 1
ATOM 2480 N N . HIS A 1 297 ? 31.085 13.216 -43.330 1.00 94.56 297 HIS A N 1
ATOM 2481 C CA . HIS A 1 297 ? 30.085 12.974 -44.372 1.00 94.56 297 HIS A CA 1
ATOM 2482 C C . HIS A 1 297 ? 29.625 14.282 -45.023 1.00 94.56 297 HIS A C 1
ATOM 2484 O O . HIS A 1 297 ? 29.603 14.390 -46.251 1.00 94.56 297 HIS A O 1
ATOM 2490 N N . ASN A 1 298 ? 29.300 15.282 -44.202 1.00 95.62 298 ASN A N 1
ATOM 2491 C CA . ASN A 1 298 ? 28.870 16.594 -44.673 1.00 95.62 298 ASN A CA 1
ATOM 2492 C C . ASN A 1 298 ? 29.988 17.303 -45.452 1.00 95.62 298 ASN A C 1
ATOM 2494 O O . ASN A 1 298 ? 29.732 17.810 -46.542 1.00 95.62 298 ASN A O 1
ATOM 2498 N N . GLU A 1 299 ? 31.233 17.260 -44.963 1.00 96.00 299 GLU A N 1
ATOM 2499 C CA . GLU A 1 299 ? 32.390 17.833 -45.662 1.00 96.00 299 GLU A CA 1
ATOM 2500 C C . GLU A 1 299 ? 32.599 17.186 -47.042 1.00 96.00 299 GLU A C 1
ATOM 2502 O O . GLU A 1 299 ? 32.803 17.884 -48.035 1.00 96.00 299 GLU A O 1
ATOM 2507 N N . ILE A 1 300 ? 32.505 15.855 -47.142 1.00 95.19 300 ILE A N 1
ATOM 2508 C CA . ILE A 1 300 ? 32.610 15.145 -48.426 1.00 95.19 300 ILE A CA 1
ATOM 2509 C C . ILE A 1 300 ? 31.524 15.618 -49.396 1.00 95.19 300 ILE A C 1
ATOM 2511 O O . ILE A 1 300 ? 31.824 15.870 -50.564 1.00 95.19 300 ILE A O 1
ATOM 2515 N N . MET A 1 301 ? 30.279 15.755 -48.932 1.00 95.88 301 MET A N 1
ATOM 2516 C CA . MET A 1 301 ? 29.167 16.212 -49.768 1.00 95.88 301 MET A CA 1
ATOM 2517 C C . MET A 1 301 ? 29.372 17.649 -50.267 1.00 95.88 301 MET A C 1
ATOM 2519 O O . MET A 1 301 ? 29.196 17.901 -51.459 1.00 95.88 301 MET A O 1
ATOM 2523 N N . GLU A 1 302 ? 29.827 18.562 -49.404 1.00 95.56 302 GLU A N 1
ATOM 2524 C CA . GLU A 1 302 ? 30.160 19.941 -49.789 1.00 95.56 302 GLU A CA 1
ATOM 2525 C C . GLU A 1 302 ? 31.290 19.996 -50.828 1.00 95.56 302 GLU A C 1
ATOM 2527 O O . GLU A 1 302 ? 31.204 20.724 -51.821 1.00 95.56 302 GLU A O 1
ATOM 2532 N N . LEU A 1 303 ? 32.347 19.199 -50.639 1.00 95.56 303 LEU A N 1
ATOM 2533 C CA . LEU A 1 303 ? 33.461 19.126 -51.584 1.00 95.56 303 LEU A CA 1
ATOM 2534 C C . LEU A 1 303 ? 33.020 18.545 -52.935 1.00 95.56 303 LEU A C 1
ATOM 2536 O O . LEU A 1 303 ? 33.446 19.049 -53.974 1.00 95.56 303 LEU A O 1
ATOM 2540 N N . ILE A 1 304 ? 32.164 17.515 -52.940 1.00 95.19 304 ILE A N 1
ATOM 2541 C CA . ILE A 1 304 ? 31.599 16.930 -54.166 1.00 95.19 304 ILE A CA 1
ATOM 2542 C C . ILE A 1 304 ? 30.792 17.974 -54.938 1.00 95.19 304 ILE A C 1
ATOM 2544 O O . ILE A 1 304 ? 30.933 18.074 -56.158 1.00 95.19 304 ILE A O 1
ATOM 2548 N N . ASP A 1 305 ? 29.954 18.752 -54.257 1.00 94.69 305 ASP A N 1
ATOM 2549 C CA . ASP A 1 305 ? 29.164 19.789 -54.918 1.00 94.69 305 ASP A CA 1
ATOM 2550 C C . ASP A 1 305 ? 30.058 20.916 -55.457 1.00 94.69 305 ASP A C 1
ATOM 2552 O O . ASP A 1 305 ? 29.881 21.333 -56.602 1.00 94.69 305 ASP A O 1
ATOM 2556 N N . SER A 1 306 ? 31.108 21.304 -54.725 1.00 93.38 306 SER A N 1
ATOM 2557 C CA . SER A 1 306 ? 32.118 22.250 -55.220 1.00 93.38 306 SER A CA 1
ATOM 2558 C C . SER A 1 306 ? 32.861 21.741 -56.465 1.00 93.38 306 SER A C 1
ATOM 2560 O O . SER A 1 306 ? 33.139 22.528 -57.373 1.00 93.38 306 SER A O 1
ATOM 2562 N N . VAL A 1 307 ? 33.169 20.438 -56.545 1.00 94.38 307 VAL A N 1
ATOM 2563 C CA . VAL A 1 307 ? 33.756 19.833 -57.754 1.00 94.38 307 VAL A CA 1
ATOM 2564 C C . VAL A 1 307 ? 32.781 19.913 -58.921 1.00 94.38 307 VAL A C 1
ATOM 2566 O O . VAL A 1 307 ? 33.186 20.365 -59.987 1.00 94.38 307 VAL A O 1
ATOM 2569 N N . LYS A 1 308 ? 31.507 19.548 -58.730 1.00 92.44 308 LYS A N 1
ATOM 2570 C CA . LYS A 1 308 ? 30.496 19.623 -59.800 1.00 92.44 308 LYS A CA 1
ATOM 2571 C C . LYS A 1 308 ? 30.343 21.041 -60.346 1.00 92.44 308 LYS A C 1
ATOM 2573 O O . LYS A 1 308 ? 30.269 21.215 -61.558 1.00 92.44 308 LYS A O 1
ATOM 2578 N N . GLU A 1 309 ? 30.305 22.046 -59.471 1.00 91.31 309 GLU A N 1
ATOM 2579 C CA . GLU A 1 309 ? 30.235 23.455 -59.877 1.00 91.31 309 GLU A CA 1
ATOM 2580 C C . GLU A 1 309 ? 31.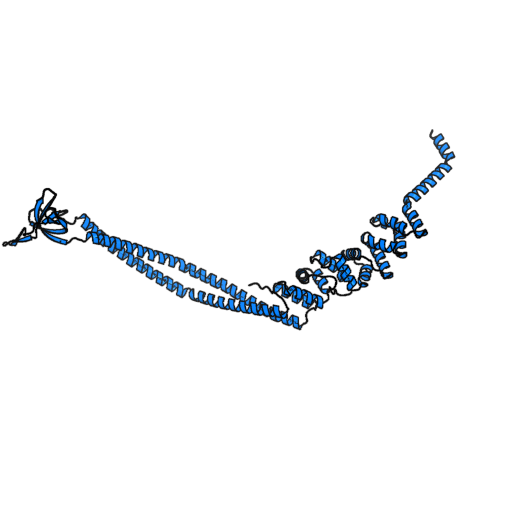466 23.867 -60.697 1.00 91.31 309 GLU A C 1
ATOM 2582 O O . GLU A 1 309 ? 31.336 24.488 -61.754 1.00 91.31 309 GLU A O 1
ATOM 2587 N N . ALA A 1 310 ? 32.665 23.483 -60.248 1.00 88.94 310 ALA A N 1
ATOM 2588 C CA . ALA A 1 310 ? 33.908 23.785 -60.950 1.00 88.94 310 ALA A CA 1
ATOM 2589 C C . ALA A 1 310 ? 34.026 23.042 -62.292 1.00 88.94 310 ALA A C 1
ATOM 2591 O O . ALA A 1 310 ? 34.497 23.623 -63.267 1.00 88.94 310 ALA A O 1
ATOM 2592 N N . GLU A 1 311 ? 33.588 21.783 -62.363 1.00 89.19 311 GLU A N 1
ATOM 2593 C CA . GLU A 1 311 ? 33.538 20.993 -63.597 1.00 89.19 311 GLU A CA 1
ATOM 2594 C C . GLU A 1 311 ? 32.551 21.591 -64.597 1.00 89.19 311 GLU A C 1
ATOM 2596 O O . GLU A 1 311 ? 32.886 21.729 -65.772 1.00 89.19 311 GLU A O 1
ATOM 2601 N N . GLN A 1 312 ? 31.369 22.011 -64.138 1.00 88.25 312 GLN A N 1
ATOM 2602 C CA . GLN A 1 312 ? 30.390 22.681 -64.987 1.00 88.25 312 GLN A CA 1
ATOM 2603 C C . GLN A 1 312 ? 30.959 23.985 -65.562 1.00 88.25 312 GLN A C 1
ATOM 2605 O O . GLN A 1 312 ? 30.865 24.213 -66.768 1.00 88.25 312 GLN A O 1
ATOM 2610 N N . TYR A 1 313 ? 31.611 24.806 -64.734 1.00 85.31 313 TYR A N 1
ATOM 2611 C CA . TYR A 1 313 ? 32.241 26.040 -65.204 1.00 85.31 313 TYR A CA 1
ATOM 2612 C C . TYR A 1 313 ? 33.419 25.771 -66.152 1.00 85.31 313 TYR A C 1
ATOM 2614 O O . TYR A 1 313 ? 33.592 26.457 -67.157 1.00 85.31 313 TYR A O 1
ATOM 2622 N N . LEU A 1 314 ? 34.209 24.724 -65.893 1.00 86.06 314 LEU A N 1
ATOM 2623 C CA . LEU A 1 314 ? 35.277 24.305 -66.796 1.00 86.06 314 LEU A CA 1
ATOM 2624 C C . LEU A 1 314 ? 34.725 23.834 -68.152 1.00 86.06 314 LEU A C 1
ATOM 2626 O O . LEU A 1 314 ? 35.316 24.159 -69.179 1.00 86.06 314 LEU A O 1
ATOM 2630 N N . MET A 1 315 ? 33.598 23.114 -68.172 1.00 82.06 315 MET A N 1
ATOM 2631 C CA . MET A 1 315 ? 32.920 22.703 -69.407 1.00 82.06 315 MET A CA 1
ATOM 2632 C C . MET A 1 315 ? 32.428 23.905 -70.219 1.00 82.06 315 MET A C 1
ATOM 2634 O O . MET A 1 315 ? 32.583 23.909 -71.437 1.00 82.06 315 MET A O 1
ATOM 2638 N N . GLU A 1 316 ? 31.892 24.938 -69.562 1.00 80.75 316 GLU A N 1
ATOM 2639 C CA . GLU A 1 316 ? 31.492 26.195 -70.216 1.00 80.75 316 GLU A CA 1
ATOM 2640 C C . GLU A 1 316 ? 32.684 26.925 -70.865 1.00 80.75 316 GLU A C 1
ATOM 2642 O O . GLU A 1 316 ? 32.515 27.614 -71.869 1.00 80.75 316 GLU A O 1
ATOM 2647 N N . LEU A 1 317 ? 33.898 26.743 -70.334 1.00 74.50 317 LEU A N 1
ATOM 2648 C CA . LEU A 1 317 ? 35.133 27.322 -70.874 1.00 74.50 317 LEU A CA 1
ATOM 2649 C C . LEU A 1 317 ? 35.832 26.441 -71.929 1.00 74.50 317 LEU A C 1
ATOM 2651 O O . LEU A 1 317 ? 36.734 26.931 -72.606 1.00 74.50 317 LEU A O 1
ATOM 2655 N N . GLN A 1 318 ? 35.457 25.163 -72.072 1.00 67.25 318 GLN A N 1
ATOM 2656 C CA . GLN A 1 318 ? 36.166 24.161 -72.889 1.00 67.25 318 GLN A CA 1
ATOM 2657 C C . GLN A 1 318 ? 35.741 24.068 -74.365 1.00 67.25 318 GLN A C 1
ATOM 2659 O O . GLN A 1 318 ? 36.333 23.278 -75.099 1.00 67.25 318 GLN A O 1
ATOM 2664 N N . ASP A 1 319 ? 34.778 24.866 -74.832 1.00 69.62 319 ASP A N 1
ATOM 2665 C CA . ASP A 1 319 ? 34.250 24.811 -76.211 1.00 69.62 319 ASP A CA 1
ATOM 2666 C C . ASP A 1 319 ? 35.161 25.494 -77.260 1.00 69.62 319 ASP A C 1
ATOM 2668 O O . ASP A 1 319 ? 34.719 26.292 -78.085 1.00 69.62 319 ASP A O 1
ATOM 2672 N N . TYR A 1 320 ? 36.470 25.237 -77.208 1.00 77.12 320 TYR A N 1
ATOM 2673 C CA . TYR A 1 320 ? 37.457 25.759 -78.159 1.00 77.12 320 TYR A CA 1
ATOM 2674 C C . TYR A 1 320 ? 38.149 24.634 -78.924 1.00 77.12 320 TYR A C 1
ATOM 2676 O O . TYR A 1 320 ? 38.397 23.546 -78.407 1.00 77.12 320 TYR A O 1
ATOM 2684 N N . GLU A 1 321 ? 38.580 24.939 -80.143 1.00 78.56 321 GLU A N 1
ATOM 2685 C CA . GLU A 1 321 ? 39.416 24.047 -80.942 1.00 78.56 321 GLU A CA 1
ATOM 2686 C C . GLU A 1 321 ? 40.678 24.776 -81.414 1.00 78.56 321 GLU A C 1
ATOM 2688 O O . GLU A 1 321 ? 40.745 26.007 -81.483 1.00 78.56 321 GLU A O 1
ATOM 2693 N N . THR A 1 322 ? 41.728 24.007 -81.701 1.00 82.56 322 THR A N 1
ATOM 2694 C CA . THR A 1 322 ? 42.937 24.543 -82.326 1.00 82.56 322 THR A CA 1
ATOM 2695 C C . THR A 1 322 ? 42.771 24.505 -83.836 1.00 82.56 322 THR A C 1
ATOM 2697 O O . THR A 1 322 ? 42.785 23.438 -84.446 1.00 82.56 322 THR A O 1
ATOM 2700 N N . TYR A 1 323 ? 42.669 25.685 -84.429 1.00 84.69 323 TYR A N 1
ATOM 2701 C CA . TYR A 1 323 ? 42.551 25.885 -85.862 1.00 84.69 323 TYR A CA 1
ATOM 2702 C C . TYR A 1 323 ? 43.876 26.377 -86.440 1.00 84.69 323 TYR A C 1
ATOM 2704 O O . TYR A 1 323 ? 44.627 27.119 -85.804 1.00 84.69 323 TYR A O 1
ATOM 2712 N N . GLU A 1 324 ? 44.163 25.995 -87.678 1.00 88.19 324 GLU A N 1
ATOM 2713 C CA . GLU A 1 324 ? 45.195 26.649 -88.477 1.00 88.19 324 GLU A CA 1
ATOM 2714 C C . GLU A 1 324 ? 44.500 27.630 -89.414 1.00 88.19 324 GLU A C 1
ATOM 2716 O O . GLU A 1 324 ? 43.733 27.218 -90.278 1.00 88.19 324 GLU A O 1
ATOM 2721 N N . PHE A 1 325 ? 44.771 28.923 -89.252 1.00 89.12 325 PHE A N 1
ATOM 2722 C CA . PHE A 1 325 ? 44.223 29.973 -90.102 1.00 89.12 325 PHE A CA 1
ATOM 2723 C C . PHE A 1 325 ? 45.334 30.629 -90.914 1.00 89.12 325 PHE A C 1
ATOM 2725 O O . PHE A 1 325 ? 46.411 30.918 -90.392 1.00 89.12 325 PHE A O 1
ATOM 2732 N N . TYR A 1 326 ? 45.071 30.912 -92.188 1.00 89.62 326 TYR A N 1
ATOM 2733 C CA . TYR A 1 326 ? 45.840 31.912 -92.921 1.00 89.62 326 TYR A CA 1
ATOM 2734 C C . TYR A 1 326 ? 45.235 33.286 -92.634 1.00 89.62 326 TYR A C 1
ATOM 2736 O O . TYR A 1 326 ? 44.100 33.541 -93.028 1.00 89.62 326 TYR A O 1
ATOM 2744 N N . ILE A 1 327 ? 45.971 34.136 -91.923 1.00 90.12 327 ILE A N 1
ATOM 2745 C CA . ILE A 1 327 ? 45.515 35.435 -91.416 1.00 90.12 327 ILE A CA 1
ATOM 2746 C C . ILE A 1 327 ? 46.217 36.535 -92.193 1.00 90.12 327 ILE A C 1
ATOM 2748 O O . ILE A 1 327 ? 47.439 36.475 -92.355 1.00 90.12 327 ILE A O 1
ATOM 2752 N N . GLY A 1 328 ? 45.481 37.559 -92.610 1.00 86.50 328 GLY A N 1
ATOM 2753 C CA . GLY A 1 328 ? 46.101 38.791 -93.093 1.00 86.50 328 GLY A CA 1
ATOM 2754 C C . GLY A 1 328 ? 45.482 40.040 -92.511 1.00 86.50 328 GLY A C 1
ATOM 2755 O O . GLY A 1 328 ? 45.593 40.236 -91.306 1.00 86.50 328 GLY A O 1
ATOM 2756 N N . ASP A 1 329 ? 44.941 40.930 -93.340 1.00 83.44 329 ASP A N 1
ATOM 2757 C CA . ASP A 1 329 ? 44.678 42.307 -92.912 1.00 83.44 329 ASP A CA 1
ATOM 2758 C C . ASP A 1 329 ? 43.653 42.435 -91.766 1.00 83.44 329 ASP A C 1
ATOM 2760 O O . ASP A 1 329 ? 42.619 41.760 -91.716 1.00 83.44 329 ASP A O 1
ATOM 2764 N N . MET A 1 330 ? 43.943 43.366 -90.850 1.00 86.50 330 MET A N 1
ATOM 2765 C CA . MET A 1 330 ? 43.051 43.771 -89.764 1.00 86.50 330 MET A CA 1
ATOM 2766 C C . MET A 1 330 ? 41.983 44.737 -90.288 1.00 86.50 330 MET A C 1
ATOM 2768 O O . MET A 1 330 ? 42.278 45.736 -90.950 1.00 86.50 330 MET A O 1
ATOM 2772 N N . LEU A 1 331 ? 40.733 44.459 -89.954 1.00 85.06 331 LEU A N 1
ATOM 2773 C CA . LEU A 1 331 ? 39.566 45.247 -90.308 1.00 85.06 331 LEU A CA 1
ATOM 2774 C C . LEU A 1 331 ? 39.363 46.423 -89.334 1.00 85.06 331 LEU A C 1
ATOM 2776 O O . LEU A 1 331 ? 39.832 46.392 -88.193 1.00 85.06 331 LEU A O 1
ATOM 2780 N N . PRO A 1 332 ? 38.613 47.470 -89.735 1.00 81.50 332 PRO A N 1
ATOM 2781 C CA . PRO A 1 332 ? 38.384 48.650 -88.895 1.00 81.50 332 PRO A CA 1
ATOM 2782 C C . PRO A 1 332 ? 37.695 48.372 -87.549 1.00 81.50 332 PRO A C 1
ATOM 2784 O O . PRO A 1 332 ? 37.787 49.198 -86.644 1.00 81.50 332 PRO A O 1
ATOM 2787 N N . ASN A 1 333 ? 36.983 47.247 -87.425 1.00 78.94 333 ASN A N 1
ATOM 2788 C CA . ASN A 1 333 ? 36.284 46.824 -86.210 1.00 78.94 333 ASN A CA 1
ATOM 2789 C C . ASN A 1 333 ? 37.177 46.055 -85.219 1.00 78.94 333 ASN A C 1
ATOM 2791 O O . ASN A 1 333 ? 36.734 45.795 -84.105 1.00 78.94 333 ASN A O 1
ATOM 2795 N N . GLY A 1 334 ? 38.419 45.731 -85.591 1.00 80.38 334 GLY A N 1
ATOM 2796 C CA . GLY A 1 334 ? 39.350 44.985 -84.745 1.00 80.38 334 GLY A CA 1
ATOM 2797 C C . GLY A 1 334 ? 39.532 43.513 -85.120 1.00 80.38 334 GLY A C 1
ATOM 2798 O O . GLY A 1 334 ? 40.468 42.889 -84.623 1.00 80.38 334 GLY A O 1
ATOM 2799 N N . ASP A 1 335 ? 38.690 42.980 -86.006 1.00 87.88 335 ASP A N 1
ATOM 2800 C CA . ASP A 1 335 ? 38.772 41.598 -86.483 1.00 87.88 335 ASP A CA 1
ATOM 2801 C C . ASP A 1 335 ? 39.865 41.454 -87.545 1.00 87.88 335 ASP A C 1
ATOM 2803 O O . ASP A 1 335 ? 40.238 42.417 -88.210 1.00 87.88 335 ASP A O 1
ATOM 2807 N N . TYR A 1 336 ? 40.333 40.235 -87.777 1.00 90.62 336 TYR A N 1
ATOM 2808 C CA . TYR A 1 336 ? 41.227 39.901 -88.879 1.00 90.62 336 TYR A CA 1
ATOM 2809 C C . TYR A 1 336 ? 40.489 39.098 -89.948 1.00 90.62 336 TYR A C 1
ATOM 2811 O O . TYR A 1 336 ? 39.605 38.289 -89.644 1.00 90.62 336 TYR A O 1
ATOM 2819 N N . VAL A 1 337 ? 40.878 39.297 -91.210 1.00 89.75 337 VAL A N 1
ATOM 2820 C CA . VAL A 1 337 ? 40.494 38.391 -92.298 1.00 89.75 337 VAL A CA 1
ATOM 2821 C C . VAL A 1 337 ? 41.306 37.104 -92.164 1.00 89.75 337 VAL A C 1
ATOM 2823 O O . VAL A 1 337 ? 42.538 37.138 -92.145 1.00 89.75 337 VAL A O 1
ATOM 2826 N N . ALA A 1 338 ? 40.611 35.973 -92.068 1.00 90.38 338 ALA A N 1
ATOM 2827 C CA . ALA A 1 338 ? 41.203 34.646 -91.971 1.00 90.38 338 ALA A CA 1
ATOM 2828 C C . ALA A 1 338 ? 40.601 33.702 -93.017 1.00 90.38 338 ALA A C 1
ATOM 2830 O O . ALA A 1 338 ? 39.527 33.959 -93.547 1.00 90.38 338 ALA A O 1
ATOM 2831 N N . SER A 1 339 ? 41.280 32.601 -93.317 1.00 90.25 339 SER A N 1
ATOM 2832 C CA . SER A 1 339 ? 40.732 31.514 -94.139 1.00 90.25 339 SER A CA 1
ATOM 2833 C C . SER A 1 339 ? 41.420 30.191 -93.811 1.00 90.25 339 SER A C 1
ATOM 2835 O O . SER A 1 339 ? 42.483 30.173 -93.179 1.00 90.25 339 SER A O 1
ATOM 2837 N N . ASN A 1 340 ? 40.851 29.087 -94.292 1.00 86.50 340 ASN A N 1
ATOM 2838 C CA . ASN A 1 340 ? 41.521 27.789 -94.266 1.00 86.50 340 ASN A CA 1
ATOM 2839 C C . ASN A 1 340 ? 42.803 27.839 -95.127 1.00 86.50 340 ASN A C 1
ATOM 2841 O O . ASN A 1 340 ? 42.724 28.160 -96.314 1.00 86.50 340 ASN A O 1
ATOM 2845 N N . PRO A 1 341 ? 43.990 27.521 -94.584 1.00 85.88 341 PRO A N 1
ATOM 2846 C CA . PRO A 1 341 ? 45.246 27.659 -95.308 1.00 85.88 341 PRO A CA 1
ATOM 2847 C C . PRO A 1 341 ? 45.352 26.649 -96.454 1.00 85.88 341 PRO A C 1
ATOM 2849 O O . PRO A 1 341 ? 45.226 25.440 -96.258 1.00 85.88 341 PRO A O 1
ATOM 2852 N N . VAL A 1 342 ? 45.687 27.127 -97.654 1.00 83.81 342 VAL A N 1
ATOM 2853 C CA . VAL A 1 342 ? 45.920 26.270 -98.826 1.00 83.81 342 VAL A CA 1
ATOM 2854 C C . VAL A 1 342 ? 47.404 26.222 -99.158 1.00 83.81 342 VAL A C 1
ATOM 2856 O O . VAL A 1 342 ? 48.094 27.240 -99.220 1.00 83.81 342 VAL A O 1
ATOM 2859 N N . ARG A 1 343 ? 47.925 25.011 -99.376 1.00 81.31 343 ARG A N 1
ATOM 2860 C CA . ARG A 1 343 ? 49.335 24.807 -99.714 1.00 81.31 343 ARG A CA 1
ATOM 2861 C C . ARG A 1 343 ? 49.603 25.215 -101.164 1.00 81.31 343 ARG A C 1
ATOM 2863 O O . ARG A 1 343 ? 49.059 24.638 -102.101 1.00 81.31 343 ARG A O 1
ATOM 2870 N N . THR A 1 344 ? 50.495 26.178 -101.351 1.00 78.88 344 THR A N 1
ATOM 2871 C CA . THR A 1 344 ? 50.924 26.665 -102.667 1.00 78.88 344 THR A CA 1
ATOM 2872 C C . THR A 1 344 ? 51.925 25.712 -103.326 1.00 78.88 344 THR A C 1
ATOM 2874 O O . THR A 1 344 ? 52.649 24.964 -102.662 1.00 78.88 344 THR A O 1
ATOM 2877 N N . PHE A 1 345 ? 52.027 25.782 -104.657 1.00 73.69 345 PHE A N 1
ATOM 2878 C CA . PHE A 1 345 ? 52.919 24.939 -105.466 1.00 73.69 345 PHE A CA 1
ATOM 2879 C C . PHE A 1 345 ? 54.408 25.018 -105.060 1.00 73.69 345 PHE A C 1
ATOM 2881 O O . PHE A 1 345 ? 55.151 24.061 -105.258 1.00 73.69 345 PHE A O 1
ATOM 2888 N N . PHE A 1 346 ? 54.843 26.127 -104.451 1.00 72.31 346 PHE A N 1
ATOM 2889 C CA . PHE A 1 346 ? 56.226 26.340 -103.997 1.00 72.31 346 PHE A CA 1
ATOM 2890 C C . PHE A 1 346 ? 56.451 26.033 -102.506 1.00 72.31 346 PHE A C 1
ATOM 2892 O O . PHE A 1 346 ? 57.519 26.325 -101.973 1.00 72.31 346 PHE A O 1
ATOM 2899 N N . GLY A 1 347 ? 55.474 25.419 -101.831 1.00 69.62 347 GLY A N 1
ATOM 2900 C CA . GLY A 1 347 ? 55.608 24.936 -100.454 1.00 69.62 347 GLY A CA 1
ATOM 2901 C C . GLY A 1 347 ? 55.254 25.940 -99.351 1.00 69.62 347 GLY A C 1
ATOM 2902 O O . GLY A 1 347 ? 55.345 25.562 -98.187 1.00 69.62 347 GLY A O 1
ATOM 2903 N N . GLY A 1 348 ? 54.831 27.165 -99.689 1.00 78.69 348 GLY A N 1
ATOM 2904 C CA . GLY A 1 348 ? 54.232 28.123 -98.743 1.00 78.69 348 GLY A CA 1
ATOM 2905 C C . GLY A 1 348 ? 52.714 27.946 -98.614 1.00 78.69 348 GLY A C 1
ATOM 2906 O O . GLY A 1 348 ? 52.136 27.127 -99.331 1.00 78.69 348 GLY A O 1
ATOM 2907 N N . TYR A 1 349 ? 52.063 28.733 -97.760 1.00 82.56 349 TYR A N 1
ATOM 2908 C CA . TYR A 1 349 ? 50.602 28.748 -97.605 1.00 82.56 349 TYR A CA 1
ATOM 2909 C C . TYR A 1 349 ? 50.001 30.061 -98.122 1.00 82.56 349 TYR A C 1
ATOM 2911 O O . TYR A 1 349 ? 50.704 31.068 -98.170 1.00 82.56 349 TYR A O 1
ATOM 2919 N N . SER A 1 350 ? 48.737 30.035 -98.539 1.00 82.62 350 SER A N 1
ATOM 2920 C CA . SER A 1 350 ? 47.946 31.204 -98.952 1.00 82.62 350 SER A CA 1
ATOM 2921 C C . SER A 1 350 ? 46.511 31.102 -98.433 1.00 82.62 350 SER A C 1
ATOM 2923 O O . SER A 1 350 ? 46.131 30.057 -97.896 1.00 82.62 350 SER A O 1
ATOM 2925 N N . TYR A 1 351 ? 45.714 32.155 -98.649 1.00 82.06 351 TYR A N 1
ATOM 2926 C CA . TYR A 1 351 ? 44.273 32.122 -98.402 1.00 82.06 351 TYR A CA 1
ATOM 2927 C C . TYR A 1 351 ? 43.593 30.966 -99.149 1.00 82.06 351 TYR A C 1
ATOM 2929 O O . TYR A 1 351 ? 43.992 30.626 -100.270 1.00 82.06 351 TYR A O 1
ATOM 2937 N N . GLY A 1 352 ? 42.595 30.367 -98.504 1.00 80.12 352 GLY A N 1
ATOM 2938 C CA . GLY A 1 352 ? 41.684 29.398 -99.106 1.00 80.12 352 GLY A CA 1
ATOM 2939 C C . GLY A 1 352 ? 40.446 30.043 -99.718 1.00 80.12 352 GLY A C 1
ATOM 2940 O O . GLY A 1 352 ? 40.333 31.262 -99.779 1.00 80.12 352 GLY A O 1
ATOM 2941 N N . ASP A 1 353 ? 39.515 29.203 -100.172 1.00 75.81 353 ASP A N 1
ATOM 2942 C CA . ASP A 1 353 ? 38.306 29.644 -100.886 1.00 75.81 353 ASP A CA 1
ATOM 2943 C C . ASP A 1 353 ? 37.191 30.165 -99.953 1.00 75.81 353 ASP A C 1
ATOM 2945 O O . ASP A 1 353 ? 36.206 30.733 -100.425 1.00 75.81 353 ASP A O 1
ATOM 2949 N N . GLU A 1 354 ? 37.328 29.972 -98.637 1.00 80.88 354 GLU A N 1
ATOM 2950 C CA . GLU A 1 354 ? 36.349 30.377 -97.623 1.00 80.88 354 GLU A CA 1
ATOM 2951 C C . GLU A 1 354 ? 36.938 31.450 -96.702 1.00 80.88 354 GLU A C 1
ATOM 2953 O O . GLU A 1 354 ? 37.816 31.165 -95.881 1.00 80.88 354 GLU A O 1
ATOM 2958 N N . ASP A 1 355 ? 36.429 32.676 -96.839 1.00 86.31 355 ASP A N 1
ATOM 2959 C CA . ASP A 1 355 ? 36.757 33.788 -95.950 1.00 86.31 355 ASP A CA 1
ATOM 2960 C C . ASP A 1 355 ? 36.051 33.630 -94.598 1.00 86.31 355 ASP A C 1
ATOM 2962 O O . ASP A 1 355 ? 34.873 33.283 -94.500 1.00 86.31 355 ASP A O 1
ATOM 2966 N N . MET A 1 356 ? 36.784 33.943 -93.541 1.00 89.81 356 MET A N 1
ATOM 2967 C CA . MET A 1 356 ? 36.366 33.868 -92.149 1.00 89.81 356 MET A CA 1
ATOM 2968 C C . MET A 1 356 ? 36.813 35.135 -91.417 1.00 89.81 356 MET A C 1
ATOM 2970 O O . MET A 1 356 ? 37.675 35.895 -91.881 1.00 89.81 356 MET A O 1
ATOM 2974 N N . ARG A 1 357 ? 36.213 35.384 -90.256 1.00 91.19 357 ARG A N 1
ATOM 2975 C CA . ARG A 1 357 ? 36.600 36.479 -89.363 1.00 91.19 357 ARG A CA 1
ATOM 2976 C C . ARG A 1 357 ? 37.150 35.907 -88.078 1.00 91.19 357 ARG A C 1
ATOM 2978 O O . ARG A 1 357 ? 36.563 34.984 -87.525 1.00 91.19 357 ARG A O 1
ATOM 2985 N N . ILE A 1 358 ? 38.255 36.468 -87.603 1.00 90.06 358 ILE A N 1
ATOM 2986 C CA . ILE A 1 358 ? 38.825 36.076 -86.320 1.00 90.06 358 ILE A CA 1
ATOM 2987 C C . ILE A 1 358 ? 39.178 37.287 -85.464 1.00 90.06 358 ILE A C 1
ATOM 2989 O O . ILE A 1 358 ? 39.862 38.205 -85.913 1.00 90.06 358 ILE A O 1
ATOM 2993 N N . VAL A 1 359 ? 38.743 37.276 -84.209 1.00 90.62 359 VAL A N 1
ATOM 2994 C CA . VAL A 1 359 ? 39.202 38.212 -83.183 1.00 90.62 359 VAL A CA 1
ATOM 2995 C C . VAL A 1 359 ? 40.441 37.621 -82.532 1.00 90.62 359 VAL A C 1
ATOM 2997 O O . VAL A 1 359 ? 40.371 36.562 -81.913 1.00 90.62 359 VAL A O 1
ATOM 3000 N N . LEU A 1 360 ? 41.575 38.307 -82.646 1.00 87.62 360 LEU A N 1
ATOM 3001 C CA . LEU A 1 360 ? 42.811 37.908 -81.978 1.00 87.62 360 LEU A CA 1
ATOM 3002 C C . LEU A 1 360 ? 42.940 38.649 -80.653 1.00 87.62 360 LEU A C 1
ATOM 3004 O O . LEU A 1 360 ? 42.935 39.878 -80.608 1.00 87.62 360 LEU A O 1
ATOM 3008 N N . THR A 1 361 ? 43.042 37.897 -79.566 1.00 82.75 361 THR A N 1
ATOM 3009 C CA . THR A 1 361 ? 43.065 38.434 -78.200 1.00 82.75 361 THR A CA 1
ATOM 3010 C C . THR A 1 361 ? 44.459 38.372 -77.578 1.00 82.75 361 THR A C 1
ATOM 3012 O O . THR A 1 361 ? 44.752 39.125 -76.646 1.00 82.75 361 THR A O 1
ATOM 3015 N N . LYS A 1 362 ? 45.345 37.509 -78.094 1.00 83.38 362 LYS A N 1
ATOM 3016 C CA . LYS A 1 362 ? 46.740 37.367 -77.643 1.00 83.38 362 LYS A CA 1
ATOM 3017 C C . LYS A 1 362 ? 47.742 37.255 -78.792 1.00 83.38 362 LYS A C 1
ATOM 3019 O O . LYS A 1 362 ? 48.881 37.699 -78.632 1.00 83.38 362 LYS A O 1
ATOM 3024 N N . THR A 1 363 ? 47.354 36.671 -79.922 1.00 85.75 363 THR A N 1
ATOM 3025 C CA . THR A 1 363 ? 48.212 36.554 -81.098 1.00 85.75 363 THR A CA 1
ATOM 3026 C C . THR A 1 363 ? 48.308 37.914 -81.777 1.00 85.75 363 THR A C 1
ATOM 3028 O O . THR A 1 363 ? 47.305 38.567 -82.038 1.00 85.75 363 THR A O 1
ATOM 3031 N N . ILE A 1 364 ? 49.534 38.354 -82.062 1.00 83.06 364 ILE A N 1
ATOM 3032 C CA . ILE A 1 364 ? 49.802 39.596 -82.793 1.00 83.06 364 ILE A CA 1
ATOM 3033 C C . ILE A 1 364 ? 50.473 39.209 -84.118 1.00 83.06 364 ILE A C 1
ATOM 3035 O O . ILE A 1 364 ? 51.670 38.893 -84.115 1.00 83.06 364 ILE A O 1
ATOM 3039 N N . PRO A 1 365 ? 49.734 39.179 -85.243 1.00 83.75 365 PRO A N 1
ATOM 3040 C CA . PRO A 1 365 ? 50.305 38.869 -86.547 1.00 83.75 365 PRO A CA 1
ATOM 3041 C C . PRO A 1 365 ? 51.301 39.957 -86.951 1.00 83.75 365 PRO A C 1
ATOM 3043 O O . PRO A 1 365 ? 50.963 41.135 -87.020 1.00 83.75 365 PRO A O 1
ATOM 3046 N N . ASN A 1 366 ? 52.551 39.572 -87.209 1.00 75.88 366 ASN A N 1
ATOM 3047 C CA . ASN A 1 366 ? 53.578 40.514 -87.666 1.00 75.88 366 ASN A CA 1
ATOM 3048 C C . ASN A 1 366 ? 53.591 40.671 -89.194 1.00 75.88 366 ASN A C 1
ATOM 3050 O O . ASN A 1 366 ? 54.115 41.663 -89.687 1.00 75.88 366 ASN A O 1
ATOM 3054 N N . ASN A 1 367 ? 53.065 39.686 -89.927 1.00 80.56 367 ASN A N 1
ATOM 3055 C CA . ASN A 1 367 ? 52.900 39.665 -91.380 1.00 80.56 367 ASN A CA 1
ATOM 3056 C C . ASN A 1 367 ? 51.707 38.757 -91.713 1.00 80.56 367 ASN A C 1
ATOM 3058 O O . ASN A 1 367 ? 51.339 37.919 -90.891 1.00 80.56 367 ASN A O 1
ATOM 3062 N N . GLU A 1 368 ? 51.160 38.865 -92.924 1.00 85.00 368 GLU A N 1
ATOM 3063 C CA . GLU A 1 368 ? 50.200 37.868 -93.405 1.00 85.00 368 GLU A CA 1
ATOM 3064 C C . GLU A 1 368 ? 50.845 36.473 -93.450 1.00 85.00 368 GLU A C 1
ATOM 3066 O O . GLU A 1 368 ? 52.001 36.324 -93.869 1.00 85.00 368 GLU A O 1
ATOM 3071 N N . GLY A 1 369 ? 50.116 35.443 -93.025 1.00 85.50 369 GLY A N 1
ATOM 3072 C CA . GLY A 1 369 ? 50.659 34.092 -92.974 1.00 85.50 369 GLY A CA 1
ATOM 3073 C C . GLY A 1 369 ? 49.786 33.086 -92.238 1.00 85.50 369 GLY A C 1
ATOM 3074 O O . GLY A 1 369 ? 48.704 33.397 -91.753 1.00 85.50 369 GLY A O 1
ATOM 3075 N N . MET A 1 370 ? 50.277 31.851 -92.156 1.00 87.50 370 MET A N 1
ATOM 3076 C CA . MET A 1 370 ? 49.639 30.787 -91.383 1.00 87.50 370 MET A CA 1
ATOM 3077 C C . MET A 1 370 ? 49.946 30.942 -89.890 1.00 87.50 370 MET A C 1
ATOM 3079 O O . MET A 1 370 ? 51.113 31.025 -89.501 1.00 87.50 370 MET A O 1
ATOM 3083 N N . TYR A 1 371 ? 48.900 30.891 -89.071 1.00 88.12 371 TYR A N 1
ATOM 3084 C CA . TYR A 1 371 ? 48.957 30.894 -87.616 1.00 88.12 371 TYR A CA 1
ATOM 3085 C C . TYR A 1 371 ? 48.105 29.753 -87.062 1.00 88.12 371 TYR A C 1
ATOM 3087 O O . TYR A 1 371 ? 46.984 29.521 -87.510 1.00 88.12 371 TYR A O 1
ATOM 3095 N N . THR A 1 372 ? 48.634 29.056 -86.063 1.00 87.44 372 THR A N 1
ATOM 3096 C CA . THR A 1 372 ? 47.884 28.066 -85.288 1.00 87.44 372 THR A CA 1
ATOM 3097 C C . THR A 1 372 ? 47.290 28.764 -84.074 1.00 87.44 372 THR A C 1
ATOM 3099 O O . THR A 1 3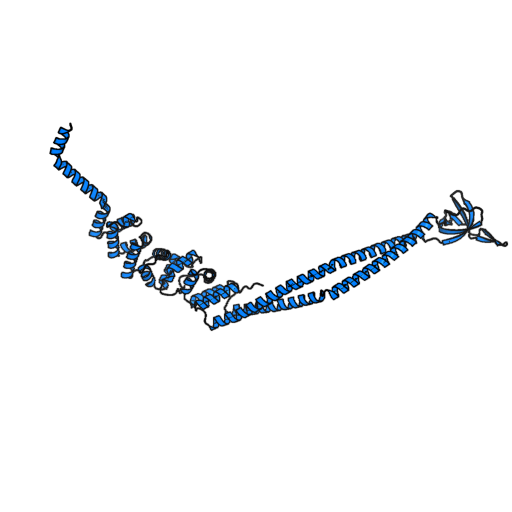72 ? 48.036 29.311 -83.259 1.00 87.44 372 THR A O 1
ATOM 3102 N N . ILE A 1 373 ? 45.965 28.777 -83.965 1.00 87.62 373 ILE A N 1
ATOM 3103 C CA . ILE A 1 373 ? 45.233 29.539 -82.955 1.00 87.62 373 ILE A CA 1
ATOM 3104 C C . ILE A 1 373 ? 44.196 28.653 -82.290 1.00 87.62 373 ILE A C 1
ATOM 3106 O O . ILE A 1 373 ? 43.415 27.974 -82.949 1.00 87.62 373 ILE A O 1
ATOM 3110 N N . THR A 1 374 ? 44.158 28.718 -80.966 1.00 85.19 374 THR A N 1
ATOM 3111 C CA . THR A 1 374 ? 43.061 28.162 -80.181 1.00 85.19 374 THR A CA 1
ATOM 3112 C C . THR A 1 374 ? 41.925 29.174 -80.143 1.00 85.19 374 THR A C 1
ATOM 3114 O O . THR A 1 374 ? 42.090 30.256 -79.575 1.00 85.19 374 THR A O 1
ATOM 3117 N N . ALA A 1 375 ? 40.800 28.845 -80.770 1.00 85.19 375 ALA A N 1
ATOM 3118 C CA . ALA A 1 375 ? 39.669 29.749 -80.919 1.00 85.19 375 ALA A CA 1
ATOM 3119 C C . ALA A 1 375 ? 38.334 29.035 -80.686 1.00 85.19 375 ALA A C 1
ATOM 3121 O O . ALA A 1 375 ? 38.225 27.819 -80.828 1.00 85.19 375 ALA A O 1
ATOM 3122 N N . ILE A 1 376 ? 37.322 29.824 -80.345 1.00 86.69 376 ILE A N 1
ATOM 3123 C CA . ILE A 1 376 ? 35.920 29.414 -80.254 1.00 86.69 376 ILE A CA 1
ATOM 3124 C C . ILE A 1 376 ? 35.217 29.940 -81.501 1.00 86.69 376 ILE A C 1
ATOM 3126 O O . ILE A 1 376 ? 35.469 31.078 -81.902 1.00 86.69 376 ILE A O 1
ATOM 3130 N N . GLN A 1 377 ? 34.353 29.139 -82.122 1.00 85.00 377 GLN A N 1
ATOM 3131 C CA . GLN A 1 377 ? 33.505 29.626 -83.206 1.00 85.00 377 GLN A CA 1
ATOM 3132 C C . GLN A 1 377 ? 32.324 30.415 -82.616 1.00 85.00 377 GLN A C 1
ATOM 3134 O O . GLN A 1 377 ? 31.365 29.829 -82.121 1.00 85.00 377 GLN A O 1
ATOM 3139 N N . ASP A 1 378 ? 32.370 31.743 -82.700 1.00 85.44 378 ASP A N 1
ATOM 3140 C CA . ASP A 1 378 ? 31.335 32.658 -82.198 1.00 85.44 378 ASP A CA 1
ATOM 3141 C C . ASP A 1 378 ? 30.273 32.944 -83.278 1.00 85.44 378 ASP A C 1
ATOM 3143 O O . ASP A 1 378 ? 29.964 34.074 -83.655 1.00 85.44 378 ASP A O 1
ATOM 3147 N N . GLY A 1 379 ? 29.723 31.865 -83.839 1.00 84.38 379 GLY A N 1
ATOM 3148 C CA . GLY A 1 379 ? 28.650 31.925 -84.828 1.00 84.38 379 GLY A CA 1
ATOM 3149 C C . GLY A 1 379 ? 29.082 32.426 -86.212 1.00 84.38 379 GLY A C 1
ATOM 3150 O O . GLY A 1 379 ? 30.094 31.996 -86.774 1.00 84.38 379 GLY A O 1
ATOM 3151 N N . VAL A 1 380 ? 28.237 33.267 -86.814 1.00 85.50 380 VAL A N 1
ATOM 3152 C CA . VAL A 1 380 ? 28.443 33.855 -88.145 1.00 85.50 380 VAL A CA 1
ATOM 3153 C C . VAL A 1 380 ? 28.226 35.363 -88.092 1.00 85.50 380 VAL A C 1
ATOM 3155 O O . VAL A 1 380 ? 27.348 35.849 -87.381 1.00 85.50 380 VAL A O 1
ATOM 3158 N N . THR A 1 381 ? 29.007 36.113 -88.861 1.00 84.00 381 THR A N 1
ATOM 3159 C CA . THR A 1 381 ? 28.876 37.570 -88.962 1.00 84.00 381 THR A CA 1
ATOM 3160 C C . THR A 1 381 ? 27.592 37.986 -89.683 1.00 84.00 381 THR A C 1
ATOM 3162 O O . THR A 1 381 ? 26.921 37.170 -90.316 1.00 84.00 381 THR A O 1
ATOM 3165 N N . GLU A 1 382 ? 27.263 39.285 -89.664 1.00 79.75 382 GLU A N 1
ATOM 3166 C CA . GLU A 1 382 ? 26.141 39.847 -90.445 1.00 79.75 382 GLU A CA 1
ATOM 3167 C C . GLU A 1 382 ? 26.261 39.568 -91.959 1.00 79.75 382 GLU A C 1
ATOM 3169 O O . GLU A 1 382 ? 25.257 39.522 -92.668 1.00 79.75 382 GLU A O 1
ATOM 3174 N N . GLU A 1 383 ? 27.485 39.338 -92.448 1.00 80.25 383 GLU A N 1
ATOM 3175 C CA . GLU A 1 383 ? 27.804 38.979 -93.838 1.00 80.25 383 GLU A CA 1
ATOM 3176 C C . GLU A 1 383 ? 27.660 37.468 -94.116 1.00 80.25 383 GLU A C 1
ATOM 3178 O O . GLU A 1 383 ? 27.839 37.027 -95.250 1.00 80.25 383 GLU A O 1
ATOM 3183 N N . GLY A 1 384 ? 27.327 36.668 -93.096 1.00 82.81 384 GLY A N 1
ATOM 3184 C CA . GLY A 1 384 ? 27.180 35.214 -93.178 1.00 82.81 384 GLY A CA 1
ATOM 3185 C C . GLY A 1 384 ? 28.496 34.432 -93.128 1.00 82.81 384 GLY A C 1
ATOM 3186 O O . GLY A 1 384 ? 28.489 33.239 -93.430 1.00 82.81 384 GLY A O 1
ATOM 3187 N N . LEU A 1 385 ? 29.612 35.074 -92.767 1.00 87.62 385 LEU A N 1
ATOM 3188 C CA . LEU A 1 385 ? 30.925 34.425 -92.670 1.00 87.62 385 LEU A CA 1
ATOM 3189 C C . LEU A 1 385 ? 31.117 33.796 -91.285 1.00 87.62 385 LEU A C 1
ATOM 3191 O O . LEU A 1 385 ? 30.702 34.412 -90.304 1.00 87.62 385 LEU A O 1
ATOM 3195 N N . PRO A 1 386 ? 31.785 32.636 -91.161 1.00 89.62 386 PRO A N 1
ATOM 3196 C CA . PRO A 1 386 ? 32.174 32.094 -89.862 1.00 89.62 386 PRO A CA 1
ATOM 3197 C C . PRO A 1 386 ? 32.986 33.108 -89.051 1.00 89.62 386 PRO A C 1
ATOM 3199 O O . PRO A 1 386 ? 33.920 33.727 -89.576 1.00 89.62 386 PRO A O 1
ATOM 3202 N N . HIS A 1 387 ? 32.622 33.276 -87.781 1.00 89.94 387 HIS A N 1
ATOM 3203 C CA . HIS A 1 387 ? 33.313 34.159 -86.847 1.00 89.94 387 HIS A CA 1
ATOM 3204 C C . HIS A 1 387 ? 33.979 33.334 -85.752 1.00 89.94 387 HIS A C 1
ATOM 3206 O O . HIS A 1 387 ? 33.389 32.397 -85.222 1.00 89.94 387 HIS A O 1
ATOM 3212 N N . PHE A 1 388 ? 35.228 33.662 -85.449 1.00 89.88 388 PHE A N 1
ATOM 3213 C CA . PHE A 1 388 ? 36.038 32.988 -84.448 1.00 89.88 388 PHE A CA 1
ATOM 3214 C C . PHE A 1 388 ? 36.603 34.004 -83.458 1.00 89.88 388 PHE A C 1
ATOM 3216 O O . PHE A 1 388 ? 36.973 35.116 -83.832 1.00 89.88 388 PHE A O 1
ATOM 3223 N N . ILE A 1 389 ? 36.746 33.608 -82.199 1.00 88.75 389 ILE A N 1
ATOM 3224 C CA . ILE A 1 389 ? 37.399 34.412 -81.165 1.00 88.75 389 ILE A CA 1
ATOM 3225 C C . ILE A 1 389 ? 38.539 33.598 -80.573 1.00 88.75 389 ILE A C 1
ATOM 3227 O O . ILE A 1 389 ? 38.332 32.508 -80.044 1.00 88.75 389 ILE A O 1
ATOM 3231 N N . GLU A 1 390 ? 39.756 34.128 -80.655 1.00 89.00 390 GLU A N 1
ATOM 3232 C CA . GLU A 1 390 ? 40.921 33.539 -80.011 1.00 89.00 390 GLU A CA 1
ATOM 3233 C C . GLU A 1 390 ? 40.750 33.527 -78.490 1.00 89.00 390 GLU A C 1
ATOM 3235 O O . GLU A 1 390 ? 40.474 34.558 -77.866 1.00 89.00 390 GLU A O 1
ATOM 3240 N N . LEU A 1 391 ? 41.015 32.369 -77.888 1.00 85.81 391 LEU A N 1
ATOM 3241 C CA . LEU A 1 391 ? 41.009 32.190 -76.445 1.00 85.81 391 LEU A CA 1
ATOM 3242 C C . LEU A 1 391 ? 42.053 33.102 -75.782 1.00 85.81 391 LEU A C 1
ATOM 3244 O O . LEU A 1 391 ? 43.260 33.002 -76.048 1.00 85.81 391 LEU A O 1
ATOM 3248 N N . SER A 1 392 ? 41.590 33.974 -74.885 1.00 84.31 392 SER A N 1
ATOM 3249 C CA . SER A 1 392 ? 42.461 34.927 -74.200 1.00 84.31 392 SER A CA 1
ATOM 3250 C C . SER A 1 392 ? 43.402 34.232 -73.212 1.00 84.31 392 SER A C 1
ATOM 3252 O O . SER A 1 392 ? 43.086 33.197 -72.624 1.00 84.31 392 SER A O 1
ATOM 3254 N N . ARG A 1 393 ? 44.559 34.852 -72.943 1.00 81.12 393 ARG A N 1
ATOM 3255 C CA . ARG A 1 393 ? 45.507 34.355 -71.927 1.00 81.12 393 ARG A CA 1
ATOM 3256 C C . ARG A 1 393 ? 44.877 34.251 -70.531 1.00 81.12 393 ARG A C 1
ATOM 3258 O O . ARG A 1 393 ? 45.302 33.420 -69.737 1.00 81.12 393 ARG A O 1
ATOM 3265 N N . MET A 1 394 ? 43.900 35.106 -70.224 1.00 80.75 394 MET A N 1
ATOM 3266 C CA . MET A 1 394 ? 43.182 35.063 -68.949 1.00 80.75 394 MET A CA 1
ATOM 3267 C C . MET A 1 394 ? 42.318 33.805 -68.838 1.00 80.75 394 MET A C 1
ATOM 3269 O O . MET A 1 394 ? 42.405 33.129 -67.821 1.00 80.75 394 MET A O 1
ATOM 3273 N N . GLN A 1 395 ? 41.581 33.452 -69.896 1.00 83.31 395 GLN A N 1
ATOM 3274 C CA . GLN A 1 395 ? 40.759 32.237 -69.934 1.00 83.31 395 GLN A CA 1
ATOM 3275 C C . GLN A 1 395 ? 41.618 30.967 -69.855 1.00 83.31 395 GLN A C 1
ATOM 3277 O O . GLN A 1 395 ? 41.308 30.073 -69.078 1.00 83.31 395 GLN A O 1
ATOM 3282 N N . GLU A 1 396 ? 42.755 30.902 -70.561 1.00 79.81 396 GLU A N 1
ATOM 3283 C CA . GLU A 1 396 ? 43.682 29.759 -70.446 1.00 79.81 396 GLU A CA 1
ATOM 3284 C C . GLU A 1 396 ? 44.219 29.576 -69.019 1.00 79.81 396 GLU A C 1
ATOM 3286 O O . GLU A 1 396 ? 44.288 28.458 -68.508 1.00 79.81 396 GLU A O 1
ATOM 3291 N N . LEU A 1 397 ? 44.603 30.674 -68.360 1.00 85.12 397 LEU A N 1
ATOM 3292 C CA . LEU A 1 397 ? 45.081 30.630 -66.978 1.00 85.12 397 LEU A CA 1
ATOM 3293 C C . LEU A 1 397 ? 43.968 30.236 -66.001 1.00 85.12 397 LEU A C 1
ATOM 3295 O O . LEU A 1 397 ? 44.231 29.488 -65.063 1.00 85.12 397 LEU A O 1
ATOM 3299 N N . GLU A 1 398 ? 42.746 30.716 -66.225 1.00 86.69 398 GLU A N 1
ATOM 3300 C CA . GLU A 1 398 ? 41.567 30.381 -65.425 1.00 86.69 398 GLU A CA 1
ATOM 3301 C C . GLU A 1 398 ? 41.213 28.897 -65.541 1.00 86.69 398 GLU A C 1
ATOM 3303 O O . GLU A 1 398 ? 41.031 28.231 -64.528 1.00 86.69 398 GLU A O 1
ATOM 3308 N N . MET A 1 399 ? 41.240 28.337 -66.747 1.00 83.56 399 MET A N 1
ATOM 3309 C CA . MET A 1 399 ? 41.014 26.911 -66.967 1.00 83.56 399 MET A CA 1
ATOM 3310 C C . MET A 1 399 ? 42.058 26.017 -66.300 1.00 83.56 399 MET A C 1
ATOM 3312 O O . MET A 1 399 ? 41.710 25.015 -65.679 1.00 83.56 399 MET A O 1
ATOM 3316 N N . VAL A 1 400 ? 43.344 26.372 -66.402 1.00 86.50 400 VAL A N 1
ATOM 3317 C CA . VAL A 1 400 ? 44.422 25.637 -65.718 1.00 86.50 400 VAL A CA 1
ATOM 3318 C C . VAL A 1 400 ? 44.255 25.734 -64.200 1.00 86.50 400 VAL A C 1
ATOM 3320 O O . VAL A 1 400 ? 44.457 24.745 -63.494 1.00 86.50 400 VAL A O 1
ATOM 3323 N N . ALA A 1 401 ? 43.858 26.903 -63.690 1.00 86.69 401 ALA A N 1
ATOM 3324 C CA . ALA A 1 401 ? 43.580 27.095 -62.272 1.00 86.69 401 ALA A CA 1
ATOM 3325 C C . ALA A 1 401 ? 42.370 26.269 -61.804 1.00 86.69 401 ALA A C 1
ATOM 3327 O O . ALA A 1 401 ? 42.446 25.648 -60.745 1.00 86.69 401 ALA A O 1
ATOM 3328 N N . LEU A 1 402 ? 41.294 26.201 -62.595 1.00 88.94 402 LEU A N 1
ATOM 3329 C CA . LEU A 1 402 ? 40.104 25.394 -62.309 1.00 88.94 402 LEU A CA 1
ATOM 3330 C C . LEU A 1 402 ? 40.413 23.900 -62.324 1.00 88.94 402 LEU A C 1
ATOM 3332 O O . LEU A 1 402 ? 40.086 23.220 -61.359 1.00 88.94 402 LEU A O 1
ATOM 3336 N N . ALA A 1 403 ? 41.107 23.401 -63.350 1.00 87.69 403 ALA A N 1
ATOM 3337 C CA . ALA A 1 403 ? 41.524 22.001 -63.419 1.00 87.69 403 ALA A CA 1
ATOM 3338 C C . ALA A 1 403 ? 42.416 21.624 -62.224 1.00 87.69 403 ALA A C 1
ATOM 3340 O O . ALA A 1 403 ? 42.179 20.623 -61.552 1.00 87.69 403 ALA A O 1
ATOM 3341 N N . SER A 1 404 ? 43.383 22.484 -61.880 1.00 89.88 404 SER A N 1
ATOM 3342 C CA . SER A 1 404 ? 44.220 22.286 -60.692 1.00 89.88 404 SER A CA 1
ATOM 3343 C C . SER A 1 404 ? 43.416 22.348 -59.386 1.00 89.88 404 SER A C 1
ATOM 3345 O O . SER A 1 404 ? 43.768 21.658 -58.426 1.00 89.88 404 SER A O 1
ATOM 3347 N N . SER A 1 405 ? 42.370 23.178 -59.318 1.00 92.38 405 SER A N 1
ATOM 3348 C CA . SER A 1 405 ? 41.473 23.273 -58.162 1.00 92.38 405 SER A CA 1
ATOM 3349 C C . SER A 1 405 ? 40.619 22.014 -58.025 1.00 92.38 405 SER A C 1
ATOM 3351 O O . SER A 1 405 ? 40.554 21.464 -56.932 1.00 92.38 405 SER A O 1
ATOM 3353 N N . ILE A 1 406 ? 40.039 21.515 -59.121 1.00 92.25 406 ILE A N 1
ATOM 3354 C CA . ILE A 1 406 ? 39.285 20.254 -59.178 1.00 92.25 406 ILE A CA 1
ATOM 3355 C C . ILE A 1 406 ? 40.162 19.092 -58.706 1.00 92.25 406 ILE A C 1
ATOM 3357 O O . ILE A 1 406 ? 39.772 18.377 -57.788 1.00 92.25 406 ILE A O 1
ATOM 3361 N N . ASP A 1 407 ? 41.377 18.950 -59.242 1.00 93.62 407 ASP A N 1
ATOM 3362 C CA . ASP A 1 407 ? 42.319 17.907 -58.813 1.00 93.62 407 ASP A CA 1
ATOM 3363 C C . ASP A 1 407 ? 42.654 18.019 -57.319 1.00 93.62 407 ASP A C 1
ATOM 3365 O O . ASP A 1 407 ? 42.711 17.022 -56.595 1.00 93.62 407 ASP A O 1
ATOM 3369 N N . THR A 1 408 ? 42.855 19.240 -56.818 1.00 93.44 408 THR A N 1
ATOM 3370 C CA . THR A 1 408 ? 43.117 19.478 -55.391 1.00 93.44 408 THR A CA 1
ATOM 3371 C C . THR A 1 408 ? 41.914 19.099 -54.526 1.00 93.44 408 THR A C 1
ATOM 3373 O O . THR A 1 408 ? 42.091 18.461 -53.488 1.00 93.44 408 THR A O 1
ATOM 3376 N N . THR A 1 409 ? 40.700 19.462 -54.938 1.00 93.62 409 THR A N 1
ATOM 3377 C CA . THR A 1 409 ? 39.463 19.141 -54.218 1.00 93.62 409 THR A CA 1
ATOM 3378 C C . THR A 1 409 ? 39.167 17.642 -54.262 1.00 93.62 409 THR A C 1
ATOM 3380 O O . THR A 1 409 ? 38.863 17.069 -53.223 1.00 93.62 409 THR A O 1
ATOM 3383 N N . ASN A 1 410 ? 39.379 16.967 -55.393 1.00 94.00 410 ASN A N 1
ATOM 3384 C CA . ASN A 1 410 ? 39.273 15.509 -55.507 1.00 94.00 410 ASN A CA 1
ATOM 3385 C C . ASN A 1 410 ? 40.262 14.778 -54.588 1.00 94.00 410 ASN A C 1
ATOM 3387 O O . ASN A 1 410 ? 39.897 13.805 -53.927 1.00 94.00 410 ASN A O 1
ATOM 3391 N N . ASN A 1 411 ? 41.497 15.274 -54.473 1.00 94.50 411 ASN A N 1
ATOM 3392 C CA . ASN A 1 411 ? 42.462 14.736 -53.512 1.00 94.50 411 ASN A CA 1
ATOM 3393 C C . ASN A 1 411 ? 42.010 14.941 -52.056 1.00 94.50 411 ASN A C 1
ATOM 3395 O O . ASN A 1 411 ? 42.219 14.056 -51.226 1.00 94.50 411 ASN A O 1
ATOM 3399 N N . LYS A 1 412 ? 41.370 16.077 -51.739 1.00 95.06 412 LYS A N 1
ATOM 3400 C CA . LYS A 1 412 ? 40.763 16.303 -50.418 1.00 95.06 412 LYS A CA 1
ATOM 3401 C C . LYS A 1 412 ? 39.594 15.355 -50.163 1.00 95.06 412 LYS A C 1
ATOM 3403 O O . LYS A 1 412 ? 39.580 14.743 -49.108 1.00 95.06 412 LYS A O 1
ATOM 3408 N N . ILE A 1 413 ? 38.691 15.160 -51.129 1.00 95.38 413 ILE A N 1
ATOM 3409 C CA . ILE A 1 413 ? 37.589 14.186 -51.031 1.00 95.38 413 ILE A CA 1
ATOM 3410 C C . ILE A 1 413 ? 38.143 12.797 -50.718 1.00 95.38 413 ILE A C 1
ATOM 3412 O O . ILE A 1 413 ? 37.689 12.161 -49.774 1.00 95.38 413 ILE A O 1
ATOM 3416 N N . ALA A 1 414 ? 39.152 12.338 -51.464 1.00 94.88 414 ALA A N 1
ATOM 3417 C CA . ALA A 1 414 ? 39.761 11.029 -51.238 1.00 94.88 414 ALA A CA 1
ATOM 3418 C C . ALA A 1 414 ? 40.395 10.909 -49.840 1.00 94.88 414 ALA A C 1
ATOM 3420 O O . ALA A 1 414 ? 40.272 9.873 -49.187 1.00 94.88 414 ALA A O 1
ATOM 3421 N N . TYR A 1 415 ? 41.047 11.972 -49.361 1.00 95.31 415 TYR A N 1
ATOM 3422 C CA . TYR A 1 415 ? 41.608 12.019 -48.014 1.00 95.31 415 TYR A CA 1
ATOM 3423 C C . TYR A 1 415 ? 40.520 11.989 -46.926 1.00 95.31 415 TYR A C 1
ATOM 3425 O O . TYR A 1 415 ? 40.605 11.171 -46.011 1.00 95.31 415 TYR A O 1
ATOM 3433 N N . THR A 1 416 ? 39.487 12.829 -47.033 1.00 94.00 416 THR A N 1
ATOM 3434 C CA . THR A 1 416 ? 38.379 12.893 -46.067 1.00 94.00 416 THR A CA 1
ATOM 3435 C C . THR A 1 416 ? 37.559 11.600 -46.078 1.00 94.00 416 THR A C 1
ATOM 3437 O O . THR A 1 416 ? 37.216 11.093 -45.015 1.00 94.00 416 THR A O 1
ATOM 3440 N N . ALA A 1 417 ? 37.341 10.981 -47.242 1.00 94.31 417 ALA A N 1
ATOM 3441 C CA . ALA A 1 417 ? 36.711 9.662 -47.355 1.00 94.31 417 ALA A CA 1
ATOM 3442 C C . ALA A 1 417 ? 37.531 8.565 -46.655 1.00 94.31 417 ALA A C 1
ATOM 3444 O O . ALA A 1 417 ? 36.975 7.752 -45.926 1.00 94.31 417 ALA A O 1
ATOM 3445 N N . SER A 1 418 ? 38.862 8.586 -46.781 1.00 95.69 418 SER A N 1
ATOM 3446 C CA . SER A 1 418 ? 39.720 7.664 -46.025 1.00 95.69 418 SER A CA 1
ATOM 3447 C C . SER A 1 418 ? 39.608 7.876 -44.512 1.00 95.69 418 SER A C 1
ATOM 3449 O O . SER A 1 418 ? 39.682 6.906 -43.762 1.00 95.69 418 SER A O 1
ATOM 3451 N N . LYS A 1 419 ? 39.447 9.124 -44.048 1.00 94.94 419 LYS A N 1
ATOM 3452 C CA . LYS A 1 419 ? 39.237 9.437 -42.624 1.00 94.94 419 LYS A CA 1
ATOM 3453 C C . LYS A 1 419 ? 37.868 8.977 -42.131 1.00 94.94 419 LYS A C 1
ATOM 3455 O O . LYS A 1 419 ? 37.785 8.408 -41.046 1.00 94.94 419 LYS A O 1
ATOM 3460 N N . TYR A 1 420 ? 36.835 9.158 -42.950 1.00 95.62 420 TYR A N 1
ATOM 3461 C CA . TYR A 1 420 ? 35.497 8.628 -42.711 1.00 95.62 420 TYR A CA 1
ATOM 3462 C C . TYR 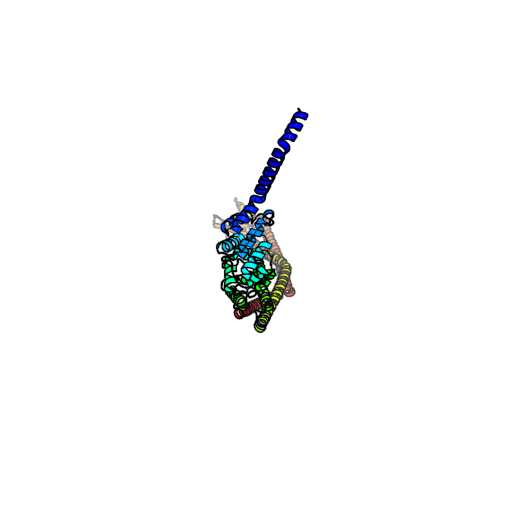A 1 420 ? 35.526 7.101 -42.540 1.00 95.62 420 TYR A C 1
ATOM 3464 O O . TYR A 1 420 ? 35.030 6.591 -41.539 1.00 95.62 420 TYR A O 1
ATOM 3472 N N . ASP A 1 421 ? 36.168 6.375 -43.460 1.00 94.00 421 ASP A N 1
ATOM 3473 C CA . ASP A 1 421 ? 36.261 4.911 -43.405 1.00 94.00 421 ASP A CA 1
ATOM 3474 C C . ASP A 1 421 ? 37.043 4.422 -42.171 1.00 94.00 421 ASP A C 1
ATOM 3476 O O . ASP A 1 421 ? 36.622 3.477 -41.499 1.00 94.00 421 ASP A O 1
ATOM 3480 N N . GLU A 1 422 ? 38.163 5.077 -41.835 1.00 94.19 422 GLU A N 1
ATOM 3481 C CA . GLU A 1 422 ? 38.937 4.792 -40.616 1.00 94.19 422 GLU A CA 1
ATOM 3482 C C . GLU A 1 422 ? 38.083 4.966 -39.350 1.00 94.19 422 GLU A C 1
ATOM 3484 O O . GLU A 1 422 ? 38.090 4.101 -38.469 1.00 94.19 422 GLU A O 1
ATOM 3489 N N . LEU A 1 423 ? 37.334 6.069 -39.262 1.00 94.12 423 LEU A N 1
ATOM 3490 C CA . LEU A 1 423 ? 36.480 6.369 -38.118 1.00 94.12 423 LEU A CA 1
ATOM 3491 C C . LEU A 1 423 ? 35.279 5.417 -38.035 1.00 94.12 423 LEU A C 1
ATOM 3493 O O . LEU A 1 423 ? 34.943 4.958 -36.946 1.00 94.12 423 LEU A O 1
ATOM 3497 N N . TYR A 1 424 ? 34.673 5.061 -39.168 1.00 93.81 424 TYR A N 1
ATOM 3498 C CA . TYR A 1 424 ? 33.584 4.087 -39.228 1.00 93.81 424 TYR A CA 1
ATOM 3499 C C . TYR A 1 424 ? 34.020 2.715 -38.695 1.00 93.81 424 TYR A C 1
ATOM 3501 O O . TYR A 1 424 ? 33.325 2.117 -37.871 1.00 93.81 424 TYR A O 1
ATOM 3509 N N . LEU A 1 425 ? 35.197 2.234 -39.110 1.00 93.62 425 LEU A N 1
ATOM 3510 C CA . LEU A 1 425 ? 35.762 0.980 -38.606 1.00 93.62 425 LEU A CA 1
ATOM 3511 C C . LEU A 1 425 ? 36.076 1.052 -37.109 1.00 93.62 425 LEU A C 1
ATOM 3513 O O . LEU A 1 425 ? 35.827 0.086 -36.391 1.00 93.62 425 LEU A O 1
ATOM 3517 N N . LEU A 1 426 ? 36.581 2.190 -36.625 1.00 91.00 426 LEU A N 1
ATOM 3518 C CA . LEU A 1 426 ? 36.822 2.409 -35.199 1.00 91.00 426 LEU A CA 1
ATOM 3519 C C . LEU A 1 426 ? 35.518 2.398 -34.383 1.00 91.00 426 LEU A C 1
ATOM 3521 O O . LEU A 1 426 ? 35.499 1.855 -33.280 1.00 91.00 426 LEU A O 1
ATOM 3525 N N . ILE A 1 427 ? 34.435 2.983 -34.905 1.00 89.69 427 ILE A N 1
ATOM 3526 C CA . ILE A 1 427 ? 33.112 2.954 -34.265 1.00 89.69 427 ILE A CA 1
ATOM 3527 C C . ILE A 1 427 ? 32.599 1.515 -34.170 1.00 89.69 427 ILE A C 1
ATOM 3529 O O . ILE A 1 427 ? 32.170 1.108 -33.094 1.00 89.69 427 ILE A O 1
ATOM 3533 N N . GLN A 1 428 ? 32.682 0.740 -35.255 1.00 88.25 428 GLN A N 1
ATOM 3534 C CA . GLN A 1 428 ? 32.270 -0.669 -35.253 1.00 88.25 428 GLN A CA 1
ATOM 3535 C C . GLN A 1 428 ? 33.095 -1.507 -34.272 1.00 88.25 428 GLN A C 1
ATOM 3537 O O . GLN A 1 428 ? 32.525 -2.197 -33.435 1.00 88.25 428 GLN A O 1
ATOM 3542 N N . ASP A 1 429 ? 34.423 -1.361 -34.278 1.00 88.56 429 ASP A N 1
ATOM 3543 C CA . ASP A 1 429 ? 35.296 -2.044 -33.316 1.00 88.56 429 ASP A CA 1
ATOM 3544 C C . ASP A 1 429 ? 34.957 -1.660 -31.864 1.00 88.56 429 ASP A C 1
ATOM 3546 O O . ASP A 1 429 ? 34.942 -2.508 -30.973 1.00 88.56 429 ASP A O 1
ATOM 3550 N N . LYS A 1 430 ? 34.617 -0.390 -31.607 1.00 85.56 430 LYS A N 1
ATOM 3551 C CA . LYS A 1 430 ? 34.150 0.047 -30.286 1.00 85.56 430 LYS A CA 1
ATOM 3552 C C . LYS A 1 430 ? 32.801 -0.555 -29.908 1.00 85.56 430 LYS A C 1
ATOM 3554 O O . LYS A 1 430 ? 32.638 -0.915 -28.748 1.00 85.56 430 LYS A O 1
ATOM 3559 N N . ILE A 1 431 ? 31.850 -0.680 -30.828 1.00 85.88 431 ILE A N 1
ATOM 3560 C CA . ILE A 1 431 ? 30.562 -1.338 -30.559 1.00 85.88 431 ILE A CA 1
ATOM 3561 C C . ILE A 1 431 ? 30.799 -2.813 -30.213 1.00 85.88 431 ILE A C 1
ATOM 3563 O O . ILE A 1 431 ? 30.425 -3.240 -29.118 1.00 85.88 431 ILE A O 1
ATOM 3567 N N . ASP A 1 432 ? 31.529 -3.533 -31.066 1.00 84.38 432 ASP A N 1
ATOM 3568 C CA . ASP A 1 432 ? 31.828 -4.959 -30.903 1.00 84.38 432 ASP A CA 1
ATOM 3569 C C . ASP A 1 432 ? 32.576 -5.256 -29.591 1.00 84.38 432 ASP A C 1
ATOM 3571 O O . ASP A 1 432 ? 32.300 -6.250 -28.915 1.00 84.38 432 ASP A O 1
ATOM 3575 N N . ASN A 1 433 ? 33.506 -4.379 -29.191 1.00 84.00 433 ASN A N 1
ATOM 3576 C CA . ASN A 1 433 ? 34.329 -4.573 -27.993 1.00 84.00 433 ASN A CA 1
ATOM 3577 C C . ASN A 1 433 ? 33.761 -3.932 -26.715 1.00 84.00 433 ASN A C 1
ATOM 3579 O O . ASN A 1 433 ? 34.202 -4.288 -25.620 1.00 84.00 433 ASN A O 1
ATOM 3583 N N . SER A 1 434 ? 32.818 -2.990 -26.813 1.00 81.94 434 SER A N 1
ATOM 3584 C CA . SER A 1 434 ? 32.193 -2.358 -25.635 1.00 81.94 434 SER A CA 1
ATOM 3585 C C . SER A 1 434 ? 31.190 -3.278 -24.943 1.00 81.94 434 SER A C 1
ATOM 3587 O O . SER A 1 434 ? 30.969 -3.145 -23.742 1.00 81.94 434 SER A O 1
ATOM 3589 N N . GLY A 1 435 ? 30.611 -4.232 -25.679 1.00 84.25 435 GLY A N 1
ATOM 3590 C CA . GLY A 1 435 ? 29.528 -5.076 -25.177 1.00 84.25 435 GLY A CA 1
ATOM 3591 C C . GLY A 1 435 ? 28.167 -4.372 -25.174 1.00 84.25 435 GLY A C 1
ATOM 3592 O O . GLY A 1 435 ? 27.268 -4.815 -24.460 1.00 84.25 435 GLY A O 1
ATOM 3593 N N . LEU A 1 436 ? 27.998 -3.298 -25.958 1.00 86.31 436 LEU A N 1
ATOM 3594 C CA . LEU A 1 436 ? 26.735 -2.561 -26.074 1.00 86.31 436 LEU A CA 1
ATOM 3595 C C . LEU A 1 436 ? 25.579 -3.470 -26.521 1.00 86.31 436 LEU A C 1
ATOM 3597 O O . LEU A 1 436 ? 24.524 -3.457 -25.889 1.00 86.31 436 LEU A O 1
ATOM 3601 N N . ASP A 1 437 ? 25.799 -4.306 -27.536 1.00 87.25 437 ASP A N 1
ATOM 3602 C CA . ASP A 1 437 ? 24.787 -5.248 -28.033 1.00 87.25 437 ASP A CA 1
ATOM 3603 C C . ASP A 1 437 ? 24.441 -6.310 -26.983 1.00 87.25 437 ASP A C 1
ATOM 3605 O O . ASP A 1 437 ? 23.270 -6.572 -26.717 1.00 87.25 437 ASP A O 1
ATOM 3609 N N . GLN A 1 438 ? 25.450 -6.848 -26.288 1.00 89.38 438 GLN A N 1
ATOM 3610 C CA . GLN A 1 438 ? 25.235 -7.794 -25.186 1.00 89.38 438 GLN A CA 1
ATOM 3611 C C . GLN A 1 438 ? 24.427 -7.156 -24.047 1.00 89.38 438 GLN A C 1
ATOM 3613 O O . GLN A 1 438 ? 23.557 -7.798 -23.467 1.00 89.38 438 GLN A O 1
ATOM 3618 N N . ASN A 1 439 ? 24.689 -5.888 -23.718 1.00 92.25 439 ASN A N 1
ATOM 3619 C CA . ASN A 1 439 ? 23.927 -5.157 -22.709 1.00 92.25 439 ASN A CA 1
ATOM 3620 C C . ASN A 1 439 ? 22.467 -4.939 -23.141 1.00 92.25 439 ASN A C 1
ATOM 3622 O O . ASN A 1 439 ? 21.567 -5.116 -22.321 1.00 92.25 439 ASN A O 1
ATOM 3626 N N . GLN A 1 440 ? 22.220 -4.628 -24.418 1.00 91.44 440 GLN A N 1
ATOM 3627 C CA . GLN A 1 440 ? 20.863 -4.510 -24.960 1.00 91.44 440 GLN A CA 1
ATOM 3628 C C . GLN A 1 440 ? 20.104 -5.843 -24.913 1.00 91.44 440 GLN A C 1
ATOM 3630 O O . GLN A 1 440 ? 18.961 -5.867 -24.459 1.00 91.44 440 GLN A O 1
ATOM 3635 N N . GLU A 1 441 ? 20.742 -6.953 -25.294 1.00 94.06 441 GLU A N 1
ATOM 3636 C CA . GLU A 1 441 ? 20.154 -8.295 -25.176 1.00 94.06 441 GLU A CA 1
ATOM 3637 C C . GLU A 1 441 ? 19.837 -8.652 -23.714 1.00 94.06 441 GLU A C 1
ATOM 3639 O O . GLU A 1 441 ? 18.780 -9.215 -23.416 1.00 94.06 441 GLU A O 1
ATOM 3644 N N . LEU A 1 442 ? 20.726 -8.296 -22.777 1.00 94.69 442 LEU A N 1
ATOM 3645 C CA . LEU A 1 442 ? 20.500 -8.498 -21.344 1.00 94.69 442 LEU A CA 1
ATOM 3646 C C . LEU A 1 442 ? 19.330 -7.656 -20.820 1.00 94.69 442 LEU A C 1
ATOM 3648 O O . LEU A 1 442 ? 18.534 -8.178 -20.043 1.00 94.69 442 LEU A O 1
ATOM 3652 N N . LEU A 1 443 ? 19.190 -6.398 -21.255 1.00 95.31 443 LEU A N 1
ATOM 3653 C CA . LEU A 1 443 ? 18.041 -5.547 -20.920 1.00 95.31 443 LEU A CA 1
ATOM 3654 C C . LEU A 1 443 ? 16.730 -6.138 -21.453 1.00 95.31 443 LEU A C 1
ATOM 3656 O O . LEU A 1 443 ? 15.747 -6.209 -20.720 1.00 95.31 443 LEU A O 1
ATOM 3660 N N . GLU A 1 444 ? 16.707 -6.621 -22.697 1.00 95.69 444 GLU A N 1
ATOM 3661 C CA . GLU A 1 444 ? 15.518 -7.262 -23.270 1.00 95.69 444 GLU A CA 1
ATOM 3662 C C . GLU A 1 444 ? 15.142 -8.546 -22.511 1.00 95.69 444 GLU A C 1
ATOM 3664 O O . GLU A 1 444 ? 13.974 -8.778 -22.180 1.00 95.69 444 GLU A O 1
ATOM 3669 N N . ALA A 1 445 ? 16.130 -9.378 -22.173 1.00 95.62 445 ALA A N 1
ATOM 3670 C CA . ALA A 1 445 ? 15.913 -10.562 -21.349 1.00 95.62 445 ALA A CA 1
ATOM 3671 C C . ALA A 1 445 ? 15.397 -10.198 -19.945 1.00 95.62 445 ALA A C 1
ATOM 3673 O O . ALA A 1 445 ? 14.499 -10.873 -19.433 1.00 95.62 445 ALA A O 1
ATOM 3674 N N . LEU A 1 446 ? 15.923 -9.127 -19.342 1.00 96.81 446 LEU A N 1
ATOM 3675 C CA . LEU A 1 446 ? 15.503 -8.626 -18.036 1.00 96.81 446 LEU A CA 1
ATOM 3676 C C . LEU A 1 446 ? 14.044 -8.155 -18.057 1.00 96.81 446 LEU A C 1
ATOM 3678 O O . LEU A 1 446 ? 13.264 -8.569 -17.201 1.00 96.81 446 LEU A O 1
ATOM 3682 N N . TYR A 1 447 ? 13.640 -7.380 -19.067 1.00 95.94 447 TYR A N 1
ATOM 3683 C CA . TYR A 1 447 ? 12.255 -6.923 -19.210 1.00 95.94 447 TYR A CA 1
ATOM 3684 C C . TYR A 1 447 ? 11.265 -8.079 -19.358 1.00 95.94 447 TYR A C 1
ATOM 3686 O O . TYR A 1 447 ? 10.200 -8.072 -18.739 1.00 95.94 447 TYR A O 1
ATOM 3694 N N . ASN A 1 448 ? 11.639 -9.125 -20.098 1.00 96.00 448 ASN A N 1
ATOM 3695 C CA . ASN A 1 448 ? 10.830 -10.338 -20.191 1.00 96.00 448 ASN A CA 1
ATOM 3696 C C . ASN A 1 448 ? 10.697 -11.064 -18.837 1.00 96.00 448 ASN A C 1
ATOM 3698 O O . ASN A 1 448 ? 9.630 -11.594 -18.518 1.00 96.00 448 ASN A O 1
ATOM 3702 N N . GLN A 1 449 ? 11.759 -11.089 -18.024 1.00 96.44 449 GLN A N 1
ATOM 3703 C CA . GLN A 1 449 ? 11.711 -11.658 -16.672 1.00 96.44 449 GLN A CA 1
ATOM 3704 C C . GLN A 1 449 ? 10.842 -10.821 -15.728 1.00 96.44 449 GLN A C 1
ATOM 3706 O O . GLN A 1 449 ? 10.052 -11.399 -14.981 1.00 96.44 449 GLN A O 1
ATOM 3711 N N . MET A 1 450 ? 10.945 -9.490 -15.790 1.00 96.25 450 MET A N 1
ATOM 3712 C CA . MET A 1 450 ? 10.127 -8.565 -15.001 1.00 96.25 450 MET A CA 1
ATOM 3713 C C . MET A 1 450 ? 8.639 -8.733 -15.318 1.00 96.25 450 MET A C 1
ATOM 3715 O O . MET A 1 450 ? 7.864 -8.988 -14.402 1.00 96.25 450 MET A O 1
ATOM 3719 N N . ALA A 1 451 ? 8.249 -8.738 -16.597 1.00 95.56 451 ALA A N 1
ATOM 3720 C CA . ALA A 1 451 ? 6.854 -8.934 -17.008 1.00 95.56 451 ALA A CA 1
ATOM 3721 C C . ALA A 1 451 ? 6.279 -10.299 -16.563 1.00 95.56 451 ALA A C 1
ATOM 3723 O O . ALA A 1 451 ? 5.115 -10.417 -16.166 1.00 95.56 451 ALA A O 1
ATOM 3724 N N . ASN A 1 452 ? 7.101 -11.356 -16.592 1.00 95.88 452 ASN A N 1
ATOM 3725 C CA . ASN A 1 452 ? 6.708 -12.666 -16.069 1.00 95.88 452 ASN A CA 1
ATOM 3726 C C . ASN A 1 452 ? 6.498 -12.623 -14.544 1.00 95.88 452 ASN A C 1
ATOM 3728 O O . ASN A 1 452 ? 5.518 -13.166 -14.033 1.00 95.88 452 ASN A O 1
ATOM 3732 N N . LEU A 1 453 ? 7.397 -11.955 -13.815 1.00 96.25 453 LEU A N 1
ATOM 3733 C CA . LEU A 1 453 ? 7.286 -11.761 -12.371 1.00 96.25 453 LEU A CA 1
ATOM 3734 C C . LEU A 1 453 ? 6.055 -10.937 -11.988 1.00 96.25 453 LEU A C 1
ATOM 3736 O O . LEU A 1 453 ? 5.355 -11.348 -11.070 1.00 96.25 453 LEU A O 1
ATOM 3740 N N . GLU A 1 454 ? 5.744 -9.858 -12.708 1.00 95.56 454 GLU A N 1
ATOM 3741 C CA . GLU A 1 454 ? 4.519 -9.067 -12.511 1.00 95.56 454 GLU A CA 1
ATOM 3742 C C . GLU A 1 454 ? 3.269 -9.935 -12.637 1.00 95.56 454 GLU A C 1
ATOM 3744 O O . GLU A 1 454 ? 2.411 -9.915 -11.758 1.00 95.56 454 GLU A O 1
ATOM 3749 N N . THR A 1 455 ? 3.201 -10.771 -13.677 1.00 96.19 455 THR A N 1
ATOM 3750 C CA . THR A 1 455 ? 2.081 -11.708 -13.863 1.00 96.19 455 THR A CA 1
ATOM 3751 C C . THR A 1 455 ? 1.947 -12.643 -12.658 1.00 96.19 455 THR A C 1
ATOM 3753 O O . THR A 1 455 ? 0.866 -12.800 -12.105 1.00 96.19 455 THR A O 1
ATOM 3756 N N . ARG A 1 456 ? 3.061 -13.207 -12.177 1.00 97.00 456 ARG A N 1
ATOM 3757 C CA . ARG A 1 456 ? 3.061 -14.100 -11.006 1.00 97.00 456 ARG A CA 1
ATOM 3758 C C . ARG A 1 456 ? 2.708 -13.379 -9.703 1.00 97.00 456 ARG A C 1
ATOM 3760 O O . ARG A 1 456 ? 2.117 -13.998 -8.822 1.00 97.00 456 ARG A O 1
ATOM 3767 N N . ILE A 1 457 ? 3.092 -12.109 -9.555 1.00 96.81 457 ILE A N 1
ATOM 3768 C CA . ILE A 1 457 ? 2.714 -11.256 -8.418 1.00 96.81 457 ILE A CA 1
ATOM 3769 C C . ILE A 1 457 ? 1.202 -11.037 -8.427 1.00 96.81 457 ILE A C 1
ATOM 3771 O O . ILE A 1 457 ? 0.570 -11.215 -7.388 1.00 96.81 457 ILE A O 1
ATOM 3775 N N . LEU A 1 458 ? 0.624 -10.716 -9.589 1.00 95.56 458 LEU A N 1
ATOM 3776 C CA . LEU A 1 458 ? -0.821 -10.547 -9.759 1.00 95.56 458 LEU A CA 1
ATOM 3777 C C . LEU A 1 458 ? -1.585 -11.843 -9.462 1.00 95.56 458 LEU A C 1
ATOM 3779 O O . LEU A 1 458 ? -2.515 -11.813 -8.661 1.00 95.56 458 LEU A O 1
ATOM 3783 N N . ASP A 1 459 ? -1.140 -12.980 -10.000 1.00 96.19 459 ASP A N 1
ATOM 3784 C CA . ASP A 1 459 ? -1.748 -14.286 -9.713 1.00 96.19 459 ASP A CA 1
ATOM 3785 C C . ASP A 1 459 ? -1.699 -14.601 -8.205 1.00 96.19 459 ASP A C 1
ATOM 3787 O O . ASP A 1 459 ? -2.668 -15.060 -7.599 1.00 96.19 459 ASP A O 1
ATOM 3791 N N . GLN A 1 460 ? -0.557 -14.346 -7.555 1.00 96.38 460 GLN A N 1
ATOM 3792 C CA . GLN A 1 460 ? -0.394 -14.628 -6.129 1.00 96.38 460 GLN A CA 1
ATOM 3793 C C . GLN A 1 460 ? -1.200 -13.670 -5.242 1.00 96.38 460 GLN A C 1
ATOM 3795 O O . GLN A 1 460 ? -1.665 -14.080 -4.172 1.00 96.38 460 GLN A O 1
ATOM 3800 N N . LYS A 1 461 ? -1.361 -12.417 -5.676 1.00 95.69 461 LYS A N 1
ATOM 3801 C CA . LYS A 1 461 ? -2.249 -11.424 -5.069 1.00 95.69 461 LYS A CA 1
ATOM 3802 C C . LYS A 1 461 ? -3.702 -11.910 -5.126 1.00 95.69 461 LYS A C 1
ATOM 3804 O O . LYS A 1 461 ? -4.330 -11.987 -4.072 1.00 95.69 461 LYS A O 1
ATOM 3809 N N . GLU A 1 462 ? -4.185 -12.329 -6.296 1.00 95.62 462 GLU A N 1
ATOM 3810 C CA . GLU A 1 462 ? -5.551 -12.844 -6.489 1.00 95.62 462 GLU A CA 1
ATOM 3811 C C . GLU A 1 462 ? -5.823 -14.059 -5.588 1.00 95.62 462 GLU A C 1
ATOM 3813 O O . GLU A 1 462 ? -6.849 -14.143 -4.917 1.00 95.62 462 GLU A O 1
ATOM 3818 N N . VAL A 1 463 ? -4.845 -14.960 -5.440 1.00 95.88 463 VAL A N 1
ATOM 3819 C CA . VAL A 1 463 ? -4.947 -16.102 -4.514 1.00 95.88 463 VAL A CA 1
ATOM 3820 C C . VAL A 1 463 ? -5.152 -15.669 -3.053 1.00 95.88 463 VAL A C 1
ATOM 3822 O O . VAL A 1 463 ? -5.818 -16.378 -2.291 1.00 95.88 463 VAL A O 1
ATOM 3825 N N . ILE A 1 464 ? -4.564 -14.549 -2.616 1.00 95.38 464 ILE A N 1
ATOM 3826 C CA . ILE A 1 464 ? -4.786 -14.006 -1.266 1.00 95.38 464 ILE A CA 1
ATOM 3827 C C . ILE A 1 464 ? -6.172 -13.362 -1.186 1.00 95.38 464 ILE A C 1
ATOM 3829 O O . ILE A 1 464 ? -6.907 -13.648 -0.240 1.00 95.38 464 ILE A O 1
ATOM 3833 N N . GLU A 1 465 ? -6.542 -12.556 -2.179 1.00 95.19 465 GLU A N 1
ATOM 3834 C CA . GLU A 1 465 ? -7.855 -11.907 -2.274 1.00 95.19 465 GLU A CA 1
ATOM 3835 C C . GLU A 1 465 ? -8.993 -12.931 -2.181 1.00 95.19 465 GLU A C 1
ATOM 3837 O O . GLU A 1 465 ? -9.837 -12.844 -1.286 1.00 95.19 465 GLU A O 1
ATOM 3842 N N . GLU A 1 466 ? -8.953 -13.983 -2.999 1.00 94.38 466 GLU A N 1
ATOM 3843 C CA . GLU A 1 466 ? -9.947 -15.060 -2.994 1.00 94.38 466 GLU A CA 1
ATOM 3844 C C . GLU A 1 466 ? -9.950 -15.867 -1.691 1.00 94.38 466 GLU A C 1
ATOM 3846 O O . GLU A 1 466 ? -11.003 -16.277 -1.197 1.00 94.38 466 GLU A O 1
ATOM 3851 N N . ALA A 1 467 ? -8.772 -16.134 -1.116 1.00 90.88 467 ALA A N 1
ATOM 3852 C CA . ALA A 1 467 ? -8.664 -16.952 0.088 1.00 90.88 467 ALA A CA 1
ATOM 3853 C C . ALA A 1 467 ? -9.273 -16.285 1.326 1.00 90.88 467 ALA A C 1
ATOM 3855 O O . ALA A 1 467 ? -9.668 -17.012 2.242 1.00 90.88 467 ALA A O 1
ATOM 3856 N N . PHE A 1 468 ? -9.307 -14.952 1.356 1.00 89.19 468 PHE A N 1
ATOM 3857 C CA . PHE A 1 468 ? -9.732 -14.163 2.511 1.00 89.19 468 PHE A CA 1
ATOM 3858 C C . PHE A 1 468 ? -10.928 -13.245 2.224 1.00 89.19 468 PHE A C 1
ATOM 3860 O O . PHE A 1 468 ? -11.408 -12.597 3.145 1.00 89.19 468 PHE A O 1
ATOM 3867 N N . GLY A 1 469 ? -11.448 -13.218 0.993 1.00 89.75 469 GLY A N 1
ATOM 3868 C CA . GLY A 1 469 ? -12.584 -12.371 0.621 1.00 89.75 469 GLY A CA 1
ATOM 3869 C C . GLY A 1 469 ? -12.242 -10.880 0.627 1.00 89.75 469 GLY A C 1
ATOM 3870 O O . GLY A 1 469 ? -13.069 -10.063 1.017 1.00 89.75 469 GLY A O 1
ATOM 3871 N N . VAL A 1 470 ? -11.012 -10.531 0.248 1.00 94.00 470 VAL A N 1
ATOM 3872 C CA . VAL A 1 470 ? -10.568 -9.135 0.120 1.00 94.00 470 VAL A CA 1
ATOM 3873 C C . VAL A 1 470 ? -10.839 -8.677 -1.308 1.00 94.00 470 VAL A C 1
ATOM 3875 O O . VAL A 1 470 ? -10.501 -9.390 -2.246 1.00 94.00 470 VAL A O 1
ATOM 3878 N N . GLY A 1 471 ? -11.465 -7.511 -1.477 1.00 92.12 471 GLY A N 1
ATOM 3879 C CA . GLY A 1 471 ? -11.835 -6.995 -2.795 1.00 92.12 471 GLY A CA 1
ATOM 3880 C C . GLY A 1 471 ? -10.645 -6.478 -3.601 1.00 92.12 471 GLY A C 1
ATOM 3881 O O . GLY A 1 471 ? -10.569 -6.733 -4.798 1.00 92.12 471 GLY A O 1
ATOM 3882 N N . GLU A 1 472 ? -9.725 -5.760 -2.951 1.00 95.00 472 GLU A N 1
ATOM 3883 C CA . GLU A 1 472 ? -8.508 -5.246 -3.583 1.00 95.00 472 GLU A CA 1
ATOM 3884 C C . GLU A 1 472 ? -7.339 -5.203 -2.587 1.00 95.00 472 GLU A C 1
ATOM 3886 O O . GLU A 1 472 ? -7.384 -4.515 -1.565 1.00 95.00 472 GLU A O 1
ATOM 3891 N N . LEU A 1 473 ? -6.276 -5.940 -2.904 1.00 95.69 473 LEU A N 1
ATOM 3892 C CA . LEU A 1 473 ? -5.008 -5.962 -2.185 1.00 95.69 473 LEU A CA 1
ATOM 3893 C C . LEU A 1 473 ? -3.957 -5.157 -2.961 1.00 95.69 473 LEU A C 1
ATOM 3895 O O . LEU A 1 473 ? -3.517 -5.540 -4.045 1.00 95.69 473 LEU A O 1
ATOM 3899 N N . GLU A 1 474 ? -3.524 -4.026 -2.430 1.00 95.00 474 GLU A N 1
ATOM 3900 C CA . GLU A 1 474 ? -2.573 -3.149 -3.112 1.00 95.00 474 GLU A CA 1
ATOM 3901 C C . GLU A 1 474 ? -1.121 -3.582 -2.845 1.00 95.00 474 GLU A C 1
ATOM 3903 O O . GLU A 1 474 ? -0.705 -3.759 -1.697 1.00 95.00 474 GLU A O 1
ATOM 3908 N N . VAL A 1 475 ? -0.327 -3.706 -3.913 1.00 92.56 475 VAL A N 1
ATOM 3909 C CA . VAL A 1 475 ? 1.109 -4.031 -3.874 1.00 92.56 475 VAL A CA 1
ATOM 3910 C C . VAL A 1 475 ? 1.904 -2.953 -4.610 1.00 92.56 475 VAL A C 1
ATOM 3912 O O . VAL A 1 475 ? 1.447 -2.435 -5.629 1.00 92.56 475 VAL A O 1
ATOM 3915 N N . TYR A 1 476 ? 3.083 -2.607 -4.092 1.00 79.12 476 TYR A N 1
ATOM 3916 C CA . TYR A 1 476 ? 4.001 -1.661 -4.730 1.00 79.12 476 TYR A CA 1
ATOM 3917 C C . TYR A 1 476 ? 5.098 -2.401 -5.500 1.00 79.12 476 TYR A C 1
ATOM 3919 O O . TYR A 1 476 ? 5.597 -3.424 -5.027 1.00 79.12 476 TYR A O 1
ATOM 3927 N N . TYR A 1 477 ? 5.463 -1.848 -6.658 1.00 67.56 477 TYR A N 1
ATOM 3928 C CA . TYR A 1 477 ? 6.548 -2.306 -7.530 1.00 67.56 477 TYR A CA 1
ATOM 3929 C C . TYR A 1 477 ? 7.813 -1.452 -7.383 1.00 67.56 477 TYR A C 1
ATOM 3931 O O . TYR A 1 477 ? 7.716 -0.272 -6.967 1.00 67.56 477 TYR A O 1
#

Foldseek 3Di:
DVVVVVVVCVVCVVVVVVVVVVVVVVVVCVVCVLQVQLVVCLVVVNLVSLLVSLVVPLQPPVSCPDPSNVSSLVSLLVVVPPSSLVSCLVCLLSHDPVSNLSSLVSCLVVVHDRPQCQSLLVVLLVLDDDPSSLSRLQSDDLVRNQQNVCSNQNQEHPDDPSSLSSLLSRQVSHPAAHASPRHHYQLCSLLVVVVPDVSSLSNLLRHDLQSSQVRNLVVLLPDEDALVSVLSSLVSNVVSVSDDPVLSVLLCVLSVVLVVLVVVLVVLVVVLVVLVVLLVVLCVVLVVLVVVLVVLVVLLVVLVVVLVVLVVVLVVLPQKDWAKWQWADADPVQKTWTARWDQDPVGFTDHDPAIAIEHEQDDDDPHGGIDTFIWHFPAADPVRHTYIYGDHPVSVVVSVVSVVVSVVSVVVSVVSVVVSVVSVVVSVVSCVPSCSVVSVVVSVVSVVVSVVSVVVSVVSQVVSCVSSVRNHHDDDD

pLDDT: mean 89.13, std 7.83, range [56.97, 97.44]

Solvent-accessible surface area (backbone atoms only — not comparable to full-atom values): 25797 Å² total; per-residue (Å²): 108,74,64,57,52,51,49,54,48,62,75,43,40,68,58,53,51,51,52,48,52,53,49,52,49,51,50,52,47,65,77,37,41,68,43,55,52,39,53,52,23,61,78,67,71,32,61,70,59,37,49,58,57,41,66,79,31,46,78,37,71,80,47,54,71,34,67,44,40,48,52,44,50,51,47,38,66,70,62,59,41,76,67,40,46,51,50,48,67,76,41,49,74,46,41,54,72,72,57,41,43,51,53,39,42,46,32,54,76,68,75,53,77,66,96,66,47,45,57,58,50,57,49,35,35,69,71,69,77,48,75,37,58,42,54,49,58,52,67,47,52,71,68,58,47,28,42,40,47,15,74,58,61,38,60,50,48,71,80,43,74,70,52,35,45,32,47,27,47,48,52,75,62,43,85,65,60,44,73,56,83,58,29,41,67,60,43,60,58,42,55,68,48,28,80,84,28,72,46,38,46,52,42,58,68,40,35,31,51,68,52,53,52,54,49,30,37,61,47,26,44,80,38,74,42,43,53,70,62,48,49,54,50,53,52,49,37,44,74,71,61,54,47,52,72,66,59,50,51,51,48,54,54,50,50,51,51,40,51,53,47,51,54,50,47,52,52,50,52,52,50,49,54,51,50,54,49,52,48,54,55,55,46,65,69,45,51,63,55,53,52,53,45,51,51,40,52,53,50,43,52,54,48,52,53,52,39,52,54,51,50,53,54,45,56,74,69,56,72,55,48,81,43,64,31,17,34,50,65,72,45,99,89,65,33,26,43,28,15,52,57,35,80,42,97,88,76,48,72,38,72,40,97,51,69,30,38,33,36,65,64,71,69,76,83,88,61,71,42,81,44,80,42,51,26,27,75,69,57,56,45,100,87,69,31,49,22,33,36,36,63,34,68,64,57,57,52,48,48,54,50,46,54,54,47,43,53,52,46,52,52,46,41,55,51,45,50,52,51,37,52,54,51,51,52,50,51,50,53,47,45,71,71,68,42,53,65,60,49,51,53,48,50,56,54,46,52,56,50,47,56,51,48,52,52,52,42,51,55,42,48,48,54,50,24,68,74,62,49,37,56,40,75,46,82,83,132

Secondary structure (DSSP, 8-state):
-HHHHHHHHHHTHHHHHHHHHHHHHHHHHHHTHHHHHHHHHHHTT-HHHHHHHHHTTTT-HHHHTSHHHHHHHHHHHHH--HHHHHHHHHHGGGS-HHHHHHHHHHHHHTT---S--HHHHHHHHTT---HHHHHHHHHS-HHHHHHHHHHHH-SEE--SHHHHHHHHHHHTT-SS-B--SSSEE-HHHHHHHHTT-HHHHHHHHTB-HHHHHHHHHHHHTTS-EEHHHHHHHHHHHHHTT-S-HHHHHHHHHHHHHHHHHHHHHHHHHHHHHHHHHHHHHHHHHHHHHHHHHHHHHHHHHHHHHHHHHHHHHHHHH---EEEEEEEEEEPTTS-EEEE--EE-TTS-EE--SSEEEEE-SS---SSSEEEEEEEEEEEE-TTS-EEEEEPPHHHHHHHHHHHHHHHHHHHHHHHHHHHHHHHHHHHHHHHHHHTHHHHHHHHHHHHHHHHHHHHHHHHHHHHHHHHHT-S-EE---

Nearest PDB structures (foldseek):
  4rsi-assembly1_B  TM=2.606E-01  e=2.694E+00  Saccharomyces cerevisiae S288C
  5xg2-assembly1_A  TM=2.822E-01  e=5.914E+00  Pyrococcus yayanosii CH1
  8i4v-assembly1_A  TM=2.546E-01  e=5.914E+00  Saccharomyces cerevisiae S288C

Radius of gyration: 61.07 Å; Cα contacts (8 Å, |Δi|>4): 512; chains: 1; bounding box: 99×85×191 Å

Mean predicted aligned error: 14.49 Å